Protein AF-0000000084529384 (afdb_homodimer)

Secondary structure (DSSP, 8-state):
----TT---SPPEEEEEEEEE--SEEEE-SS------TTTTSGGG-S-SEEEE-TTT--HHHHHHHHHHHHHHHH---GGG--EEEEEESS-SSSBS-SHHHHHHHHT-TT-EEEEEE-GGGHHHHHHHHHHHHHHHTS-SSEEEEEEE--GGG-TTGGGSGGGTTB--EEEEEEEEESS--EEEEEEEE-GGGTTSS-EEEPPBTTB---TTSTT---EEE---HHHHHHHHHHHHHHHHHHHHHHHHHTT--GGG-SEEEE--S-HHHHHHHHHHHT--GGGB---HHHH-B-GGGHHHHHHHHHHHTT---TTPEEEEEEEETTTTEEEEEEEE--S--/----TT---SPPEEEEEEEEE--SEEEE--S------TTTTSGGG-S-SEEEE-TTT--HHHHHHHHHHHHHHHH---GGG--EEEEEESS-SSSBS-SHHHHHHHHT-TT-EEEEEE-GGGHHHHHHHHHHHHHHHTS-SSEEEEEEE--GGG-TTGGGSGGGTTB--EEEEEEEEESS--EEEEEEEE-GGGTTSS-EEEPPBTTB---TTSTT---EEE---HHHHHHHHHHHHHHHHHHHHHHHHHTT--GGG-SEEEE--S-HHHHHHHHHHHT--GGGB---HHHH-B-GGGHHHHHHHHHHHTT---TTPEEEEEEEETTTTEEEEEEEE--S--

Solvent-accessible surface area (backbone atoms only — not comparable to full-atom values): 33123 Å² total; per-residue (Å²): 128,82,73,48,88,83,69,58,89,59,56,34,29,13,62,65,49,55,29,56,32,67,44,86,45,74,47,69,55,81,63,85,71,57,64,92,43,88,60,37,78,39,75,66,45,40,60,35,50,28,19,20,38,32,46,86,85,37,53,41,35,54,38,38,24,51,8,43,44,51,38,32,63,74,70,66,52,57,40,60,61,29,41,33,38,38,31,32,60,85,45,45,79,41,79,29,56,70,40,50,34,49,22,34,44,73,53,48,20,68,54,17,23,55,37,37,38,48,44,59,34,29,21,50,60,53,39,51,54,50,49,36,22,28,24,36,55,66,77,42,52,34,32,36,39,33,26,30,31,47,48,56,51,66,29,70,75,42,57,46,3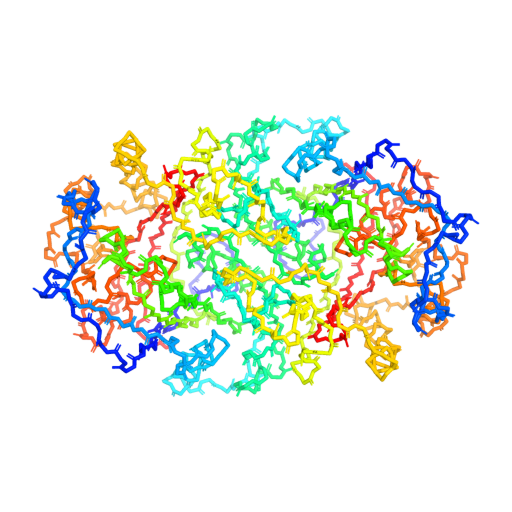2,37,79,39,58,28,49,14,21,34,13,22,19,28,39,36,27,68,50,64,69,12,73,59,26,73,32,64,41,30,33,24,88,31,52,75,52,35,34,34,39,38,34,64,46,95,86,37,80,37,55,70,62,34,64,61,12,28,41,54,40,68,65,78,42,75,70,41,51,51,50,25,50,57,39,45,69,49,48,27,34,51,29,34,52,50,9,29,50,70,52,73,46,54,54,85,60,45,53,34,40,36,44,48,44,78,26,54,65,58,50,56,50,42,33,58,70,47,62,39,58,71,91,32,42,63,79,45,33,39,60,36,19,26,28,56,35,31,30,42,50,40,33,51,18,50,33,52,77,68,65,74,63,53,67,66,34,28,35,37,30,26,25,50,16,49,44,40,18,28,35,28,12,32,24,31,36,39,50,72,69,135,130,83,74,50,87,85,69,59,89,57,57,34,29,15,63,65,50,54,30,56,33,69,44,85,45,75,47,70,55,82,63,85,72,58,76,87,46,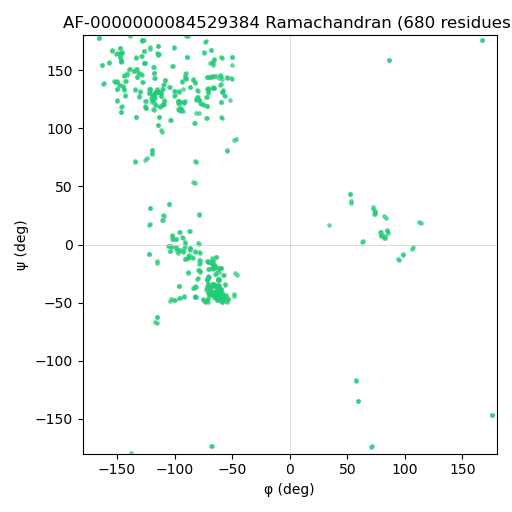92,62,38,78,40,74,66,46,39,59,34,51,27,19,21,37,33,46,87,85,37,53,40,34,54,39,37,23,51,8,44,47,53,38,30,62,74,71,65,53,57,42,60,60,30,41,33,38,38,31,32,59,83,46,44,80,43,79,29,56,72,40,50,35,50,22,34,44,72,54,48,20,68,55,17,23,54,36,37,36,48,45,59,35,28,20,52,61,53,41,50,54,51,48,35,23,28,24,37,54,65,76,41,50,33,31,37,40,33,27,31,31,47,48,55,51,66,29,70,74,42,60,46,34,36,77,40,58,30,48,14,22,34,14,22,19,27,39,37,27,68,50,64,70,12,74,60,26,74,32,66,40,31,32,26,88,32,51,74,52,34,33,34,39,40,33,65,44,95,85,36,81,38,55,68,63,35,61,61,11,27,41,55,39,68,63,80,40,75,69,42,53,52,49,26,48,58,40,45,70,48,48,27,35,50,29,33,51,51,8,27,48,70,50,73,45,53,52,86,60,46,52,33,40,35,44,50,44,77,27,52,66,58,48,57,50,44,33,59,69,46,61,40,58,71,90,32,43,61,79,47,33,38,60,36,19,28,28,58,34,31,28,41,48,40,33,50,18,50,35,53,76,68,64,74,63,54,66,67,34,28,37,38,31,27,22,50,17,50,44,38,18,28,35,30,13,33,24,30,35,40,49,71,68,134

Foldseek 3Di:
DDCPVVNDPFFFKAFADKAKDFAPDKDAPPDVPADDDPCLPPQLLDAAGMAGACPPVDAQLRQQLVQVLVVCVVQVPQLCLEAEEEEEDPDANDPDDHNFVVSSVSNVNVNYDYHYADPWLCRQVVQVVVLRVCQRVVNHFKYKYKYWFNDLNVFVVQVNGSNCNQEHTIMMIIIMGGDPHWFLFKDKDFACVCPPLKDWAFDDDPNHADGPPDPPTHTIDIPDDPVSVVLLLVQLLPQFLVQLQVQQVSSVHALVQAQEEFEFPSDDVSVVSSCVSSVHDPNRYWFCRHPHGGRINCGRSNGVNVCVVVVSDDQQHKYKYWYARRSNRMIMITITGHHHHD/DDCPVVNDPFFFKAFADKAKDFAPDKDAPPDVPAPDDPCLPPQLLDAAGIAGACPPVDAQLRQQLVQVLVVCVVQVPQLCLEAEEEEEDPDANDPDDHNFVVSSVSNVNVNYDYHYADPWLCRQVVQVVVLRVCQRVVNHFKYKYKYWFNDLNVFVVQVSGSNCNQEHTIMMIIIMGGDPHWFLFKDKDFACVCPPLKDWAFDDDPNHADGPPDPPTHTIDIPDDPVSVVLLLVQLLPQFLVQLQVQQVSSVHALVQAQEEFEFPSDDVSVVSSCVSSVHDPNRYWFCRHPHGGRINCGRSNGVNVCVVVVSDDQQHKYKYWYARRSNRMIMITITGHHHHD

Organism: Streptomyces rubellomurinus (strain ATCC 31215) (NCBI:txid359131)

Radius of gyration: 24.08 Å; Cα contacts (8 Å, |Δi|>4): 1812; chains: 2; bounding box: 69×66×51 Å

pLDDT: mean 92.68, std 11.85, range [21.92, 98.94]

InterPro domains:
  IPR013747 Beta-ketoacyl-[acyl-carrier-protein] synthase III, C-terminal [PF08541] (248-338)
  IPR013751 Beta-ketoacyl-[acyl-carrier-protein] synthase III, N-terminal [PF08545] (117-187)
  IPR016039 Thiolase-like [G3DSA:3.40.47.10] (11-341)
  IPR016039 Thiolase-like [SSF53901] (19-336)

Sequence (684 aa):
MALEPNGRTGPQAQLIDVVSFLPERVVSNAAPEGAGDELGDHAFFRGVAERRFASPDHTSAELGAAACAKLLDRTGLAADEVDLIIYNCIFNDTFWPGIGSAVQEAIGASRATIMQLDTSCCSWLSGLRTAKAFVESGIHRNIIVLTVTNFVSRLPEFQRSNRSRVLGDGATATLVAPGRPSILSAYERSHGENYGLLRFEPELVDGAFRNYWERGCGPITVNFTKERLEAIRENSMNLVPEAVAASLAEAGLTSDDVSLLITHQPNEDFLAEWRKRCGIEEARTHDTLAKYGNLFAGSIPVTVADALDHGLVRDGDVLAFGTFANGGDLVSAMTVRWHAGRMALEPNGRTGPQAQLIDVVSFLPERVVSNAAPEGAGDELGDHAFFRGVAERRFASPDHTSAELGAAACAKLLDRTGLAADEVDLIIYNCIFNDTFWPGIGSAVQEAIGASRATIMQLDTSCCSWLSGLRTAKAFVESGIHRNIIVLTVTNFVSRLPEFQRSNRSRVLGDGATATLVAPGRPSILSAYERSHGENYGLLRFEPELVDGAFRNYWERGCGPITVNFTKERLEAIRENSMNLVPEAVAASLAEAGLTSDDVSLLITHQPNEDFLAEWRKRCGIEEARTHDTLAKYGNLFAGSIPVTVADALDHGLVRDGDVLAFGTFANGGDLVSAMTVRWHAGR

Nearest PDB structures (foldseek):
  3il5-assembly2_D  TM=8.715E-01  e=3.279E-26  Enterococcus faecalis
  5bqs-assembly1_B  TM=8.557E-01  e=1.853E-26  Streptococcus pneumoniae P1031
  3il6-assembly1_A-2  TM=8.701E-01  e=9.050E-26  Enterococcus faecalis
  3il4-assembly2_C  TM=8.761E-01  e=3.430E-25  Enterococcus faecalis
  4efi-assembly1_A  TM=8.530E-01  e=5.056E-22  Paraburkholderia xenovorans LB400

Structure (mmCIF, N/CA/C/O backbone):
data_AF-0000000084529384-model_v1
#
loop_
_entity.id
_entity.type
_entity.pdbx_description
1 polymer '3-oxoacyl-ACP synthase'
#
loop_
_atom_site.group_PDB
_atom_site.id
_atom_site.type_symbol
_atom_site.label_atom_id
_atom_site.label_alt_id
_atom_site.label_comp_id
_atom_site.label_asym_id
_atom_site.label_entity_id
_atom_site.label_seq_id
_atom_site.pdbx_PDB_ins_code
_atom_site.Cartn_x
_atom_site.Cartn_y
_atom_site.Cartn_z
_atom_site.occupancy
_atom_site.B_iso_or_equiv
_atom_site.auth_seq_id
_atom_site.auth_comp_id
_atom_site.auth_asym_id
_atom_site.auth_atom_id
_atom_site.pdbx_PDB_model_num
ATOM 1 N N . MET A 1 1 ? -36.781 -9.195 -7.852 1 22.53 1 MET A N 1
ATOM 2 C CA . MET A 1 1 ? -35.375 -8.867 -7.625 1 22.53 1 MET A CA 1
ATOM 3 C C . MET A 1 1 ? -34.875 -9.5 -6.332 1 22.53 1 MET A C 1
ATOM 5 O O . MET A 1 1 ? -35.375 -9.219 -5.254 1 22.53 1 MET A O 1
ATOM 9 N N . ALA A 1 2 ? -34.125 -10.656 -6.441 1 25.84 2 ALA A N 1
ATOM 10 C CA . ALA A 1 2 ? -34 -11.547 -5.293 1 25.84 2 ALA A CA 1
ATOM 11 C C . ALA A 1 2 ? -33.375 -10.82 -4.102 1 25.84 2 ALA A C 1
ATOM 13 O O . ALA A 1 2 ? -32.344 -10.141 -4.246 1 25.84 2 ALA A O 1
ATOM 14 N N . LEU A 1 3 ? -33.938 -10.539 -3.182 1 28.03 3 LEU A N 1
ATOM 15 C CA . LEU A 1 3 ? -33.469 -9.953 -1.925 1 28.03 3 LEU A CA 1
ATOM 16 C C . LEU A 1 3 ? -32.25 -10.695 -1.394 1 28.03 3 LEU A C 1
ATOM 18 O O . LEU A 1 3 ? -32.25 -11.93 -1.319 1 28.03 3 LEU A O 1
ATOM 22 N N . GLU A 1 4 ? -31.016 -10.32 -1.736 1 36.72 4 GLU A N 1
ATOM 23 C CA . GLU A 1 4 ? -29.922 -11.164 -1.271 1 36.72 4 GLU A CA 1
ATOM 24 C C . GLU A 1 4 ? -30.031 -11.438 0.226 1 36.72 4 GLU A C 1
ATOM 26 O O . GLU A 1 4 ? -30.625 -10.648 0.964 1 36.72 4 GLU A O 1
ATOM 31 N N . PRO A 1 5 ? -29.672 -12.656 0.605 1 36.91 5 PRO A N 1
ATOM 32 C CA . PRO A 1 5 ? -29.969 -13.133 1.959 1 36.91 5 PRO A CA 1
ATOM 33 C C . PRO A 1 5 ? -29.562 -12.133 3.037 1 36.91 5 PRO A C 1
ATOM 35 O O . PRO A 1 5 ? -30.094 -12.164 4.148 1 36.91 5 PRO A O 1
ATOM 38 N N . ASN A 1 6 ? -28.297 -11.484 2.887 1 41.31 6 ASN A N 1
ATOM 39 C CA . ASN A 1 6 ? -27.984 -10.711 4.082 1 41.31 6 ASN A CA 1
ATOM 40 C C . ASN A 1 6 ? -28.734 -9.375 4.094 1 41.31 6 ASN A C 1
ATOM 42 O O . ASN A 1 6 ? -28.406 -8.492 4.891 1 41.31 6 ASN A O 1
ATOM 46 N N . GLY A 1 7 ? -29.812 -9.258 3.463 1 46.38 7 GLY A N 1
ATOM 47 C CA . GLY A 1 7 ? -30.688 -8.102 3.578 1 46.38 7 GLY A CA 1
ATOM 48 C C . GLY A 1 7 ? -30.047 -6.812 3.102 1 46.38 7 GLY A C 1
ATOM 49 O O . GLY A 1 7 ? -30.562 -5.723 3.342 1 46.38 7 GLY A O 1
ATOM 50 N N . ARG A 1 8 ? -28.797 -7 2.588 1 53.44 8 ARG A N 1
ATOM 51 C CA . ARG A 1 8 ? -28.25 -5.699 2.215 1 53.44 8 ARG A CA 1
ATOM 52 C C . ARG A 1 8 ? -28.781 -5.246 0.862 1 53.44 8 ARG A C 1
ATOM 54 O O . ARG A 1 8 ? -28.906 -6.051 -0.064 1 53.44 8 ARG A O 1
ATOM 61 N N . THR A 1 9 ? -29.328 -4.137 0.67 1 65 9 THR A N 1
ATOM 62 C CA . THR A 1 9 ? -29.922 -3.539 -0.518 1 65 9 THR A CA 1
ATOM 63 C C . THR A 1 9 ? -28.875 -2.814 -1.35 1 65 9 THR A C 1
ATOM 65 O O . THR A 1 9 ? -29.172 -2.283 -2.42 1 65 9 THR A O 1
ATOM 68 N N . GLY A 1 10 ? -27.484 -2.988 -1.082 1 76.44 10 GLY A N 1
ATOM 69 C CA . GLY A 1 10 ? -26.516 -2.227 -1.84 1 76.44 10 GLY A CA 1
ATOM 70 C C . GLY A 1 10 ? -25.875 -3.023 -2.959 1 76.44 10 GLY A C 1
ATOM 71 O O . GLY A 1 10 ? -26.188 -4.199 -3.152 1 76.44 10 GLY A O 1
ATOM 72 N N . PRO A 1 11 ? -25.109 -2.418 -3.879 1 86.56 11 PRO A N 1
ATOM 73 C CA . PRO A 1 11 ? -24.438 -3.111 -4.977 1 86.56 11 PRO A CA 1
ATOM 74 C C . PRO A 1 11 ? -23.547 -4.254 -4.496 1 86.56 11 PRO A C 1
ATOM 76 O O . PRO A 1 11 ? -23.031 -4.215 -3.369 1 86.56 11 PRO A O 1
ATOM 79 N N . GLN A 1 12 ? -23.516 -5.293 -5.254 1 94.12 12 GLN A N 1
ATOM 80 C CA . GLN A 1 12 ? -22.578 -6.395 -5.035 1 94.12 12 GLN A CA 1
ATOM 81 C C . GLN A 1 12 ? -21.406 -6.32 -6.004 1 94.12 12 GLN A C 1
ATOM 83 O O . GLN A 1 12 ? -21.5 -5.723 -7.074 1 94.12 12 GLN A O 1
ATOM 88 N N . ALA A 1 13 ? -20.266 -6.863 -5.621 1 97.06 13 ALA A N 1
ATOM 89 C CA . ALA A 1 13 ? -19.062 -6.797 -6.43 1 97.06 13 ALA A CA 1
ATOM 90 C C . ALA A 1 13 ? -18.891 -8.07 -7.258 1 97.06 13 ALA A C 1
ATOM 92 O O . ALA A 1 13 ? -19.031 -9.18 -6.738 1 97.06 13 ALA A O 1
ATOM 93 N N . GLN A 1 14 ? -18.625 -7.898 -8.523 1 98.31 14 GLN A N 1
ATOM 94 C CA . GLN A 1 14 ? -18.344 -9.008 -9.43 1 98.31 14 GLN A CA 1
ATOM 95 C C . GLN A 1 14 ? -16.922 -8.922 -9.977 1 98.31 14 GLN A C 1
ATOM 97 O O . GLN A 1 14 ? -16.453 -7.84 -10.32 1 98.31 14 GLN A O 1
ATOM 102 N N . LEU A 1 15 ? -16.188 -10.031 -9.922 1 98.44 15 LEU A N 1
ATOM 103 C CA . LEU A 1 15 ? -14.969 -10.156 -10.727 1 98.44 15 LEU A CA 1
ATOM 104 C C . LEU A 1 15 ? -15.32 -10.344 -12.203 1 98.44 15 LEU A C 1
ATOM 106 O O . LEU A 1 15 ? -15.766 -11.422 -12.609 1 98.44 15 LEU A O 1
ATOM 110 N N . ILE A 1 16 ? -15.047 -9.312 -12.969 1 98.31 16 ILE A N 1
ATOM 111 C CA . ILE A 1 16 ? -15.516 -9.297 -14.344 1 98.31 16 ILE A CA 1
ATOM 112 C C . ILE A 1 16 ? -14.555 -10.086 -15.227 1 98.31 16 ILE A C 1
ATOM 114 O O . ILE A 1 16 ? -14.984 -10.844 -16.109 1 98.31 16 ILE A O 1
ATOM 118 N N . ASP A 1 17 ? -13.289 -9.859 -15.039 1 98.5 17 ASP A N 1
ATOM 119 C CA . ASP A 1 17 ? -12.273 -10.508 -15.859 1 98.5 17 ASP A CA 1
ATOM 120 C C . ASP A 1 17 ? -10.898 -10.422 -15.211 1 98.5 17 ASP A C 1
ATOM 122 O O . ASP A 1 17 ? -10.68 -9.578 -14.336 1 98.5 17 ASP A O 1
ATOM 126 N N . VAL A 1 18 ? -10.023 -11.32 -15.508 1 98.75 18 VAL A N 1
ATOM 127 C CA . VAL A 1 18 ? -8.617 -11.352 -15.109 1 98.75 18 VAL A CA 1
ATOM 128 C C . VAL A 1 18 ? -7.738 -11.625 -16.328 1 98.75 18 VAL A C 1
ATOM 130 O O . VAL A 1 18 ? -7.949 -12.602 -17.047 1 98.75 18 VAL A O 1
ATOM 133 N N . VAL A 1 19 ? -6.746 -10.758 -16.531 1 98.81 19 VAL A N 1
ATOM 134 C CA . VAL A 1 19 ? -5.824 -10.961 -17.656 1 98.81 19 VAL A CA 1
ATOM 135 C C . VAL A 1 19 ? -4.387 -10.906 -17.141 1 98.81 19 VAL A C 1
ATOM 137 O O . VAL A 1 19 ? -4.129 -10.445 -16.031 1 98.81 19 VAL A O 1
ATOM 140 N N . SER A 1 20 ? -3.457 -11.422 -17.922 1 98.81 20 SER A N 1
ATOM 141 C CA . SER A 1 20 ? -2.029 -11.312 -17.641 1 98.81 20 SER A CA 1
ATOM 142 C C . SER A 1 20 ? -1.271 -10.773 -18.844 1 98.81 20 SER A C 1
ATOM 144 O O . SER A 1 20 ? -1.731 -10.898 -19.984 1 98.81 20 SER A O 1
ATOM 146 N N . PHE A 1 21 ? -0.269 -10.039 -18.562 1 98.75 21 PHE A N 1
ATOM 147 C CA . PHE A 1 21 ? 0.732 -9.656 -19.562 1 98.75 21 PHE A CA 1
ATOM 148 C C . PHE A 1 21 ? 2.105 -10.195 -19.172 1 98.75 21 PHE A C 1
ATOM 150 O O . PHE A 1 21 ? 2.68 -9.789 -18.156 1 98.75 21 PHE A O 1
ATOM 157 N N . LEU A 1 22 ? 2.637 -11.086 -20 1 98.44 22 LEU A N 1
ATOM 158 C CA . LEU A 1 22 ? 3.943 -11.703 -19.797 1 98.44 22 LEU A CA 1
ATOM 159 C C . LEU A 1 22 ? 4.949 -11.195 -20.828 1 98.44 22 LEU A C 1
ATOM 161 O O . LEU A 1 22 ? 4.641 -11.133 -22.031 1 98.44 22 LEU A O 1
ATOM 165 N N . PRO A 1 23 ? 6.137 -10.852 -20.297 1 98.12 23 PRO A N 1
ATOM 166 C CA . PRO A 1 23 ? 7.176 -10.391 -21.234 1 98.12 23 PRO A CA 1
ATOM 167 C C . PRO A 1 23 ? 7.52 -11.438 -22.281 1 98.12 23 PRO A C 1
ATOM 169 O O . PRO A 1 23 ? 7.336 -12.641 -22.047 1 98.12 23 PRO A O 1
ATOM 172 N N . GLU A 1 24 ? 8.133 -11 -23.359 1 97.44 24 GLU A N 1
ATOM 173 C CA . GLU A 1 24 ? 8.461 -11.875 -24.484 1 97.44 24 GLU A CA 1
ATOM 174 C C . GLU A 1 24 ? 9.727 -12.68 -24.203 1 97.44 24 GLU A C 1
ATOM 176 O O . GLU A 1 24 ? 9.859 -13.82 -24.656 1 97.44 24 GLU A O 1
ATOM 181 N N . ARG A 1 25 ? 10.625 -12.172 -23.438 1 97.25 25 ARG A N 1
ATOM 182 C CA . ARG A 1 25 ? 11.906 -12.82 -23.203 1 97.25 25 ARG A CA 1
ATOM 183 C C . ARG A 1 25 ? 11.742 -14.062 -22.328 1 97.25 25 ARG A C 1
ATOM 185 O O . ARG A 1 25 ? 11.312 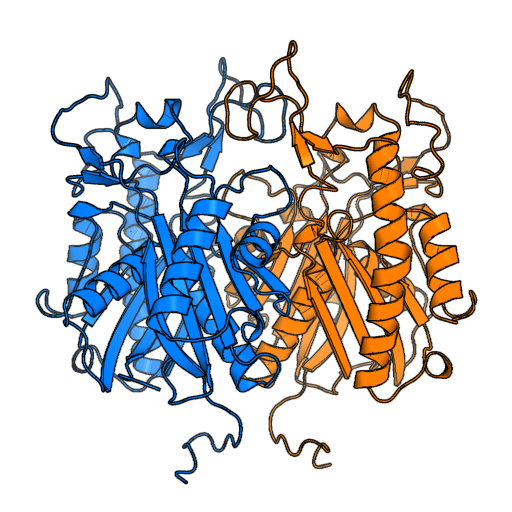-13.961 -21.172 1 97.25 25 ARG A O 1
ATOM 192 N N . VAL A 1 26 ? 12.117 -15.164 -22.875 1 96.5 26 VAL A N 1
ATOM 193 C CA . VAL A 1 26 ? 12.039 -16.438 -22.188 1 96.5 26 VAL A CA 1
ATOM 194 C C . VAL A 1 26 ? 13.414 -16.828 -21.641 1 96.5 26 VAL A C 1
ATOM 196 O O . VAL A 1 26 ? 14.414 -16.75 -22.359 1 96.5 26 VAL A O 1
ATOM 199 N N . VAL A 1 27 ? 13.477 -17.156 -20.359 1 93.81 27 VAL A N 1
ATOM 200 C CA . VAL A 1 27 ? 14.688 -17.672 -19.734 1 93.81 27 VAL A CA 1
ATOM 201 C C . VAL A 1 27 ? 14.469 -19.125 -19.328 1 93.81 27 VAL A C 1
ATOM 203 O O . VAL A 1 27 ? 13.641 -19.422 -18.453 1 93.81 27 VAL A O 1
ATOM 206 N N . SER A 1 28 ? 15.25 -20.031 -19.859 1 92.56 28 SER A N 1
ATOM 207 C CA . SER A 1 28 ? 15.125 -21.453 -19.594 1 92.56 28 SER A CA 1
ATOM 208 C C . SER A 1 28 ? 15.992 -21.875 -18.422 1 92.56 28 SER A C 1
ATOM 210 O O . SER A 1 28 ? 17.078 -21.328 -18.219 1 92.56 28 SER A O 1
ATOM 212 N N . ASN A 1 29 ? 15.516 -22.781 -17.656 1 88.75 29 ASN A N 1
ATOM 213 C CA . ASN A 1 29 ? 16.312 -23.359 -16.578 1 88.75 29 ASN A CA 1
ATOM 214 C C . ASN A 1 29 ? 16.969 -24.656 -17 1 88.75 29 ASN A C 1
ATOM 216 O O . ASN A 1 29 ? 17.469 -25.422 -16.156 1 88.75 29 ASN A O 1
ATOM 220 N N . ALA A 1 30 ? 17.016 -25.109 -18.234 1 80 30 ALA A N 1
ATOM 221 C CA . ALA A 1 30 ? 17.578 -26.375 -18.719 1 80 30 ALA A CA 1
ATOM 222 C C . ALA A 1 30 ? 19.078 -26.453 -18.438 1 80 30 ALA A C 1
ATOM 224 O O . ALA A 1 30 ? 19.594 -27.531 -18.156 1 80 30 ALA A O 1
ATOM 225 N N . ALA A 1 31 ? 19.875 -25.422 -18.625 1 65.31 31 ALA A N 1
ATOM 226 C CA . ALA A 1 31 ? 21.312 -25.5 -18.438 1 65.31 31 ALA A CA 1
ATOM 227 C C . ALA A 1 31 ? 21.703 -25.016 -17.047 1 65.31 31 ALA A C 1
ATOM 229 O O . ALA A 1 31 ? 21.25 -23.953 -16.609 1 65.31 31 ALA A O 1
ATOM 230 N N . PRO A 1 32 ? 22.297 -26.078 -16.25 1 57.28 32 PRO A N 1
ATOM 231 C CA . PRO A 1 32 ? 22.75 -25.609 -14.93 1 57.28 32 PRO A CA 1
ATOM 232 C C . PRO A 1 32 ? 23.703 -24.438 -15.008 1 57.28 32 PRO A C 1
ATOM 234 O O . PRO A 1 32 ? 24.594 -24.422 -15.859 1 57.28 32 PRO A O 1
ATOM 237 N N . GLU A 1 33 ? 23.25 -23.375 -15.164 1 56.12 33 GLU A N 1
ATOM 238 C CA . GLU A 1 33 ? 24.312 -22.406 -15.328 1 56.12 33 GLU A CA 1
ATOM 239 C C . GLU A 1 33 ? 25.062 -22.172 -14.016 1 56.12 33 GLU A C 1
ATOM 241 O O . GLU A 1 33 ? 26.188 -21.688 -14.016 1 56.12 33 GLU A O 1
ATOM 246 N N . GLY A 1 34 ? 24.406 -21.984 -12.906 1 54.19 34 GLY A N 1
ATOM 247 C CA . GLY A 1 34 ? 25.016 -21.156 -11.875 1 54.19 34 GLY A CA 1
ATOM 248 C C . GLY A 1 34 ? 25.812 -21.938 -10.867 1 54.19 34 GLY A C 1
ATOM 249 O O . GLY A 1 34 ? 25.656 -23.156 -10.742 1 54.19 34 GLY A O 1
ATOM 250 N N . ALA A 1 35 ? 26.969 -21.5 -10.562 1 54.97 35 ALA A N 1
ATOM 251 C CA . ALA A 1 35 ? 28.078 -21.812 -9.664 1 54.97 35 ALA A CA 1
ATOM 252 C C . ALA A 1 35 ? 27.578 -22 -8.234 1 54.97 35 ALA A C 1
ATOM 254 O O . ALA A 1 35 ? 26.625 -21.359 -7.812 1 54.97 35 ALA A O 1
ATOM 255 N N . GLY A 1 36 ? 28.234 -22.734 -7.383 1 58.47 36 GLY A N 1
ATOM 256 C CA . GLY A 1 36 ? 28.688 -22.984 -6.02 1 58.47 36 GLY A CA 1
ATOM 257 C C . GLY A 1 36 ? 27.672 -22.547 -4.977 1 58.47 36 GLY A C 1
ATOM 258 O O . GLY A 1 36 ? 28.062 -22.125 -3.877 1 58.47 36 GLY A O 1
ATOM 259 N N . ASP A 1 37 ? 26.391 -22.344 -5.422 1 63.31 37 ASP A N 1
ATOM 260 C CA . ASP A 1 37 ? 25.5 -21.922 -4.34 1 63.31 37 ASP A CA 1
ATOM 261 C C . ASP A 1 37 ? 25.078 -23.109 -3.479 1 63.31 37 ASP A C 1
ATOM 263 O O . ASP A 1 37 ? 24.625 -24.141 -4 1 63.31 37 ASP A O 1
ATOM 267 N N . GLU A 1 38 ? 25.516 -23.109 -2.244 1 66.81 38 GLU A N 1
ATOM 268 C CA . GLU A 1 38 ? 25.25 -24.172 -1.266 1 66.81 38 GLU A CA 1
ATOM 269 C C . GLU A 1 38 ? 23.766 -24.547 -1.257 1 66.81 38 GLU A C 1
ATOM 271 O O . GLU A 1 38 ? 23.422 -25.703 -0.991 1 66.81 38 GLU A O 1
ATOM 276 N N . LEU A 1 39 ? 22.906 -23.656 -1.664 1 69.31 39 LEU A N 1
ATOM 277 C CA . LEU A 1 39 ? 21.484 -23.953 -1.598 1 69.31 39 LEU A CA 1
ATOM 278 C C . LEU A 1 39 ? 20.922 -24.234 -2.986 1 69.31 39 LEU A C 1
ATOM 280 O O . LEU A 1 39 ? 19.734 -24.562 -3.129 1 69.31 39 LEU A O 1
ATOM 284 N N . GLY A 1 40 ? 21.672 -24.156 -3.9 1 67.81 40 GLY A N 1
ATOM 285 C CA . GLY A 1 40 ? 21.188 -24.219 -5.27 1 67.81 40 GLY A CA 1
ATOM 286 C C . GLY A 1 40 ? 20.531 -25.547 -5.602 1 67.81 40 GLY A C 1
ATOM 287 O O . GLY A 1 40 ? 19.625 -25.609 -6.438 1 67.81 40 GLY A O 1
ATOM 288 N N . ASP A 1 41 ? 20.906 -26.531 -4.812 1 74.88 41 ASP A N 1
ATOM 289 C CA . ASP A 1 41 ? 20.391 -27.875 -5.121 1 74.88 41 ASP A CA 1
ATOM 290 C C . ASP A 1 41 ? 19.25 -28.25 -4.184 1 74.88 41 ASP A C 1
ATOM 292 O O . ASP A 1 41 ? 18.766 -29.375 -4.215 1 74.88 41 ASP A O 1
ATOM 296 N N . HIS A 1 42 ? 18.953 -27.25 -3.494 1 80.94 42 HIS A N 1
ATOM 297 C CA . HIS A 1 42 ? 17.859 -27.516 -2.572 1 80.94 42 HIS A CA 1
ATOM 298 C C . HIS A 1 42 ? 16.547 -27.703 -3.322 1 80.94 42 HIS A C 1
ATOM 300 O O . HIS A 1 42 ? 16.266 -26.984 -4.285 1 80.94 42 HIS A O 1
ATOM 306 N N . ALA A 1 43 ? 15.695 -28.578 -2.875 1 80.69 43 ALA A N 1
ATOM 307 C CA . ALA A 1 43 ? 14.453 -28.969 -3.531 1 80.69 43 ALA A CA 1
ATOM 308 C C . ALA A 1 43 ? 13.508 -27.781 -3.668 1 80.69 43 ALA A C 1
ATOM 310 O O . ALA A 1 43 ? 12.656 -27.75 -4.562 1 80.69 43 ALA A O 1
ATOM 311 N N . PHE A 1 44 ? 13.75 -26.859 -2.891 1 82.12 44 PHE A N 1
ATOM 312 C CA . PHE A 1 44 ? 12.914 -25.656 -2.877 1 82.12 44 PHE A CA 1
ATOM 313 C C . PHE A 1 44 ? 12.969 -24.953 -4.223 1 82.12 44 PHE A C 1
ATOM 315 O O . PHE A 1 44 ? 11.992 -24.312 -4.629 1 82.12 44 PHE A O 1
ATOM 322 N N . PHE A 1 45 ? 14 -25.062 -4.879 1 85.25 45 PHE A N 1
ATOM 323 C CA . PHE A 1 45 ? 14.203 -24.25 -6.066 1 85.25 45 PHE A CA 1
ATOM 324 C C . PHE A 1 45 ? 14.008 -25.078 -7.332 1 85.25 45 PHE A C 1
ATOM 326 O O . PHE A 1 45 ? 14.656 -24.828 -8.352 1 85.25 45 PHE A O 1
ATOM 333 N N . ARG A 1 46 ? 13.078 -26 -7.25 1 81.81 46 ARG A N 1
ATOM 334 C CA . ARG A 1 46 ? 12.758 -26.875 -8.375 1 81.81 46 ARG A CA 1
ATOM 335 C C . ARG A 1 46 ? 11.344 -26.609 -8.891 1 81.81 46 ARG A C 1
ATOM 337 O O . ARG A 1 46 ? 10.562 -25.922 -8.234 1 81.81 46 ARG A O 1
ATOM 344 N N . GLY A 1 47 ? 11.109 -27.109 -10.133 1 87.69 47 GLY A N 1
ATOM 345 C CA . GLY A 1 47 ? 9.742 -27.141 -10.641 1 87.69 47 GLY A CA 1
ATOM 346 C C . GLY A 1 47 ? 9.492 -26.109 -11.719 1 87.69 47 GLY A C 1
ATOM 347 O O . GLY A 1 47 ? 8.383 -26 -12.25 1 87.69 47 GLY A O 1
ATOM 348 N N . VAL A 1 48 ? 10.523 -25.328 -11.992 1 93 48 VAL A N 1
ATOM 349 C CA . VAL A 1 48 ? 10.375 -24.297 -13.023 1 93 48 VAL A CA 1
ATOM 350 C C . VAL A 1 48 ? 11.195 -24.688 -14.25 1 93 48 VAL A C 1
ATOM 352 O O . VAL A 1 48 ? 12.391 -24.984 -14.141 1 93 48 VAL A O 1
ATOM 355 N N . ALA A 1 49 ? 10.523 -24.734 -15.328 1 93.81 49 ALA A N 1
ATOM 356 C CA . ALA A 1 49 ? 11.203 -25.078 -16.578 1 93.81 49 ALA A CA 1
ATOM 357 C C . ALA A 1 49 ? 11.688 -23.828 -17.297 1 93.81 49 ALA A C 1
ATOM 359 O O . ALA A 1 49 ? 12.805 -23.797 -17.828 1 93.81 49 ALA A O 1
ATOM 360 N N . GLU A 1 50 ? 10.82 -22.875 -17.344 1 94.88 50 GLU A N 1
ATOM 361 C CA . GLU A 1 50 ? 11.156 -21.578 -17.938 1 94.88 50 GLU A CA 1
ATOM 362 C C . GLU A 1 50 ? 10.422 -20.438 -17.234 1 94.88 50 GLU A C 1
ATOM 364 O O . GLU A 1 50 ? 9.508 -20.672 -16.438 1 94.88 50 GLU A O 1
ATOM 369 N N . ARG A 1 51 ? 10.891 -19.25 -17.469 1 95.06 51 ARG A N 1
ATOM 370 C CA . ARG A 1 51 ? 10.305 -18.047 -16.906 1 95.06 51 ARG A CA 1
ATOM 371 C C . ARG A 1 51 ? 10.445 -16.859 -17.859 1 95.06 51 ARG A C 1
ATOM 373 O O . ARG A 1 51 ? 11.047 -17 -18.922 1 95.06 51 ARG A O 1
ATOM 380 N N . ARG A 1 52 ? 9.766 -15.758 -17.562 1 97.88 52 ARG A N 1
ATOM 381 C CA . ARG A 1 52 ? 9.836 -14.547 -18.359 1 97.88 52 ARG A CA 1
ATOM 382 C C . ARG A 1 52 ? 10.609 -13.453 -17.641 1 97.88 52 ARG A C 1
ATOM 384 O O . ARG A 1 52 ? 10.523 -13.336 -16.406 1 97.88 52 ARG A O 1
ATOM 391 N N . PHE A 1 53 ? 11.406 -12.695 -18.391 1 97.44 53 PHE A N 1
ATOM 392 C CA . PHE A 1 53 ? 12.133 -11.547 -17.859 1 97.44 53 PHE A CA 1
ATOM 393 C C . PHE A 1 53 ? 11.633 -10.258 -18.5 1 97.44 53 PHE A C 1
ATOM 395 O O . PHE A 1 53 ? 11.5 -10.18 -19.734 1 97.44 53 PHE A O 1
ATOM 402 N N . ALA A 1 54 ? 11.375 -9.234 -17.703 1 97.75 54 ALA A N 1
ATOM 403 C CA . ALA A 1 54 ? 10.789 -7.984 -18.188 1 97.75 54 ALA A CA 1
ATOM 404 C C . ALA A 1 54 ? 11.867 -6.949 -18.484 1 97.75 54 ALA A C 1
ATOM 406 O O . ALA A 1 54 ? 11.812 -6.27 -19.516 1 97.75 54 ALA A O 1
ATOM 407 N N . SER A 1 55 ? 12.836 -6.809 -17.531 1 94.25 55 SER A N 1
ATOM 408 C CA . SER A 1 55 ? 13.867 -5.785 -17.688 1 94.25 55 SER A CA 1
ATOM 409 C C . SER A 1 55 ? 15.008 -6.281 -18.578 1 94.25 55 SER A C 1
ATOM 411 O O . SER A 1 55 ? 15.352 -7.465 -18.547 1 94.25 55 SER A O 1
ATOM 413 N N . PRO A 1 56 ? 15.523 -5.414 -19.391 1 94 56 PRO A N 1
ATOM 414 C CA . PRO A 1 56 ? 15.289 -3.969 -19.469 1 94 56 PRO A CA 1
ATOM 415 C C . PRO A 1 56 ? 14.203 -3.598 -20.469 1 94 56 PRO A C 1
ATOM 417 O O . PRO A 1 56 ? 13.914 -2.414 -20.672 1 94 56 PRO A O 1
ATOM 420 N N . ASP A 1 57 ? 13.516 -4.473 -21.047 1 96.62 57 ASP A N 1
ATOM 421 C CA . ASP A 1 57 ? 12.578 -4.223 -22.141 1 96.62 57 ASP A CA 1
ATOM 422 C C . ASP A 1 57 ? 11.344 -3.484 -21.656 1 96.62 57 ASP A C 1
ATOM 424 O O . ASP A 1 57 ? 10.695 -2.77 -22.422 1 96.62 57 ASP A O 1
ATOM 428 N N . HIS A 1 58 ? 10.977 -3.666 -20.406 1 97.62 58 HIS A N 1
ATOM 429 C CA . HIS A 1 58 ? 9.828 -3.02 -19.781 1 97.62 58 HIS A CA 1
ATOM 430 C C . HIS A 1 58 ? 10.172 -2.473 -18.406 1 97.62 58 HIS A C 1
ATOM 432 O O . HIS A 1 58 ? 10.805 -3.16 -17.609 1 97.62 58 HIS A O 1
ATOM 438 N N . THR A 1 59 ? 9.742 -1.204 -18.203 1 97.56 59 THR A N 1
ATOM 439 C CA . THR A 1 59 ? 9.664 -0.738 -16.812 1 97.56 59 THR A CA 1
ATOM 440 C C . THR A 1 59 ? 8.477 -1.36 -16.094 1 97.56 59 THR A C 1
ATOM 442 O O . THR A 1 59 ? 7.625 -1.992 -16.734 1 97.56 59 THR A O 1
ATOM 445 N N . SER A 1 60 ? 8.477 -1.256 -14.852 1 98.31 60 SER A N 1
ATOM 446 C CA . SER A 1 60 ? 7.328 -1.744 -14.094 1 98.31 60 SER A CA 1
ATOM 447 C C . SER A 1 60 ? 6.043 -1.048 -14.539 1 98.31 60 SER A C 1
ATOM 449 O O . SER A 1 60 ? 5.004 -1.691 -14.688 1 98.31 60 SER A O 1
ATOM 451 N N . ALA A 1 61 ? 6.07 0.259 -14.742 1 98.56 61 ALA A N 1
ATOM 452 C CA . ALA A 1 61 ? 4.895 1.007 -15.18 1 98.56 61 ALA A CA 1
ATOM 453 C C . ALA A 1 61 ? 4.414 0.518 -16.547 1 98.56 61 ALA A C 1
ATOM 455 O O . ALA A 1 61 ? 3.211 0.382 -16.766 1 98.56 61 ALA A O 1
ATOM 456 N N . GLU A 1 62 ? 5.348 0.242 -17.406 1 98.56 62 GLU A N 1
ATOM 457 C CA . GLU A 1 62 ? 4.996 -0.228 -18.75 1 98.56 62 GLU A CA 1
ATOM 458 C C . GLU A 1 62 ? 4.352 -1.61 -18.703 1 98.56 62 GLU A C 1
ATOM 460 O O . GLU A 1 62 ? 3.398 -1.886 -19.422 1 98.56 62 GLU A O 1
ATOM 465 N N . LEU A 1 63 ? 4.883 -2.51 -17.844 1 98.5 63 LEU A N 1
ATOM 466 C CA . LEU A 1 63 ? 4.297 -3.832 -17.641 1 98.5 63 LEU A CA 1
ATOM 467 C C . LEU A 1 63 ? 2.857 -3.723 -17.156 1 98.5 63 LEU A C 1
ATOM 469 O O . LEU A 1 63 ? 1.966 -4.398 -17.672 1 98.5 63 LEU A O 1
ATOM 473 N N . GLY A 1 64 ? 2.695 -2.869 -16.156 1 98.81 64 GLY A N 1
ATOM 474 C CA . GLY A 1 64 ? 1.366 -2.662 -15.594 1 98.81 64 GLY A CA 1
ATOM 475 C C . GLY A 1 64 ? 0.39 -2.07 -16.594 1 98.81 64 GLY A C 1
ATOM 476 O O . GLY A 1 64 ? -0.754 -2.518 -16.688 1 98.81 64 GLY A O 1
ATOM 477 N N . ALA A 1 65 ? 0.836 -1.087 -17.375 1 98.88 65 ALA A N 1
ATOM 478 C CA . ALA A 1 65 ? -0.01 -0.447 -18.375 1 98.88 65 ALA A CA 1
ATOM 479 C C . ALA A 1 65 ? -0.444 -1.447 -19.438 1 98.88 65 ALA A C 1
ATOM 481 O O . ALA A 1 65 ? -1.59 -1.419 -19.906 1 98.88 65 ALA A O 1
ATOM 482 N N . ALA A 1 66 ? 0.483 -2.299 -19.797 1 98.88 66 ALA A N 1
ATOM 483 C CA . ALA A 1 66 ? 0.17 -3.299 -20.812 1 98.88 66 ALA A CA 1
ATOM 484 C C . ALA A 1 66 ? -0.921 -4.25 -20.328 1 98.88 66 ALA A C 1
ATOM 486 O O . ALA A 1 66 ? -1.837 -4.586 -21.078 1 98.88 66 ALA A O 1
ATOM 487 N N . ALA A 1 67 ? -0.839 -4.711 -19.094 1 98.94 67 ALA A N 1
ATOM 488 C CA . ALA A 1 67 ? -1.869 -5.582 -18.531 1 98.94 67 ALA A CA 1
ATOM 489 C C . ALA A 1 67 ? -3.217 -4.871 -18.469 1 98.94 67 ALA A C 1
ATOM 491 O O . ALA A 1 67 ? -4.246 -5.449 -18.828 1 98.94 67 ALA A O 1
ATOM 492 N N . CYS A 1 68 ? -3.219 -3.602 -18.047 1 98.94 68 CYS A N 1
ATOM 493 C CA . CYS A 1 68 ? -4.449 -2.824 -17.953 1 98.94 68 CYS A CA 1
ATOM 494 C C . CYS A 1 68 ? -5.059 -2.611 -19.344 1 98.94 68 CYS A C 1
ATOM 496 O O . CYS A 1 68 ? -6.273 -2.717 -19.516 1 98.94 68 CYS A O 1
ATOM 498 N N . ALA A 1 69 ? -4.207 -2.295 -20.281 1 98.88 69 ALA A N 1
ATOM 499 C CA . ALA A 1 69 ? -4.688 -2.092 -21.641 1 98.88 69 ALA A CA 1
ATOM 500 C C . ALA A 1 69 ? -5.363 -3.352 -22.172 1 98.88 69 ALA A C 1
ATOM 502 O O . ALA A 1 69 ? -6.426 -3.279 -22.797 1 98.88 69 ALA A O 1
ATOM 503 N N . LYS A 1 70 ? -4.734 -4.48 -21.953 1 98.88 70 LYS A N 1
ATOM 504 C CA . LYS A 1 70 ? -5.316 -5.754 -22.375 1 98.88 70 LYS A CA 1
ATOM 505 C C . LYS A 1 70 ? -6.68 -5.977 -21.734 1 98.88 70 LYS A C 1
ATOM 507 O O . LYS A 1 70 ? -7.621 -6.422 -22.391 1 98.88 70 LYS A O 1
ATOM 512 N N . LEU A 1 71 ? -6.789 -5.695 -20.453 1 98.88 71 LEU A N 1
ATOM 513 C CA . LEU A 1 71 ? -8.039 -5.855 -19.719 1 98.88 71 LEU A CA 1
ATOM 514 C C . LEU A 1 71 ? -9.133 -4.969 -20.312 1 98.88 71 LEU A C 1
ATOM 516 O O . LEU A 1 71 ? -10.258 -5.418 -20.516 1 98.88 71 LEU A O 1
ATOM 520 N N . LEU A 1 72 ? -8.797 -3.686 -20.547 1 98.81 72 LEU A N 1
ATOM 521 C CA . LEU A 1 72 ? -9.758 -2.734 -21.094 1 98.81 72 LEU A CA 1
ATOM 522 C C . LEU A 1 72 ? -10.227 -3.162 -22.484 1 98.81 72 LEU A C 1
ATOM 524 O O . LEU A 1 72 ? -11.414 -3.096 -22.797 1 98.81 72 LEU A O 1
ATOM 528 N N . ASP A 1 73 ? -9.289 -3.641 -23.266 1 98.62 73 ASP A N 1
ATOM 529 C CA . ASP A 1 73 ? -9.633 -4.125 -24.594 1 98.62 73 ASP A CA 1
ATOM 530 C C . ASP A 1 73 ? -10.586 -5.316 -24.516 1 98.62 73 ASP A C 1
ATOM 532 O O . ASP A 1 73 ? -11.594 -5.352 -25.219 1 98.62 73 ASP A O 1
ATOM 536 N N . ARG A 1 74 ? -10.297 -6.234 -23.672 1 98 74 ARG A N 1
ATOM 537 C CA . ARG A 1 74 ? -11.062 -7.48 -23.609 1 98 74 ARG A CA 1
ATOM 538 C C . ARG A 1 74 ? -12.445 -7.238 -23.016 1 98 74 ARG A C 1
ATOM 540 O O . ARG A 1 74 ? -13.422 -7.875 -23.422 1 98 74 ARG A O 1
ATOM 547 N N . THR A 1 75 ? -12.594 -6.355 -22.062 1 97.75 75 THR A N 1
ATOM 548 C CA . THR A 1 75 ? -13.859 -6.121 -21.391 1 97.75 75 THR A CA 1
ATOM 549 C C . THR A 1 75 ? -14.68 -5.07 -22.141 1 97.75 75 THR A C 1
ATOM 551 O O . THR A 1 75 ? -15.883 -4.938 -21.906 1 97.75 75 THR A O 1
ATOM 554 N N . GLY A 1 76 ? -14.016 -4.195 -22.906 1 98.06 76 GLY A N 1
ATOM 555 C CA . GLY A 1 76 ? -14.695 -3.111 -23.594 1 98.06 76 GLY A CA 1
ATOM 556 C C . GLY A 1 76 ? -14.945 -1.903 -22.719 1 98.06 76 GLY A C 1
ATOM 557 O O . GLY A 1 76 ? -15.633 -0.963 -23.125 1 98.06 76 GLY A O 1
ATOM 558 N N . LEU A 1 77 ? -14.438 -1.947 -21.531 1 98.12 77 LEU A N 1
ATOM 559 C CA . LEU A 1 77 ? -14.578 -0.798 -20.641 1 98.12 77 LEU A CA 1
ATOM 560 C C . LEU A 1 77 ? -13.719 0.367 -21.109 1 98.12 77 LEU A C 1
ATOM 562 O O . LEU A 1 77 ? -12.539 0.189 -21.422 1 98.12 77 LEU A O 1
ATOM 566 N N . ALA A 1 78 ? -14.297 1.56 -21.156 1 98.56 78 ALA A N 1
ATOM 567 C CA . ALA A 1 78 ? -13.516 2.744 -21.5 1 98.56 78 ALA A CA 1
ATOM 568 C C . ALA A 1 78 ? -12.57 3.127 -20.359 1 98.56 78 ALA A C 1
ATOM 570 O O . ALA A 1 78 ? -12.914 3.021 -19.188 1 98.56 78 ALA A O 1
ATOM 571 N N . ALA A 1 79 ? -11.43 3.6 -20.719 1 98.56 79 ALA A N 1
ATOM 572 C CA . ALA A 1 79 ? -10.398 3.926 -19.734 1 98.56 79 ALA A CA 1
ATOM 573 C C . ALA A 1 79 ? -10.898 4.973 -18.75 1 98.56 79 ALA A C 1
ATOM 575 O O . ALA A 1 79 ? -10.586 4.91 -17.562 1 98.56 79 ALA A O 1
ATOM 576 N N . ASP A 1 80 ? -11.656 5.949 -19.203 1 97.62 80 ASP A N 1
ATOM 577 C CA . ASP A 1 80 ? -12.094 7.047 -18.328 1 97.62 80 ASP A CA 1
ATOM 578 C C . ASP A 1 80 ? -13.266 6.621 -17.453 1 97.62 80 ASP A C 1
ATOM 580 O O . ASP A 1 80 ? -13.773 7.414 -16.656 1 97.62 80 ASP A O 1
ATOM 584 N N . GLU A 1 81 ? -13.727 5.363 -17.562 1 98.38 81 GLU A N 1
ATOM 585 C CA . GLU A 1 81 ? -14.734 4.801 -16.672 1 98.38 81 GLU A CA 1
ATOM 586 C C . GLU A 1 81 ? -14.094 4.117 -15.469 1 98.38 81 GLU A C 1
ATOM 588 O O . GLU A 1 81 ? -14.773 3.779 -14.5 1 98.38 81 GLU A O 1
ATOM 593 N N . VAL A 1 82 ? -12.781 3.924 -15.57 1 98.62 82 VAL A N 1
ATOM 594 C CA . VAL A 1 82 ? -12.062 3.4 -14.406 1 98.62 82 VAL A CA 1
ATOM 595 C C . VAL A 1 82 ? -11.992 4.469 -13.32 1 98.62 82 VAL A C 1
ATOM 597 O O . VAL A 1 82 ? -11.586 5.602 -13.586 1 98.62 82 VAL A O 1
ATOM 600 N N . ASP A 1 83 ? -12.328 4.113 -12.133 1 97.25 83 ASP A N 1
ATOM 601 C CA . ASP A 1 83 ? -12.352 5.164 -11.125 1 97.25 83 ASP A CA 1
ATOM 602 C C . ASP A 1 83 ? -11.305 4.91 -10.047 1 97.25 83 ASP A C 1
ATOM 604 O O . ASP A 1 83 ? -10.961 5.812 -9.273 1 97.25 83 ASP A O 1
ATOM 608 N N . LEU A 1 84 ? -10.781 3.635 -10 1 98.69 84 LEU A N 1
ATOM 609 C CA . LEU A 1 84 ? -9.727 3.332 -9.039 1 98.69 84 LEU A CA 1
ATOM 610 C C . LEU A 1 84 ? -8.805 2.238 -9.578 1 98.69 84 LEU A C 1
ATOM 612 O O . LEU A 1 84 ? -9.273 1.245 -10.133 1 98.69 84 LEU A O 1
ATOM 616 N N . ILE A 1 85 ? -7.543 2.42 -9.477 1 98.94 85 ILE A N 1
ATOM 617 C CA . ILE A 1 85 ? -6.547 1.381 -9.711 1 98.94 85 ILE A CA 1
ATOM 618 C C . ILE A 1 85 ? -5.836 1.048 -8.398 1 98.94 85 ILE A C 1
ATOM 620 O O . ILE A 1 85 ? -5.129 1.889 -7.84 1 98.94 85 ILE A O 1
ATOM 624 N N . ILE A 1 86 ? -6.109 -0.14 -7.875 1 98.94 86 ILE A N 1
ATOM 625 C CA . ILE A 1 86 ? -5.355 -0.7 -6.758 1 98.94 86 ILE A CA 1
ATOM 626 C C . ILE A 1 86 ? -4.203 -1.55 -7.285 1 98.94 86 ILE A C 1
ATOM 628 O O . ILE A 1 86 ? -4.418 -2.502 -8.039 1 98.94 86 ILE A O 1
ATOM 632 N N . TYR A 1 87 ? -2.951 -1.197 -6.883 1 98.81 87 TYR A N 1
ATOM 633 C CA . TYR A 1 87 ? -1.873 -1.958 -7.5 1 98.81 87 TYR A CA 1
ATOM 634 C C . TYR A 1 87 ? -0.833 -2.375 -6.469 1 98.81 87 TYR A C 1
ATOM 636 O O . TYR A 1 87 ? -0.708 -1.743 -5.414 1 98.81 87 TYR A O 1
ATOM 644 N N . ASN A 1 88 ? -0.214 -3.496 -6.719 1 98.62 88 ASN A N 1
ATOM 645 C CA . ASN A 1 88 ? 0.979 -3.969 -6.023 1 98.62 88 ASN A CA 1
ATOM 646 C C . ASN A 1 88 ? 2.182 -4.043 -6.961 1 98.62 88 ASN A C 1
ATOM 648 O O . ASN A 1 88 ? 2.072 -4.547 -8.078 1 98.62 88 ASN A O 1
ATOM 652 N N . CYS A 1 89 ? 3.244 -3.508 -6.52 1 97.19 89 CYS A N 1
ATOM 653 C CA . CYS A 1 89 ? 4.508 -3.539 -7.25 1 97.19 89 CYS A CA 1
ATOM 654 C C . CYS A 1 89 ? 5.688 -3.637 -6.293 1 97.19 89 CYS A C 1
ATOM 656 O O . CYS A 1 89 ? 5.906 -2.74 -5.477 1 97.19 89 CYS A O 1
ATOM 658 N N . ILE A 1 90 ? 6.43 -4.656 -6.402 1 86.19 90 ILE A N 1
ATOM 659 C CA . ILE A 1 90 ? 7.527 -4.871 -5.465 1 86.19 90 ILE A CA 1
ATOM 660 C C . ILE A 1 90 ? 8.68 -3.922 -5.793 1 86.19 90 ILE A C 1
ATOM 662 O O . ILE A 1 90 ? 9.234 -3.279 -4.898 1 86.19 90 ILE A O 1
ATOM 666 N N . PHE A 1 91 ? 9.039 -3.854 -7.078 1 91.56 91 PHE A N 1
ATOM 667 C CA . PHE A 1 91 ? 10.086 -2.941 -7.523 1 91.56 91 PHE A CA 1
ATOM 668 C C . PHE A 1 91 ? 9.5 -1.83 -8.391 1 91.56 91 PHE A C 1
ATOM 670 O O . PHE A 1 91 ? 9.336 -2 -9.602 1 91.56 91 PHE A O 1
ATOM 677 N N . ASN A 1 92 ? 9.289 -0.702 -7.727 1 94.25 92 ASN A N 1
ATOM 678 C CA . ASN A 1 92 ? 8.891 0.469 -8.5 1 94.25 92 ASN A CA 1
ATOM 679 C C . ASN A 1 92 ? 10.016 0.962 -9.398 1 94.25 92 ASN A C 1
ATOM 681 O O . ASN A 1 92 ? 11.148 0.489 -9.297 1 94.25 92 ASN A O 1
ATOM 685 N N . ASP A 1 93 ? 9.711 1.824 -10.305 1 95.12 93 ASP A N 1
ATOM 686 C CA . ASP A 1 93 ? 10.703 2.297 -11.266 1 95.12 93 ASP A CA 1
ATOM 687 C C . ASP A 1 93 ? 11.633 3.326 -10.633 1 95.12 93 ASP A C 1
ATOM 689 O O . ASP A 1 93 ? 12.734 3.572 -11.141 1 95.12 93 ASP A O 1
ATOM 693 N N . THR A 1 94 ? 11.195 3.99 -9.562 1 92.06 94 THR A N 1
ATOM 694 C CA . THR A 1 94 ? 11.977 4.855 -8.688 1 92.06 94 THR A CA 1
ATOM 695 C C . THR A 1 94 ? 11.828 4.434 -7.23 1 92.06 94 THR A C 1
ATOM 697 O O . THR A 1 94 ? 10.969 3.605 -6.906 1 92.06 94 THR A O 1
ATOM 700 N N . PHE A 1 95 ? 12.719 4.992 -6.418 1 90.56 95 PHE A N 1
ATOM 701 C CA . PHE A 1 95 ? 12.586 4.684 -4.996 1 90.56 95 PHE A CA 1
ATOM 702 C C . PHE A 1 95 ? 11.219 5.113 -4.477 1 90.56 95 PHE A C 1
ATOM 704 O O . PHE A 1 95 ? 10.594 4.395 -3.701 1 90.56 95 PHE A O 1
ATOM 711 N N . TRP A 1 96 ? 10.828 6.25 -4.895 1 92 96 TRP A N 1
ATOM 712 C CA . TRP A 1 96 ? 9.523 6.852 -4.621 1 92 96 TRP A CA 1
ATOM 713 C C . TRP A 1 96 ? 9.219 7.965 -5.617 1 92 96 TRP A C 1
ATOM 715 O O . TRP A 1 96 ? 10.117 8.688 -6.051 1 92 96 TRP A O 1
ATOM 725 N N . PRO A 1 97 ? 7.898 8.039 -6.105 1 94.19 97 PRO A N 1
ATOM 726 C CA . PRO A 1 97 ? 6.664 7.332 -5.75 1 94.19 97 PRO A CA 1
ATOM 727 C C . PRO A 1 97 ? 6.48 6.035 -6.539 1 94.19 97 PRO A C 1
ATOM 729 O O . PRO A 1 97 ? 7.367 5.645 -7.301 1 94.19 97 PRO A O 1
ATOM 732 N N . GLY A 1 98 ? 5.422 5.32 -6.297 1 96.06 98 GLY A N 1
ATOM 733 C CA . GLY A 1 98 ? 5.082 4.105 -7.027 1 96.06 98 GLY A CA 1
ATOM 734 C C . GLY A 1 98 ? 4.703 4.363 -8.469 1 96.06 98 GLY A C 1
ATOM 735 O O . GLY A 1 98 ? 4.809 5.492 -8.953 1 96.06 98 GLY A O 1
ATOM 736 N N . ILE A 1 99 ? 4.258 3.396 -9.164 1 98.12 99 ILE A N 1
ATOM 737 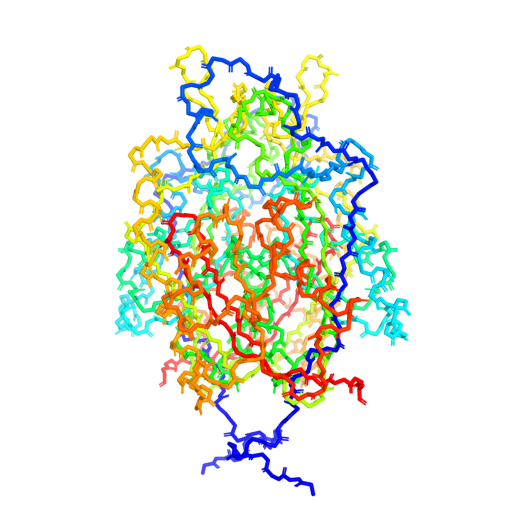C CA . ILE A 1 99 ? 4.094 3.449 -10.617 1 98.12 99 ILE A CA 1
ATOM 738 C C . ILE A 1 99 ? 2.652 3.82 -10.961 1 98.12 99 ILE A C 1
ATOM 740 O O . ILE A 1 99 ? 2.309 3.979 -12.133 1 98.12 99 ILE A O 1
ATOM 744 N N . GLY A 1 100 ? 1.78 3.936 -9.984 1 98.31 100 GLY A N 1
ATOM 745 C CA . GLY A 1 100 ? 0.346 4.035 -10.203 1 98.31 100 GLY A CA 1
ATOM 746 C C . GLY A 1 100 ? -0.036 5.164 -11.141 1 98.31 100 GLY A C 1
ATOM 747 O O . GLY A 1 100 ? -0.781 4.953 -12.102 1 98.31 100 GLY A O 1
ATOM 748 N N . SER A 1 101 ? 0.496 6.383 -10.883 1 98.06 101 SER A N 1
ATOM 749 C CA . SER A 1 101 ? 0.141 7.547 -11.688 1 98.06 101 SER A CA 1
ATOM 750 C C . SER A 1 101 ? 0.641 7.406 -13.117 1 98.06 101 SER A C 1
ATOM 752 O O . SER A 1 101 ? -0.003 7.883 -14.055 1 98.06 101 SER A O 1
ATOM 754 N N . ALA A 1 102 ? 1.783 6.762 -13.266 1 98.25 102 ALA A N 1
ATOM 755 C CA . ALA A 1 102 ? 2.305 6.504 -14.609 1 98.25 102 ALA A CA 1
ATOM 756 C C . ALA A 1 102 ? 1.39 5.559 -15.383 1 98.25 102 ALA A C 1
ATOM 758 O O . ALA A 1 102 ? 1.121 5.777 -16.562 1 98.25 102 ALA A O 1
ATOM 759 N N . VAL A 1 103 ? 0.925 4.508 -14.703 1 98.81 103 VAL A N 1
ATOM 760 C CA . VAL A 1 103 ? 0.021 3.547 -15.32 1 98.81 103 VAL A CA 1
ATOM 761 C C . VAL A 1 103 ? -1.287 4.238 -15.703 1 98.81 103 VAL A C 1
ATOM 763 O O . VAL A 1 103 ? -1.778 4.086 -16.828 1 98.81 103 VAL A O 1
ATOM 766 N N . GLN A 1 104 ? -1.834 5.016 -14.734 1 98.75 104 GLN A N 1
ATOM 767 C CA . GLN A 1 104 ? -3.076 5.75 -14.945 1 98.75 104 GLN A CA 1
ATOM 768 C C . GLN A 1 104 ? -2.99 6.625 -16.188 1 98.75 104 GLN A C 1
ATOM 770 O O . GLN A 1 104 ? -3.91 6.637 -17.016 1 98.75 104 GLN A O 1
ATOM 775 N N . GLU A 1 105 ? -1.919 7.344 -16.328 1 98.38 105 GLU A N 1
ATOM 776 C CA . GLU A 1 105 ? -1.708 8.219 -17.484 1 98.38 105 GLU A CA 1
ATOM 777 C C . GLU A 1 105 ? -1.575 7.406 -18.766 1 98.38 105 GLU A C 1
ATOM 779 O O . GLU A 1 105 ? -2.178 7.75 -19.797 1 98.38 105 GLU A O 1
ATOM 784 N N . ALA A 1 106 ? -0.82 6.367 -18.75 1 98.69 106 ALA A N 1
ATOM 785 C CA . ALA A 1 106 ? -0.496 5.566 -19.922 1 98.69 106 ALA A CA 1
ATOM 786 C C . ALA A 1 106 ? -1.754 4.957 -20.531 1 98.69 106 ALA A C 1
ATOM 788 O O . ALA A 1 106 ? -1.87 4.852 -21.766 1 98.69 106 ALA A O 1
ATOM 789 N N . ILE A 1 107 ? -2.719 4.582 -19.656 1 98.69 107 ILE A N 1
ATOM 790 C CA . ILE A 1 107 ? -3.877 3.875 -20.203 1 98.69 107 ILE A CA 1
ATOM 791 C C . ILE A 1 107 ? -5.02 4.859 -20.422 1 98.69 107 ILE A C 1
ATOM 793 O O . ILE A 1 107 ? -6.078 4.484 -20.938 1 98.69 107 ILE A O 1
ATOM 797 N N . GLY A 1 108 ? -4.848 6.129 -19.984 1 98.38 108 GLY A N 1
ATOM 798 C CA . GLY A 1 108 ? -5.852 7.156 -20.203 1 98.38 108 GLY A CA 1
ATOM 799 C C . GLY A 1 108 ? -6.98 7.125 -19.203 1 98.38 108 GLY A C 1
ATOM 800 O O . GLY A 1 108 ? -8.102 7.551 -19.5 1 98.38 108 GLY A O 1
ATOM 801 N N . ALA A 1 109 ? -6.707 6.578 -18.047 1 98.31 109 ALA A N 1
ATOM 802 C CA . ALA A 1 109 ? -7.727 6.539 -17 1 98.31 109 ALA A CA 1
ATOM 803 C C . ALA A 1 109 ? -7.777 7.855 -16.234 1 98.31 109 ALA A C 1
ATOM 805 O O . ALA A 1 109 ? -7.543 7.891 -15.031 1 98.31 109 ALA A O 1
ATOM 806 N N . SER A 1 110 ? -8.258 8.859 -16.844 1 95.69 110 SER A N 1
ATOM 807 C CA . SER A 1 110 ? -8.133 10.234 -16.375 1 95.69 110 SER A CA 1
ATOM 808 C C . SER A 1 110 ? -8.984 10.492 -15.141 1 95.69 110 SER A C 1
ATOM 810 O O . SER A 1 110 ? -8.742 11.438 -14.398 1 95.69 110 SER A O 1
ATOM 812 N N . ARG A 1 111 ? -9.891 9.633 -14.859 1 95.88 111 ARG A N 1
ATOM 813 C CA . ARG A 1 111 ? -10.781 9.852 -13.719 1 95.88 111 ARG A CA 1
ATOM 814 C C . ARG A 1 111 ? -10.383 8.969 -12.539 1 95.88 111 ARG A C 1
ATOM 816 O O . ARG A 1 111 ? -10.953 9.086 -11.453 1 95.88 111 ARG A O 1
ATOM 823 N N . ALA A 1 112 ? -9.422 8.125 -12.789 1 97.75 112 ALA A N 1
ATOM 824 C CA . ALA A 1 112 ? -9.078 7.137 -11.773 1 97.75 112 ALA A CA 1
ATOM 825 C C . ALA A 1 112 ? -8.156 7.73 -10.711 1 97.75 112 ALA A C 1
ATOM 827 O O . ALA A 1 112 ? -7.27 8.523 -11.031 1 97.75 112 ALA A O 1
ATOM 828 N N . THR A 1 113 ? -8.398 7.398 -9.484 1 97.75 113 THR A N 1
ATOM 829 C CA . THR A 1 113 ? -7.359 7.531 -8.469 1 97.75 113 THR A CA 1
ATOM 830 C C . THR A 1 113 ? -6.527 6.258 -8.383 1 97.75 113 THR A C 1
ATOM 832 O O . THR A 1 113 ? -6.887 5.23 -8.961 1 97.75 113 THR A O 1
ATOM 835 N N . ILE A 1 114 ? -5.316 6.367 -7.793 1 98.5 114 ILE A N 1
ATOM 836 C CA . ILE A 1 114 ? -4.414 5.227 -7.664 1 98.5 114 ILE A CA 1
ATOM 837 C C . ILE A 1 114 ? -4.172 4.926 -6.184 1 98.5 114 ILE A C 1
ATOM 839 O O . ILE A 1 114 ? -4.199 5.828 -5.348 1 98.5 114 ILE A O 1
ATOM 843 N N . MET A 1 115 ? -3.973 3.678 -5.871 1 98.56 115 MET A N 1
ATOM 844 C CA . MET A 1 115 ? -3.66 3.234 -4.516 1 98.56 115 MET A CA 1
ATOM 845 C C . MET A 1 115 ? -2.721 2.035 -4.539 1 98.56 115 MET A C 1
ATOM 847 O O . MET A 1 115 ? -3.076 0.972 -5.051 1 98.56 115 MET A O 1
ATOM 851 N N . GLN A 1 116 ? -1.556 2.24 -4.062 1 98.31 116 GLN A N 1
ATOM 852 C CA . GLN A 1 116 ? -0.677 1.09 -3.881 1 98.31 116 GLN A CA 1
ATOM 853 C C . GLN A 1 116 ? -1.035 0.319 -2.613 1 98.31 116 GLN A C 1
ATOM 855 O O . GLN A 1 116 ? -1.149 0.906 -1.535 1 98.31 116 GLN A O 1
ATOM 860 N N . LEU A 1 117 ? -1.295 -0.905 -2.77 1 98.5 117 LEU A N 1
ATOM 861 C CA . LEU A 1 117 ? -1.595 -1.825 -1.679 1 98.5 117 LEU A CA 1
ATOM 862 C C . LEU A 1 117 ? -0.585 -2.969 -1.64 1 98.5 117 LEU A C 1
ATOM 864 O O . LEU A 1 117 ? -0.319 -3.602 -2.664 1 98.5 117 LEU A O 1
ATOM 868 N N . ASP A 1 118 ? 0.048 -3.166 -0.407 1 97.88 118 ASP A N 1
ATOM 869 C CA . ASP A 1 118 ? 1.08 -4.195 -0.332 1 97.88 118 ASP A CA 1
ATOM 870 C C . ASP A 1 118 ? 0.887 -5.078 0.901 1 97.88 118 ASP A C 1
ATOM 872 O O . ASP A 1 118 ? 1.058 -4.617 2.031 1 97.88 118 ASP A O 1
ATOM 876 N N . THR A 1 119 ? 0.513 -6.262 0.682 1 97.94 119 THR A N 1
ATOM 877 C CA . THR A 1 119 ? 0.518 -7.355 1.646 1 97.94 119 THR A CA 1
ATOM 878 C C . THR A 1 119 ? 1.371 -8.516 1.145 1 97.94 119 THR A C 1
ATOM 880 O O . THR A 1 119 ? 1.034 -9.68 1.363 1 97.94 119 THR A O 1
ATOM 883 N N . SER A 1 120 ? 2.373 -8.141 0.397 1 96.81 120 SER A N 1
ATOM 884 C CA . SER A 1 120 ? 3.309 -9.094 -0.192 1 96.81 120 SER A CA 1
ATOM 885 C C . SER A 1 120 ? 2.586 -10.086 -1.098 1 96.81 120 SER A C 1
ATOM 887 O O . SER A 1 120 ? 1.791 -9.688 -1.951 1 96.81 120 SER A O 1
ATOM 889 N N . CYS A 1 121 ? 2.857 -11.352 -1.014 1 97.62 121 CYS A N 1
ATOM 890 C CA . CYS A 1 121 ? 2.295 -12.336 -1.928 1 97.62 121 CYS A CA 1
ATOM 891 C C . CYS A 1 121 ? 0.781 -12.422 -1.778 1 97.62 121 CYS A C 1
ATOM 893 O O . CYS A 1 121 ? 0.1 -13 -2.625 1 97.62 121 CYS A O 1
ATOM 895 N N . CYS A 1 122 ? 0.198 -11.812 -0.766 1 98.62 122 CYS A N 1
ATOM 896 C CA . CYS A 1 122 ? -1.241 -11.844 -0.531 1 98.62 122 CYS A CA 1
ATOM 897 C C . CYS A 1 122 ? -1.926 -10.664 -1.215 1 98.62 122 CYS A C 1
ATOM 899 O O . CYS A 1 122 ? -3.154 -10.562 -1.196 1 98.62 122 CYS A O 1
ATOM 901 N N . SER A 1 123 ? -1.215 -9.852 -1.904 1 98.81 123 SER A N 1
ATOM 902 C CA . SER A 1 123 ? -1.671 -8.523 -2.307 1 98.81 123 SER A CA 1
ATOM 903 C C . SER A 1 123 ? -2.816 -8.609 -3.309 1 98.81 123 SER A C 1
ATOM 905 O O . SER A 1 123 ? -3.695 -7.746 -3.336 1 98.81 123 SER A O 1
ATOM 907 N N . TRP A 1 124 ? -2.818 -9.602 -4.156 1 98.88 124 TRP A N 1
ATOM 908 C CA . TRP A 1 124 ? -3.936 -9.703 -5.09 1 98.88 124 TRP A CA 1
ATOM 909 C C . TRP A 1 124 ? -5.246 -9.938 -4.348 1 98.88 124 TRP A C 1
ATOM 911 O O . TRP A 1 124 ? -6.246 -9.273 -4.617 1 98.88 124 TRP A O 1
ATOM 921 N N . LEU A 1 125 ? -5.266 -10.852 -3.381 1 98.94 125 LEU A N 1
ATOM 922 C CA . LEU A 1 125 ? -6.469 -11.148 -2.615 1 98.94 125 LEU A CA 1
ATOM 923 C C . LEU A 1 125 ? -6.867 -9.961 -1.748 1 98.94 125 LEU A C 1
ATOM 925 O O . LEU A 1 125 ? -8.055 -9.625 -1.653 1 98.94 125 LEU A O 1
ATOM 929 N N . SER A 1 126 ? -5.879 -9.312 -1.137 1 98.69 126 SER A N 1
ATOM 930 C CA . SER A 1 126 ? -6.168 -8.109 -0.364 1 98.69 126 SER A CA 1
ATOM 931 C C . SER A 1 126 ? -6.758 -7.016 -1.246 1 98.69 126 SER A C 1
ATOM 933 O O . SER A 1 126 ? -7.645 -6.273 -0.816 1 98.69 126 SER A O 1
ATOM 935 N N . GLY A 1 127 ? -6.184 -6.906 -2.449 1 98.88 127 GLY A N 1
ATOM 936 C CA . GLY A 1 127 ? -6.715 -5.953 -3.408 1 98.88 127 GLY A CA 1
ATOM 937 C C . GLY A 1 127 ? -8.156 -6.234 -3.799 1 98.88 127 GLY A C 1
ATOM 938 O O . GLY A 1 127 ? -8.969 -5.316 -3.885 1 98.88 127 GLY A O 1
ATOM 939 N N . LEU A 1 128 ? -8.5 -7.48 -3.998 1 98.81 128 LEU A N 1
ATOM 940 C CA . LEU A 1 128 ? -9.867 -7.867 -4.336 1 98.81 128 LEU A CA 1
ATOM 941 C C . LEU A 1 128 ? -10.812 -7.57 -3.18 1 98.81 128 LEU A C 1
ATOM 943 O O . LEU A 1 128 ? -11.93 -7.082 -3.393 1 98.81 128 LEU A O 1
ATOM 947 N N . ARG A 1 129 ? -10.359 -7.895 -1.99 1 98.31 129 ARG A N 1
ATOM 948 C CA . ARG A 1 129 ? -11.164 -7.625 -0.805 1 98.31 129 ARG A CA 1
ATOM 949 C C . ARG A 1 129 ? -11.438 -6.129 -0.659 1 98.31 129 ARG A C 1
ATOM 951 O O . ARG A 1 129 ? -12.562 -5.727 -0.331 1 98.31 129 ARG A O 1
ATOM 958 N N . THR A 1 130 ? -10.438 -5.336 -0.888 1 98.62 130 THR A N 1
ATOM 959 C CA . THR A 1 130 ? -10.562 -3.887 -0.812 1 98.62 130 THR A CA 1
ATOM 960 C C . THR A 1 130 ? -11.484 -3.365 -1.91 1 98.62 130 THR A C 1
ATOM 962 O O . THR A 1 130 ? -12.352 -2.523 -1.654 1 98.62 130 THR A O 1
ATOM 965 N N . ALA A 1 131 ? -11.312 -3.898 -3.105 1 98.69 131 ALA A N 1
ATOM 966 C CA . ALA A 1 131 ? -12.188 -3.518 -4.211 1 98.69 131 ALA A CA 1
ATOM 967 C C . ALA A 1 131 ? -13.641 -3.854 -3.902 1 98.69 131 ALA A C 1
ATOM 969 O O . ALA A 1 131 ? -14.539 -3.049 -4.164 1 98.69 131 ALA A O 1
ATOM 970 N N . LYS A 1 132 ? -13.875 -5.023 -3.316 1 98.12 132 LYS A N 1
ATOM 971 C CA . LYS A 1 132 ? -15.219 -5.422 -2.912 1 98.12 132 LYS A CA 1
ATOM 972 C C . LYS A 1 132 ? -15.828 -4.418 -1.936 1 98.12 132 LYS A C 1
ATOM 974 O O . LYS A 1 132 ? -16.984 -4.008 -2.092 1 98.12 132 LYS A O 1
ATOM 979 N N . ALA A 1 133 ? -15.047 -4.027 -0.951 1 96.62 133 ALA A N 1
ATOM 980 C CA . ALA A 1 133 ? -15.523 -3.074 0.049 1 96.62 133 ALA A CA 1
ATOM 981 C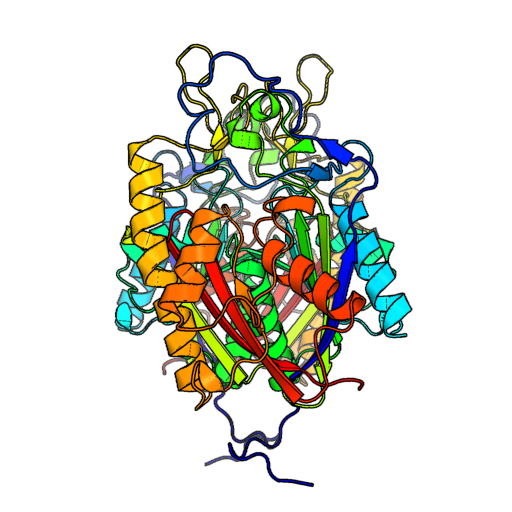 C . ALA A 1 133 ? -15.914 -1.749 -0.598 1 96.62 133 ALA A C 1
ATOM 983 O O . ALA A 1 133 ? -16.953 -1.178 -0.274 1 96.62 133 ALA A O 1
ATOM 984 N N . PHE A 1 134 ? -15.094 -1.279 -1.54 1 97.31 134 PHE A N 1
ATOM 985 C CA . PHE A 1 134 ? -15.352 -0.005 -2.199 1 97.31 134 PHE A CA 1
ATOM 986 C C . PHE A 1 134 ? -16.594 -0.091 -3.07 1 97.31 134 PHE A C 1
ATOM 988 O O . PHE A 1 134 ? -17.438 0.821 -3.066 1 97.31 134 PHE A O 1
ATOM 995 N N . VAL A 1 135 ? -16.766 -1.163 -3.783 1 96.81 135 VAL A N 1
ATOM 996 C CA . VAL A 1 135 ? -17.922 -1.334 -4.652 1 96.81 135 VAL A CA 1
ATOM 997 C C . VAL A 1 135 ? -19.188 -1.428 -3.809 1 96.81 135 VAL A C 1
ATOM 999 O O . VAL A 1 135 ? -20.188 -0.745 -4.086 1 96.81 135 VAL A O 1
ATOM 1002 N N . GLU A 1 136 ? -19.125 -2.178 -2.748 1 94.06 136 GLU A N 1
ATOM 1003 C CA . GLU A 1 136 ? -20.328 -2.477 -1.976 1 94.06 136 GLU A CA 1
ATOM 1004 C C . GLU A 1 136 ? -20.703 -1.312 -1.063 1 94.06 136 GLU A C 1
ATOM 1006 O O . GLU A 1 136 ? -21.844 -1.201 -0.626 1 94.06 136 GLU A O 1
ATOM 1011 N N . SER A 1 137 ? -19.719 -0.455 -0.756 1 90.12 137 SER A N 1
ATOM 1012 C CA . SER A 1 137 ? -20.016 0.766 -0.016 1 90.12 137 SER A CA 1
ATOM 1013 C C . SER A 1 137 ? -20.484 1.876 -0.951 1 90.12 137 SER A C 1
ATOM 1015 O O . SER A 1 137 ? -20.953 2.924 -0.495 1 90.12 137 SER A O 1
ATOM 1017 N N . GLY A 1 138 ? -20.344 1.705 -2.322 1 90.69 138 GLY A N 1
ATOM 1018 C CA . GLY A 1 138 ? -20.797 2.676 -3.311 1 90.69 138 GLY A CA 1
ATOM 1019 C C . GLY A 1 138 ? -19.781 3.777 -3.562 1 90.69 138 GLY A C 1
ATOM 1020 O O . GLY A 1 138 ? -20.078 4.754 -4.254 1 90.69 138 GLY A O 1
ATOM 1021 N N . ILE A 1 139 ? -18.547 3.604 -3.086 1 91.12 139 ILE A N 1
ATOM 1022 C CA . ILE A 1 139 ? -17.547 4.652 -3.18 1 91.12 139 ILE A CA 1
ATOM 1023 C C . ILE A 1 139 ? -16.906 4.637 -4.566 1 91.12 139 ILE A C 1
ATOM 1025 O O . ILE A 1 139 ? -16.688 5.688 -5.172 1 91.12 139 ILE A O 1
ATOM 1029 N N . HIS A 1 140 ? -16.578 3.471 -5.031 1 95.56 140 HIS A N 1
ATOM 1030 C CA . HIS A 1 140 ? -16.047 3.271 -6.375 1 95.56 140 HIS A CA 1
ATOM 1031 C C . HIS A 1 140 ? -16.844 2.225 -7.141 1 95.56 140 HIS A C 1
ATOM 1033 O O . HIS A 1 140 ? -17.516 1.384 -6.531 1 95.56 140 HIS A O 1
ATOM 1039 N N . ARG A 1 141 ? -16.797 2.279 -8.461 1 97.38 141 ARG A N 1
ATOM 1040 C CA . ARG A 1 141 ? -17.609 1.393 -9.297 1 97.38 141 ARG A CA 1
ATOM 1041 C C . ARG A 1 141 ? -16.734 0.455 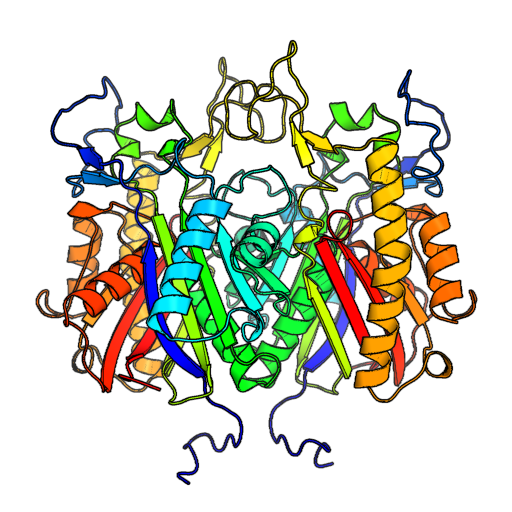-10.109 1 97.38 141 ARG A C 1
ATOM 1043 O O . ARG A 1 141 ? -16.812 -0.767 -9.977 1 97.38 141 ARG A O 1
ATOM 1050 N N . ASN A 1 142 ? -15.906 1.014 -10.984 1 98.69 142 ASN A N 1
ATOM 1051 C CA . ASN A 1 142 ? -15.016 0.231 -11.836 1 98.69 142 ASN A CA 1
ATOM 1052 C C . ASN A 1 142 ? -13.578 0.28 -11.336 1 98.69 142 ASN A C 1
ATOM 1054 O O . ASN A 1 142 ? -12.875 1.272 -11.547 1 98.69 142 ASN A O 1
ATOM 1058 N N . ILE A 1 143 ? -13.141 -0.853 -10.758 1 98.88 143 ILE A N 1
ATOM 1059 C CA . ILE A 1 143 ? -11.836 -0.886 -10.094 1 98.88 143 ILE A CA 1
ATOM 1060 C C . ILE A 1 143 ? -10.93 -1.905 -10.781 1 98.88 143 ILE A C 1
ATOM 1062 O O . ILE A 1 143 ? -11.352 -3.035 -11.055 1 98.88 143 ILE A O 1
ATOM 1066 N N . ILE A 1 144 ? -9.75 -1.502 -11.133 1 98.94 144 ILE A N 1
ATOM 1067 C CA . ILE A 1 144 ? -8.734 -2.434 -11.609 1 98.94 144 ILE A CA 1
ATOM 1068 C C . ILE A 1 144 ? -7.801 -2.814 -10.461 1 98.94 144 ILE A C 1
ATOM 1070 O O . ILE A 1 144 ? -7.262 -1.941 -9.781 1 98.94 144 ILE A O 1
ATOM 1074 N N . VAL A 1 145 ? -7.664 -4.098 -10.172 1 98.94 145 VAL A N 1
ATOM 1075 C CA . VAL A 1 145 ? -6.629 -4.617 -9.289 1 98.94 145 VAL A CA 1
ATOM 1076 C C . VAL A 1 145 ? -5.445 -5.113 -10.109 1 98.94 145 VAL A C 1
ATOM 1078 O O . VAL A 1 145 ? -5.574 -6.066 -10.883 1 98.94 145 VAL A O 1
ATOM 1081 N N . LEU A 1 146 ? -4.285 -4.461 -9.93 1 98.94 146 LEU A N 1
ATOM 1082 C CA . LEU A 1 146 ? -3.109 -4.641 -10.773 1 98.94 146 LEU A CA 1
ATOM 1083 C C . LEU A 1 146 ? -1.946 -5.211 -9.969 1 98.94 146 LEU A C 1
ATOM 1085 O O . LEU A 1 146 ? -1.645 -4.73 -8.875 1 98.94 146 LEU A O 1
ATOM 1089 N N . THR A 1 147 ? -1.34 -6.332 -10.422 1 98.88 147 THR A N 1
ATOM 1090 C CA . THR A 1 147 ? -0.086 -6.828 -9.859 1 98.88 147 THR A CA 1
ATOM 1091 C C . THR A 1 147 ? 1.038 -6.73 -10.891 1 98.88 147 THR A C 1
ATOM 1093 O O . THR A 1 147 ? 0.851 -7.078 -12.055 1 98.88 147 THR A O 1
ATOM 1096 N N . VAL A 1 148 ? 2.148 -6.172 -10.477 1 98.81 148 VAL A N 1
ATOM 1097 C CA . VAL A 1 148 ? 3.318 -6.039 -11.336 1 98.81 148 VAL A CA 1
ATOM 1098 C C . VAL A 1 148 ? 4.535 -6.664 -10.656 1 98.81 148 VAL A C 1
ATOM 1100 O O . VAL A 1 148 ? 4.926 -6.246 -9.562 1 98.81 148 VAL A O 1
ATOM 1103 N N . THR A 1 149 ? 5.074 -7.656 -11.281 1 97.75 149 THR A N 1
ATOM 1104 C CA . THR A 1 149 ? 6.316 -8.281 -10.836 1 97.75 149 THR A CA 1
ATOM 1105 C C . THR A 1 149 ? 7.43 -8.062 -11.852 1 97.75 149 THR A C 1
ATOM 1107 O O . THR A 1 149 ? 7.438 -8.68 -12.922 1 97.75 149 THR A O 1
ATOM 1110 N N . ASN A 1 150 ? 8.289 -7.184 -11.594 1 96.44 150 ASN A N 1
ATOM 1111 C CA . ASN A 1 150 ? 9.539 -6.91 -12.289 1 96.44 150 ASN A CA 1
ATOM 1112 C C . ASN A 1 150 ? 10.727 -6.961 -11.336 1 96.44 150 ASN A C 1
ATOM 1114 O O . ASN A 1 150 ? 11.25 -5.918 -10.938 1 96.44 150 ASN A O 1
ATOM 1118 N N . PHE A 1 151 ? 11.062 -8.172 -10.984 1 92.44 151 PHE A N 1
ATOM 1119 C CA . PHE A 1 151 ? 11.977 -8.359 -9.859 1 92.44 151 PHE A CA 1
ATOM 1120 C C . PHE A 1 151 ? 13.266 -9.023 -10.305 1 92.44 151 PHE A C 1
ATOM 1122 O O . PHE A 1 151 ? 14.273 -8.352 -10.539 1 92.44 151 PHE A O 1
ATOM 1129 N N . VAL A 1 152 ? 13.219 -10.281 -10.734 1 91.94 152 VAL A N 1
ATOM 1130 C CA . VAL A 1 152 ? 14.422 -11.078 -10.945 1 91.94 152 VAL A CA 1
ATOM 1131 C C . VAL A 1 152 ? 15.234 -10.5 -12.094 1 91.94 152 VAL A C 1
ATOM 1133 O O . VAL A 1 152 ? 16.469 -10.484 -12.055 1 91.94 152 VAL A O 1
ATOM 1136 N N . SER A 1 153 ? 14.586 -10 -13.086 1 94 153 SER A N 1
ATOM 1137 C CA . SER A 1 153 ? 15.289 -9.461 -14.242 1 94 153 SER A CA 1
ATOM 1138 C C . SER A 1 153 ? 16.062 -8.195 -13.883 1 94 153 SER A C 1
ATOM 1140 O O . SER A 1 153 ? 16.984 -7.805 -14.594 1 94 153 SER A O 1
ATOM 1142 N N . ARG A 1 154 ? 15.734 -7.559 -12.703 1 93.25 154 ARG A N 1
ATOM 1143 C CA . ARG A 1 154 ? 16.375 -6.316 -12.281 1 93.25 154 ARG A CA 1
ATOM 1144 C C . ARG A 1 154 ? 17.578 -6.594 -11.391 1 93.25 154 ARG A C 1
ATOM 1146 O O . ARG A 1 154 ? 18.312 -5.672 -11.031 1 93.25 154 ARG A O 1
ATOM 1153 N N . LEU A 1 155 ? 17.766 -7.855 -11.07 1 90.5 155 LEU A N 1
ATOM 1154 C CA . LEU A 1 155 ? 18.797 -8.211 -10.094 1 90.5 155 LEU A CA 1
ATOM 1155 C C . LEU A 1 155 ? 19.844 -9.133 -10.719 1 90.5 155 LEU A C 1
ATOM 1157 O O . LEU A 1 155 ? 19.906 -10.32 -10.398 1 90.5 155 LEU A O 1
ATOM 1161 N N . PRO A 1 156 ? 20.766 -8.594 -11.422 1 86.12 156 PRO A N 1
ATOM 1162 C CA . PRO A 1 156 ? 21.734 -9.422 -12.141 1 86.12 156 PRO A CA 1
ATOM 1163 C C . PRO A 1 156 ? 22.609 -10.273 -11.211 1 86.12 156 PRO A C 1
ATOM 1165 O O . PRO A 1 156 ? 22.953 -11.406 -11.547 1 86.12 156 PRO A O 1
ATOM 1168 N N . GLU A 1 157 ? 22.922 -9.75 -10.109 1 84 157 GLU A N 1
ATOM 1169 C CA . GLU A 1 157 ? 23.75 -10.508 -9.188 1 84 157 GLU A CA 1
ATOM 1170 C C . GLU A 1 157 ? 22.984 -11.688 -8.586 1 84 157 GLU A C 1
ATOM 1172 O O . GLU A 1 157 ? 23.531 -12.766 -8.391 1 84 157 GLU A O 1
ATOM 1177 N N . PHE A 1 158 ? 21.734 -11.43 -8.367 1 84.94 158 PHE A N 1
ATOM 1178 C CA . PHE A 1 158 ? 20.906 -12.484 -7.797 1 84.94 158 PHE A CA 1
ATOM 1179 C C . PHE A 1 158 ? 20.656 -13.586 -8.82 1 84.94 158 PHE A C 1
ATOM 1181 O O . PHE A 1 158 ? 20.516 -14.758 -8.453 1 84.94 158 PHE A O 1
ATOM 1188 N N . GLN A 1 159 ? 20.672 -13.242 -10.039 1 86.19 159 GLN A N 1
ATOM 1189 C CA . GLN A 1 159 ? 20.406 -14.188 -11.117 1 86.19 159 GLN A CA 1
ATOM 1190 C C . GLN A 1 159 ? 21.484 -15.266 -11.172 1 86.19 159 GLN A C 1
ATOM 1192 O O . GLN A 1 159 ? 21.281 -16.328 -11.758 1 86.19 159 GLN A O 1
ATOM 1197 N N . ARG A 1 160 ? 22.562 -14.945 -10.578 1 82.12 160 ARG A N 1
ATOM 1198 C CA . ARG A 1 160 ? 23.672 -15.883 -10.609 1 82.12 160 ARG A CA 1
ATOM 1199 C C . ARG A 1 160 ? 23.469 -17.016 -9.617 1 82.12 160 ARG A C 1
ATOM 1201 O O . ARG A 1 160 ? 24.125 -18.062 -9.703 1 82.12 160 ARG A O 1
ATOM 1208 N N . SER A 1 161 ? 22.562 -16.734 -8.766 1 80.81 161 SER A N 1
ATOM 1209 C CA . SER A 1 161 ? 22.25 -17.766 -7.77 1 80.81 161 SER A CA 1
ATOM 1210 C C . SER A 1 161 ? 21.141 -18.688 -8.258 1 80.81 161 SER A C 1
ATOM 1212 O O . SER A 1 161 ? 20.172 -18.219 -8.859 1 80.81 161 SER A O 1
ATOM 1214 N N . ASN A 1 162 ? 21.25 -19.969 -7.926 1 81.44 162 ASN A N 1
ATOM 1215 C CA . ASN A 1 162 ? 20.188 -20.922 -8.25 1 81.44 162 ASN A CA 1
ATOM 1216 C C . ASN A 1 162 ? 18.922 -20.641 -7.465 1 81.44 162 ASN A C 1
ATOM 1218 O O . ASN A 1 162 ? 17.844 -21.141 -7.801 1 81.44 162 ASN A O 1
ATOM 1222 N N . ARG A 1 163 ? 19.109 -19.797 -6.52 1 81.88 163 ARG A N 1
ATOM 1223 C CA . ARG A 1 163 ? 17.953 -19.422 -5.715 1 81.88 163 ARG A CA 1
ATOM 1224 C C . ARG A 1 163 ? 16.984 -18.547 -6.512 1 81.88 163 ARG A C 1
ATOM 1226 O O . ARG A 1 163 ? 15.836 -18.344 -6.109 1 81.88 163 ARG A O 1
ATOM 1233 N N . SER A 1 164 ? 17.5 -18.047 -7.613 1 86.19 164 SER A N 1
ATOM 1234 C CA . SER A 1 164 ? 16.672 -17.156 -8.422 1 86.19 164 SER A CA 1
ATOM 1235 C C . SER A 1 164 ? 15.891 -17.938 -9.477 1 86.19 164 SER A C 1
ATOM 1237 O O . SER A 1 164 ? 15.023 -17.375 -10.148 1 86.19 164 SER A O 1
ATOM 1239 N N . ARG A 1 165 ? 16.031 -19.234 -9.594 1 86.31 165 ARG A N 1
ATOM 1240 C CA . ARG A 1 165 ? 15.578 -20.016 -10.734 1 86.31 165 ARG A CA 1
ATOM 1241 C C . ARG A 1 165 ? 14.07 -20.266 -10.656 1 86.31 165 ARG A C 1
ATOM 1243 O O . ARG A 1 165 ? 13.461 -20.719 -11.625 1 86.31 165 ARG A O 1
ATOM 1250 N N . VAL A 1 166 ? 13.484 -19.906 -9.617 1 89.56 166 VAL A N 1
ATOM 1251 C CA . VAL A 1 166 ? 12.047 -20.156 -9.477 1 89.56 166 VAL A CA 1
ATOM 1252 C C . VAL A 1 166 ? 11.273 -18.859 -9.719 1 89.56 166 VAL A C 1
ATOM 1254 O O . VAL A 1 166 ? 10.039 -18.859 -9.711 1 89.56 166 VAL A O 1
ATOM 1257 N N . LEU A 1 167 ? 11.992 -17.766 -9.984 1 92.25 167 LEU A N 1
ATOM 1258 C CA . LEU A 1 167 ? 11.336 -16.453 -10.016 1 92.25 167 LEU A CA 1
ATOM 1259 C C . LEU A 1 167 ? 11.156 -15.977 -11.453 1 92.25 167 LEU A C 1
ATOM 1261 O O . LEU A 1 167 ? 12.07 -16.078 -12.266 1 92.25 167 LEU A O 1
ATOM 1265 N N . GLY A 1 168 ? 9.961 -15.453 -11.773 1 95.62 168 GLY A N 1
ATOM 1266 C CA . GLY A 1 168 ? 9.672 -14.859 -13.07 1 95.62 168 GLY A CA 1
ATOM 1267 C C . GLY A 1 168 ? 9.078 -13.461 -12.969 1 95.62 168 GLY A C 1
ATOM 1268 O O . GLY A 1 168 ? 8.875 -12.945 -11.867 1 95.62 168 GLY A O 1
ATOM 1269 N N . ASP A 1 169 ? 8.867 -12.812 -14.133 1 97.94 169 ASP A N 1
ATOM 1270 C CA . ASP A 1 169 ? 8.297 -11.469 -14.219 1 97.94 169 ASP A CA 1
ATOM 1271 C C . ASP A 1 169 ? 6.977 -11.484 -14.992 1 97.94 169 ASP A C 1
ATOM 1273 O O . ASP A 1 169 ? 6.754 -12.367 -15.836 1 97.94 169 ASP A O 1
ATOM 1277 N N . GLY A 1 170 ? 6.102 -10.516 -14.688 1 98.56 170 GLY A N 1
ATOM 1278 C CA . GLY A 1 170 ? 4.828 -10.352 -15.367 1 98.56 170 GLY A CA 1
ATOM 1279 C C . GLY A 1 170 ? 3.885 -9.406 -14.648 1 98.56 170 GLY A C 1
ATOM 1280 O O . GLY A 1 170 ? 4.238 -8.836 -13.617 1 98.56 170 GLY A O 1
ATOM 1281 N N . ALA A 1 171 ? 2.762 -9.172 -15.258 1 98.81 171 ALA A N 1
ATOM 1282 C CA . ALA A 1 171 ? 1.735 -8.32 -14.664 1 98.81 171 ALA A CA 1
ATOM 1283 C C . ALA A 1 171 ? 0.342 -8.898 -14.891 1 98.81 171 ALA A C 1
ATOM 1285 O O . ALA A 1 171 ? 0.126 -9.664 -15.836 1 98.81 171 ALA A O 1
ATOM 1286 N N . THR A 1 172 ? -0.567 -8.641 -14.008 1 98.94 172 THR A N 1
ATOM 1287 C CA . THR A 1 172 ? -1.962 -9.047 -14.133 1 98.94 172 THR A CA 1
ATOM 1288 C C . THR A 1 172 ? -2.896 -7.875 -13.852 1 98.94 172 THR A C 1
ATOM 1290 O O . THR A 1 172 ? -2.543 -6.961 -13.102 1 98.94 172 THR A O 1
ATOM 1293 N N . ALA A 1 173 ? -4.023 -7.809 -14.477 1 98.94 173 ALA A N 1
ATOM 1294 C CA . ALA A 1 173 ? -5.082 -6.836 -14.219 1 98.94 173 ALA A CA 1
ATOM 1295 C C . ALA A 1 173 ? -6.434 -7.523 -14.062 1 98.94 173 ALA A C 1
ATOM 1297 O O . ALA A 1 173 ? -6.781 -8.414 -14.844 1 98.94 173 ALA A O 1
ATOM 1298 N N . THR A 1 174 ? -7.164 -7.188 -13.039 1 98.94 174 THR A N 1
ATOM 1299 C CA . THR A 1 174 ? -8.492 -7.711 -12.727 1 98.94 174 THR A CA 1
ATOM 1300 C C . THR A 1 174 ? -9.508 -6.578 -12.648 1 98.94 174 THR A C 1
ATOM 1302 O O . THR A 1 174 ? -9.266 -5.559 -12 1 98.94 174 THR A O 1
ATOM 1305 N N . LEU A 1 175 ? -10.609 -6.711 -13.312 1 98.88 175 LEU A N 1
ATOM 1306 C CA . LEU A 1 175 ? -11.68 -5.734 -13.211 1 98.88 175 LEU A CA 1
ATOM 1307 C C . LEU A 1 175 ? -12.742 -6.191 -12.211 1 98.88 175 LEU A C 1
ATOM 1309 O O . LEU A 1 175 ? -13.281 -7.293 -12.336 1 98.88 175 LEU A O 1
ATOM 1313 N N . VAL A 1 176 ? -13 -5.41 -11.188 1 98.75 176 VAL A N 1
ATOM 1314 C CA . VAL A 1 176 ? -14.078 -5.598 -10.227 1 98.75 176 VAL A CA 1
ATOM 1315 C C . VAL A 1 176 ? -15.117 -4.488 -10.391 1 98.75 176 VAL A C 1
ATOM 1317 O O . VAL A 1 176 ? -14.766 -3.307 -10.422 1 98.75 176 VAL A O 1
ATOM 1320 N N . ALA A 1 177 ? -16.312 -4.797 -10.531 1 98.19 177 ALA A N 1
ATOM 1321 C CA . ALA A 1 177 ? -17.391 -3.836 -10.773 1 98.19 177 ALA A CA 1
ATOM 1322 C C . ALA A 1 177 ? -18.719 -4.344 -10.203 1 98.19 177 ALA A C 1
ATOM 1324 O O . ALA A 1 177 ? -18.828 -5.508 -9.812 1 98.19 177 ALA A O 1
ATOM 1325 N N . PRO A 1 178 ? -19.734 -3.455 -10.047 1 97.19 178 PRO A N 1
ATOM 1326 C CA . PRO A 1 178 ? -21.047 -3.926 -9.594 1 97.19 178 PRO A CA 1
ATOM 1327 C C . PRO A 1 178 ? -21.641 -4.996 -10.516 1 97.19 178 PRO A C 1
ATOM 1329 O O . PRO A 1 178 ? -21.547 -4.883 -11.734 1 97.19 178 PRO A O 1
ATOM 1332 N N . GLY A 1 179 ? -22.125 -6.043 -9.914 1 96.62 179 GLY A N 1
ATOM 1333 C CA . GLY A 1 179 ? -22.734 -7.148 -10.633 1 96.62 179 GLY A CA 1
ATOM 1334 C C . GLY A 1 179 ? -23.141 -8.305 -9.734 1 96.62 179 GLY A C 1
ATOM 1335 O O . GLY A 1 179 ? -23.594 -8.094 -8.609 1 96.62 179 GLY A O 1
ATOM 1336 N N . ARG A 1 180 ? -23.031 -9.508 -10.281 1 96.06 180 ARG A N 1
ATOM 1337 C CA . ARG A 1 180 ? -23.312 -10.703 -9.492 1 96.06 180 ARG A CA 1
ATOM 1338 C C . ARG A 1 180 ? -22.219 -10.961 -8.469 1 96.06 180 ARG A C 1
ATOM 1340 O O . ARG A 1 180 ? -21.031 -10.844 -8.781 1 96.06 180 ARG A O 1
ATOM 1347 N N . PRO A 1 181 ? -22.609 -11.242 -7.312 1 95.88 181 PRO A N 1
ATOM 1348 C CA . PRO A 1 181 ? -21.609 -11.406 -6.262 1 95.88 181 PRO A CA 1
ATOM 1349 C C . PRO A 1 181 ? -20.609 -12.523 -6.578 1 95.88 181 PRO A C 1
ATOM 1351 O O . PRO A 1 181 ? -21 -13.672 -6.766 1 95.88 181 PRO A O 1
ATOM 1354 N N . SER A 1 182 ? -19.344 -12.188 -6.613 1 97.75 182 SER A N 1
ATOM 1355 C CA . SER A 1 182 ? -18.297 -13.148 -6.941 1 97.75 182 SER A CA 1
ATOM 1356 C C . SER A 1 182 ? -17.547 -13.602 -5.691 1 97.75 182 SER A C 1
ATOM 1358 O O . SER A 1 182 ? -17.297 -14.789 -5.508 1 97.75 182 SER A O 1
ATOM 1360 N N . ILE A 1 183 ? -17.141 -12.672 -4.832 1 98.31 183 ILE A N 1
ATOM 1361 C CA . ILE A 1 183 ? -16.344 -13 -3.656 1 98.31 183 ILE A CA 1
ATOM 1362 C C . ILE A 1 183 ? -17.25 -13.453 -2.523 1 98.31 183 ILE A C 1
ATOM 1364 O O . ILE A 1 183 ? -17.875 -12.633 -1.85 1 98.31 183 ILE A O 1
ATOM 1368 N N . LEU A 1 184 ? -17.25 -14.734 -2.303 1 98.12 184 LEU A N 1
ATOM 1369 C CA . LEU A 1 184 ? -18.156 -15.328 -1.316 1 98.12 184 LEU A CA 1
ATOM 1370 C C . LEU A 1 184 ? -17.578 -15.188 0.091 1 98.12 184 LEU A C 1
ATOM 1372 O O . LEU A 1 184 ? -18.328 -15.07 1.062 1 98.12 184 LEU A O 1
ATOM 1376 N N . SER A 1 185 ? -16.281 -15.312 0.167 1 98 185 SER A N 1
ATOM 1377 C CA . SER A 1 185 ? -15.586 -15.148 1.444 1 98 185 SER A CA 1
ATOM 1378 C C . SER A 1 185 ? -14.125 -14.773 1.239 1 98 185 SER A C 1
ATOM 1380 O O . SER A 1 185 ? -13.57 -14.992 0.162 1 98 185 SER A O 1
ATOM 1382 N N . ALA A 1 186 ? -13.547 -14.156 2.234 1 97.94 186 ALA A N 1
ATOM 1383 C CA . ALA A 1 186 ? -12.133 -13.797 2.283 1 97.94 186 ALA A CA 1
ATOM 1384 C C . ALA A 1 186 ? -11.57 -13.953 3.695 1 97.94 186 ALA A C 1
ATOM 1386 O O . ALA A 1 186 ? -12.172 -13.484 4.664 1 97.94 186 ALA A O 1
ATOM 1387 N N . TYR A 1 187 ? -10.492 -14.664 3.762 1 97.12 187 TYR A N 1
ATOM 1388 C CA . TYR A 1 187 ? -9.789 -14.883 5.023 1 97.12 187 TYR A CA 1
ATOM 1389 C C . TYR A 1 187 ? -8.367 -14.328 4.957 1 97.12 187 TYR A C 1
ATOM 1391 O O . TYR A 1 187 ? -7.613 -14.648 4.035 1 97.12 187 TYR A O 1
ATOM 1399 N N . GLU A 1 188 ? -7.992 -13.484 5.867 1 97.5 188 GLU A N 1
ATOM 1400 C CA . GLU A 1 188 ? -6.641 -12.945 5.969 1 97.5 188 GLU A CA 1
ATOM 1401 C C . GLU A 1 188 ? -6.23 -12.75 7.422 1 97.5 188 GLU A C 1
ATOM 1403 O O . GLU A 1 188 ? -7 -12.227 8.227 1 97.5 188 GLU A O 1
ATOM 1408 N N . ARG A 1 189 ? -5.043 -13.18 7.723 1 96.5 189 ARG A N 1
ATOM 1409 C CA . ARG A 1 189 ? -4.535 -13.055 9.086 1 96.5 189 ARG A CA 1
ATOM 1410 C C . ARG A 1 189 ? -3.023 -12.859 9.094 1 96.5 189 ARG A C 1
ATOM 1412 O O . ARG A 1 189 ? -2.307 -13.492 8.312 1 96.5 189 ARG A O 1
ATOM 1419 N N . SER A 1 190 ? -2.627 -11.953 9.93 1 97.62 190 SER A N 1
ATOM 1420 C CA . SER A 1 190 ? -1.195 -11.742 10.125 1 97.62 190 SER A CA 1
ATOM 1421 C C . SER A 1 190 ? -0.668 -12.562 11.297 1 97.62 190 SER A C 1
ATOM 1423 O O . SER A 1 190 ? -1.362 -12.742 12.297 1 97.62 190 SER A O 1
ATOM 1425 N N . HIS A 1 191 ? 0.466 -13.078 11.109 1 97.88 191 HIS A N 1
ATOM 1426 C CA . HIS A 1 191 ? 1.211 -13.82 12.117 1 97.88 191 HIS A CA 1
ATOM 1427 C C . HIS A 1 191 ? 2.557 -13.164 12.406 1 97.88 191 HIS A C 1
ATOM 1429 O O . HIS A 1 191 ? 3.602 -13.672 11.992 1 97.88 191 HIS A O 1
ATOM 1435 N N . GLY A 1 192 ? 2.449 -12.117 13.188 1 97.44 192 GLY A N 1
ATOM 1436 C CA . GLY A 1 192 ? 3.617 -11.289 13.438 1 97.44 192 GLY A CA 1
ATOM 1437 C C . GLY A 1 192 ? 4.758 -12.047 14.086 1 97.44 192 GLY A C 1
ATOM 1438 O O . GLY A 1 192 ? 5.918 -11.633 14 1 97.44 192 GLY A O 1
ATOM 1439 N N . GLU A 1 193 ? 4.48 -13.148 14.688 1 96.75 193 GLU A N 1
ATOM 1440 C CA . GLU A 1 193 ? 5.516 -13.969 15.312 1 96.75 193 GLU A CA 1
ATOM 1441 C C . GLU A 1 193 ? 6.469 -14.547 14.273 1 96.75 193 GLU A C 1
ATOM 1443 O O . GLU A 1 193 ? 7.578 -14.977 14.602 1 96.75 193 GLU A O 1
ATOM 1448 N N . ASN A 1 194 ? 6.062 -14.578 13 1 97.19 194 ASN A N 1
ATOM 1449 C CA . ASN A 1 194 ? 6.891 -15.102 11.922 1 97.19 194 ASN A CA 1
ATOM 1450 C C . ASN A 1 194 ? 7.594 -13.977 11.164 1 97.19 194 ASN A C 1
ATOM 1452 O O . ASN A 1 194 ? 8.289 -14.234 10.172 1 97.19 194 ASN A O 1
ATOM 1456 N N . TYR A 1 195 ? 7.418 -12.719 11.656 1 96.69 195 TYR A N 1
ATOM 1457 C CA . TYR A 1 195 ? 8.047 -11.586 10.992 1 96.69 195 TYR A CA 1
ATOM 1458 C C . TYR A 1 195 ? 9.562 -11.75 10.945 1 96.69 195 TYR A C 1
ATOM 1460 O O . TYR A 1 195 ? 10.188 -12.078 11.961 1 96.69 195 TYR A O 1
ATOM 1468 N N . GLY A 1 196 ? 10.141 -11.555 9.766 1 94.38 196 GLY A N 1
ATOM 1469 C CA . GLY A 1 196 ? 11.586 -11.609 9.617 1 94.38 196 GLY A CA 1
ATOM 1470 C C . GLY A 1 196 ? 12.086 -12.945 9.094 1 94.38 196 GLY A C 1
ATOM 1471 O O . GLY A 1 196 ? 13.242 -13.062 8.68 1 94.38 196 GLY A O 1
ATOM 1472 N N . LEU A 1 197 ? 11.211 -13.938 9 1 96.06 197 LEU A N 1
ATOM 1473 C CA . LEU A 1 197 ? 11.617 -15.25 8.508 1 96.06 197 LEU A CA 1
ATOM 1474 C C . LEU A 1 197 ? 12.086 -15.164 7.062 1 96.06 197 LEU A C 1
ATOM 1476 O O . LEU A 1 197 ? 13.086 -15.789 6.691 1 96.06 197 LEU A O 1
ATOM 1480 N N . LEU A 1 198 ? 11.367 -14.445 6.238 1 94.5 198 LEU A N 1
ATOM 1481 C CA . LEU A 1 198 ? 11.773 -14.188 4.859 1 94.5 198 LEU A CA 1
ATOM 1482 C C . LEU A 1 198 ? 11.797 -12.688 4.57 1 94.5 198 LEU A C 1
ATOM 1484 O O . LEU A 1 198 ? 10.805 -11.992 4.797 1 94.5 198 LEU A O 1
ATOM 1488 N N . ARG A 1 199 ? 12.953 -12.266 4.148 1 92.94 199 ARG A N 1
ATOM 1489 C CA . ARG A 1 199 ? 13.156 -10.852 3.857 1 92.94 199 ARG A CA 1
ATOM 1490 C C . ARG A 1 199 ? 14.031 -10.664 2.617 1 92.94 199 ARG A C 1
ATOM 1492 O O . ARG A 1 199 ? 14.852 -11.523 2.299 1 92.94 199 ARG A O 1
ATOM 1499 N N . PHE A 1 200 ? 13.688 -9.594 1.923 1 90.88 200 PHE A N 1
ATOM 1500 C CA . PHE A 1 200 ? 14.633 -9.078 0.939 1 90.88 200 PHE A CA 1
ATOM 1501 C C . PHE A 1 200 ? 15.547 -8.031 1.562 1 90.88 200 PHE A C 1
ATOM 1503 O O . PHE A 1 200 ? 15.078 -7.086 2.193 1 90.88 200 PHE A O 1
ATOM 1510 N N . GLU A 1 201 ? 16.812 -8.25 1.488 1 89.06 201 GLU A N 1
ATOM 1511 C CA . GLU A 1 201 ? 17.797 -7.324 2.059 1 89.06 201 GLU A CA 1
ATOM 1512 C C . GLU A 1 201 ? 19.078 -7.316 1.245 1 89.06 201 GLU A C 1
ATOM 1514 O O . GLU A 1 201 ? 19.344 -8.25 0.487 1 89.06 201 GLU A O 1
ATOM 1519 N N . PRO A 1 202 ? 19.875 -6.227 1.451 1 89.12 202 PRO A N 1
ATOM 1520 C CA . PRO A 1 202 ? 21.172 -6.18 0.751 1 89.12 202 PRO A CA 1
ATOM 1521 C C . PRO A 1 202 ? 22.141 -7.242 1.247 1 89.12 202 PRO A C 1
ATOM 1523 O O . PRO A 1 202 ? 22.188 -7.543 2.441 1 89.12 202 PRO A O 1
ATOM 1526 N N . GLU A 1 203 ? 22.906 -7.723 0.332 1 86.19 203 GLU A N 1
ATOM 1527 C CA . GLU A 1 203 ? 24.016 -8.586 0.697 1 86.19 203 GLU A CA 1
ATOM 1528 C C . GLU A 1 203 ? 25.109 -7.797 1.428 1 86.19 203 GLU A C 1
ATOM 1530 O O . GLU A 1 203 ? 25.234 -6.586 1.242 1 86.19 203 GLU A O 1
ATOM 1535 N N . LEU A 1 204 ? 25.844 -8.562 2.172 1 86.81 204 LEU A N 1
ATOM 1536 C CA . LEU A 1 204 ? 27.016 -7.961 2.787 1 86.81 204 LEU A CA 1
ATOM 1537 C C . LEU A 1 204 ? 28.031 -7.547 1.728 1 86.81 204 LEU A C 1
ATOM 1539 O O . LEU A 1 204 ? 28.234 -8.266 0.743 1 86.81 204 LEU A O 1
ATOM 1543 N N . VAL A 1 205 ? 28.531 -6.383 1.874 1 83.31 205 VAL A N 1
ATOM 1544 C CA . VAL A 1 205 ? 29.656 -5.945 1.062 1 83.31 205 VAL A CA 1
ATOM 1545 C C . VAL A 1 205 ? 30.906 -5.832 1.935 1 83.31 205 VAL A C 1
ATOM 1547 O O . VAL A 1 205 ? 30.922 -5.066 2.902 1 83.31 205 VAL A O 1
ATOM 1550 N N . ASP A 1 206 ? 31.938 -6.582 1.592 1 86.31 206 ASP A N 1
ATOM 1551 C CA . ASP A 1 206 ? 33.188 -6.609 2.344 1 86.31 206 ASP A CA 1
ATOM 1552 C C . ASP A 1 206 ? 32.938 -6.902 3.82 1 86.31 206 ASP A C 1
ATOM 1554 O O . ASP A 1 206 ? 33.469 -6.223 4.695 1 86.31 206 ASP A O 1
ATOM 1558 N N . GLY A 1 207 ? 32 -7.707 4.074 1 87.44 207 GLY A N 1
ATOM 1559 C CA . GLY A 1 207 ? 31.719 -8.172 5.422 1 87.44 207 GLY A CA 1
ATOM 1560 C C . GLY A 1 207 ? 30.875 -7.203 6.223 1 87.44 207 GLY A C 1
ATOM 1561 O O . GLY A 1 207 ? 30.625 -7.418 7.41 1 87.44 207 GLY A O 1
ATOM 1562 N N . ALA A 1 208 ? 30.438 -6.219 5.551 1 88.62 208 ALA A N 1
ATOM 1563 C CA . ALA A 1 208 ? 29.656 -5.195 6.25 1 88.62 208 ALA A CA 1
ATOM 1564 C C . ALA A 1 208 ? 28.266 -5.051 5.648 1 88.62 208 ALA A C 1
ATOM 1566 O O . ALA A 1 208 ? 28.109 -5.059 4.426 1 88.62 208 ALA A O 1
ATOM 1567 N N . PHE A 1 209 ? 27.297 -5.031 6.566 1 88.25 209 PHE A N 1
ATOM 1568 C CA . PHE A 1 209 ? 25.922 -4.793 6.141 1 88.25 209 PHE A CA 1
ATOM 1569 C C . PHE A 1 209 ? 25.625 -3.299 6.066 1 88.25 209 PHE A C 1
ATOM 1571 O O . PHE A 1 209 ? 26.062 -2.535 6.934 1 88.25 209 PHE A O 1
ATOM 1578 N N . ARG A 1 210 ? 24.969 -2.908 4.98 1 89.38 210 ARG A N 1
ATOM 1579 C CA . ARG A 1 210 ? 24.406 -1.572 4.832 1 89.38 210 ARG A CA 1
ATOM 1580 C C . ARG A 1 210 ? 22.938 -1.643 4.441 1 89.38 210 ARG A C 1
ATOM 1582 O O . ARG A 1 210 ? 22.531 -2.492 3.639 1 89.38 210 ARG A O 1
ATOM 1589 N N . ASN A 1 211 ? 22.141 -0.747 5.035 1 89.38 211 ASN A N 1
ATOM 1590 C CA . ASN A 1 211 ? 20.734 -0.696 4.672 1 89.38 211 ASN A CA 1
ATOM 1591 C C . ASN A 1 211 ? 20.547 -0.254 3.223 1 89.38 211 ASN A C 1
ATOM 1593 O O . ASN A 1 211 ? 21.438 0.354 2.631 1 89.38 211 ASN A O 1
ATOM 1597 N N . TYR A 1 212 ? 19.344 -0.576 2.664 1 87.62 212 TYR A N 1
ATOM 1598 C CA . TYR A 1 212 ? 19.094 -0.387 1.24 1 87.62 212 TYR A CA 1
ATOM 1599 C C . TYR A 1 212 ? 19.078 1.094 0.879 1 87.62 212 TYR A C 1
ATOM 1601 O O . TYR A 1 212 ? 19.203 1.454 -0.294 1 87.62 212 TYR A O 1
ATOM 1609 N N . TRP A 1 213 ? 18.984 2.035 1.866 1 86 213 TRP A N 1
ATOM 1610 C CA . TRP A 1 213 ? 18.969 3.469 1.597 1 86 213 TRP A CA 1
ATOM 1611 C C . TRP A 1 213 ? 20.359 4.074 1.816 1 86 213 TRP A C 1
ATOM 1613 O O . TRP A 1 213 ? 20.547 5.277 1.623 1 86 213 TRP A O 1
ATOM 1623 N N . GLU A 1 214 ? 21.281 3.25 2.246 1 85.5 214 GLU A N 1
ATOM 1624 C CA . GLU A 1 214 ? 22.625 3.734 2.533 1 85.5 214 GLU A CA 1
ATOM 1625 C C . GLU A 1 214 ? 23.516 3.633 1.305 1 85.5 214 GLU A C 1
ATOM 1627 O O . GLU A 1 214 ? 23.422 2.67 0.54 1 85.5 214 GLU A O 1
ATOM 1632 N N . ARG A 1 215 ? 24.375 4.562 1.261 1 82.69 215 ARG A N 1
ATOM 1633 C CA . ARG A 1 215 ? 25.375 4.523 0.198 1 82.69 215 ARG A CA 1
ATOM 1634 C C . ARG A 1 215 ? 26.219 3.252 0.283 1 82.69 215 ARG A C 1
ATOM 1636 O O . ARG A 1 215 ? 26.641 2.848 1.37 1 82.69 215 ARG A O 1
ATOM 1643 N N . GLY A 1 216 ? 26.453 2.68 -0.892 1 80.69 216 GLY A N 1
ATOM 1644 C CA . GLY A 1 216 ? 27.328 1.522 -0.949 1 80.69 216 GLY A CA 1
ATOM 1645 C C . GLY A 1 216 ? 26.641 0.235 -0.528 1 80.69 216 GLY A C 1
ATOM 1646 O O . GLY A 1 216 ? 27.312 -0.768 -0.26 1 80.69 216 GLY A O 1
ATOM 1647 N N . CYS A 1 217 ? 25.359 0.265 -0.387 1 85.38 217 CYS A N 1
ATOM 1648 C CA . CYS A 1 217 ? 24.625 -0.955 -0.05 1 85.38 217 CYS A CA 1
ATOM 1649 C C . CYS A 1 217 ? 24.828 -2.021 -1.118 1 85.38 217 CYS A C 1
ATOM 1651 O O . CYS A 1 217 ? 25.062 -1.702 -2.287 1 85.38 217 CYS A O 1
ATOM 1653 N N . GLY A 1 218 ? 24.875 -3.332 -0.677 1 86.25 218 GLY A N 1
ATOM 1654 C CA . GLY A 1 218 ? 25.016 -4.445 -1.6 1 86.25 218 GLY A CA 1
ATOM 1655 C C . GLY A 1 218 ? 23.766 -4.719 -2.41 1 86.25 218 GLY A C 1
ATOM 1656 O O . GLY A 1 218 ? 22.75 -4.055 -2.227 1 86.25 218 GLY A O 1
ATOM 1657 N N . PRO A 1 219 ? 23.891 -5.66 -3.324 1 84 219 PRO A N 1
ATOM 1658 C CA . PRO A 1 219 ? 22.703 -6.027 -4.098 1 84 219 PRO A CA 1
ATOM 1659 C C . PRO A 1 219 ? 21.625 -6.672 -3.236 1 84 219 PRO A C 1
ATOM 1661 O O . PRO A 1 219 ? 21.922 -7.418 -2.303 1 84 219 PRO A O 1
ATOM 1664 N N . ILE A 1 220 ? 20.391 -6.348 -3.639 1 88.31 220 ILE A N 1
ATOM 1665 C CA . ILE A 1 220 ? 19.266 -6.938 -2.922 1 88.31 220 ILE A CA 1
ATOM 1666 C C . ILE A 1 220 ? 19.234 -8.445 -3.162 1 88.31 220 ILE A C 1
ATOM 1668 O O . ILE A 1 220 ? 19.438 -8.906 -4.289 1 88.31 220 ILE A O 1
ATOM 1672 N N . THR A 1 221 ? 19.047 -9.164 -2.096 1 85.25 221 THR A N 1
ATOM 1673 C CA . THR A 1 221 ? 18.906 -10.617 -2.146 1 85.25 221 THR A CA 1
ATOM 1674 C C . THR A 1 221 ? 17.781 -11.078 -1.218 1 85.25 221 THR A C 1
ATOM 1676 O O . THR A 1 221 ? 17.031 -10.258 -0.676 1 85.25 221 THR A O 1
ATOM 1679 N N . VAL A 1 222 ? 17.594 -12.414 -1.196 1 86.69 222 VAL A N 1
ATOM 1680 C CA . VAL A 1 222 ? 16.656 -13.031 -0.27 1 86.69 222 VAL A CA 1
ATOM 1681 C C . VAL A 1 222 ? 17.406 -13.828 0.792 1 86.69 222 VAL A C 1
ATOM 1683 O O . VAL A 1 222 ? 18.359 -14.547 0.477 1 86.69 222 VAL A O 1
ATOM 1686 N N . ASN A 1 223 ? 17 -13.742 2.059 1 87.31 223 ASN A N 1
ATOM 1687 C CA . ASN A 1 223 ? 17.75 -14.312 3.172 1 87.31 223 ASN A CA 1
ATOM 1688 C C . ASN A 1 223 ? 17.469 -15.805 3.338 1 87.31 223 ASN A C 1
ATOM 1690 O O . ASN A 1 223 ? 17.219 -16.266 4.449 1 87.31 223 ASN A O 1
ATOM 1694 N N . PHE A 1 224 ? 17.609 -16.531 2.33 1 86.06 224 PHE A N 1
ATOM 1695 C CA . PHE A 1 224 ? 17.406 -17.969 2.373 1 86.06 224 PHE A CA 1
ATOM 1696 C C . PHE A 1 224 ? 18.531 -18.656 3.133 1 86.06 224 PHE A C 1
ATOM 1698 O O . PHE A 1 224 ? 19.703 -18.422 2.863 1 86.06 224 PHE A O 1
ATOM 1705 N N . THR A 1 225 ? 18.156 -19.422 4.082 1 87.56 225 THR A N 1
ATOM 1706 C CA . THR A 1 225 ? 19 -20.422 4.723 1 87.56 225 THR A CA 1
ATOM 1707 C C . THR A 1 225 ? 18.266 -21.75 4.859 1 87.56 225 THR A C 1
ATOM 1709 O O . THR A 1 225 ? 17.031 -21.797 4.727 1 87.56 225 THR A O 1
ATOM 1712 N N . LYS A 1 226 ? 19.016 -22.812 5.055 1 89.5 226 LYS A N 1
ATOM 1713 C CA . LYS A 1 226 ? 18.375 -24.109 5.227 1 89.5 226 LYS A CA 1
ATOM 1714 C C . LYS A 1 226 ? 17.359 -24.078 6.359 1 89.5 226 LYS A C 1
ATOM 1716 O O . LYS A 1 226 ? 16.25 -24.594 6.215 1 89.5 226 LYS A O 1
ATOM 1721 N N . GLU A 1 227 ? 17.781 -23.453 7.438 1 92.81 227 GLU A N 1
ATOM 1722 C CA . GLU A 1 227 ? 16.906 -23.359 8.609 1 92.81 227 GLU A CA 1
ATOM 1723 C C . GLU A 1 227 ? 15.656 -22.547 8.297 1 92.81 227 GLU A C 1
ATOM 1725 O O . GLU A 1 227 ? 14.555 -22.922 8.695 1 92.81 227 GLU A O 1
ATOM 1730 N N . ARG A 1 228 ? 15.766 -21.484 7.598 1 92.94 228 ARG A N 1
ATOM 1731 C CA . ARG A 1 228 ? 14.633 -20.625 7.242 1 92.94 228 ARG A CA 1
ATOM 1732 C C . ARG A 1 228 ? 13.711 -21.328 6.258 1 92.94 228 ARG A C 1
ATOM 1734 O O . ARG A 1 228 ? 12.484 -21.219 6.363 1 92.94 228 ARG A O 1
ATOM 1741 N N . LEU A 1 229 ? 14.32 -22.031 5.34 1 92.62 229 LEU A N 1
ATOM 1742 C CA . LEU A 1 229 ? 13.516 -22.75 4.363 1 92.62 229 LEU A CA 1
ATOM 1743 C C . LEU A 1 229 ? 12.656 -23.812 5.043 1 92.62 229 LEU A C 1
ATOM 1745 O O . LEU A 1 229 ? 11.5 -24.016 4.672 1 92.62 229 LEU A O 1
ATOM 1749 N N . GLU A 1 230 ? 13.219 -24.453 6.047 1 94.25 230 GLU A N 1
ATOM 1750 C CA . GLU A 1 230 ? 12.469 -25.453 6.809 1 94.25 230 GLU A CA 1
ATOM 1751 C C . GLU A 1 230 ? 11.328 -24.812 7.586 1 94.25 230 GLU A C 1
ATOM 1753 O O . GLU A 1 230 ? 10.211 -25.328 7.598 1 94.25 230 GLU A O 1
ATOM 1758 N N . ALA A 1 231 ? 11.594 -23.703 8.203 1 96.06 231 ALA A N 1
ATOM 1759 C CA . ALA A 1 231 ? 10.57 -22.984 8.953 1 96.06 231 ALA A CA 1
ATOM 1760 C C . ALA A 1 231 ? 9.461 -22.484 8.039 1 96.06 231 ALA A C 1
ATOM 1762 O O . ALA A 1 231 ? 8.281 -22.531 8.398 1 96.06 231 ALA A O 1
ATOM 1763 N N . ILE A 1 232 ? 9.859 -22.016 6.902 1 95.38 232 ILE A N 1
ATOM 1764 C CA . ILE A 1 232 ? 8.906 -21.516 5.91 1 95.38 232 ILE A CA 1
ATOM 1765 C C . ILE A 1 232 ? 7.98 -22.656 5.48 1 95.38 232 ILE A C 1
ATOM 1767 O O . ILE A 1 232 ? 6.766 -22.484 5.402 1 95.38 232 ILE A O 1
ATOM 1771 N N . ARG A 1 233 ? 8.547 -23.781 5.234 1 94.94 233 ARG A N 1
ATOM 1772 C CA . ARG A 1 233 ? 7.75 -24.938 4.832 1 94.94 233 ARG A CA 1
ATOM 1773 C C . ARG A 1 233 ? 6.777 -25.344 5.934 1 94.94 233 ARG A C 1
ATOM 1775 O O . ARG A 1 233 ? 5.598 -25.578 5.672 1 94.94 233 ARG A O 1
ATOM 1782 N N . GLU A 1 234 ? 7.277 -25.391 7.109 1 96.12 234 GLU A N 1
ATOM 1783 C CA . GLU A 1 234 ? 6.438 -25.766 8.242 1 96.12 234 GLU A CA 1
ATOM 1784 C C . GLU A 1 234 ? 5.262 -24.812 8.398 1 96.12 234 GLU A C 1
ATOM 1786 O O . GLU A 1 234 ? 4.117 -25.25 8.555 1 96.12 234 GLU A O 1
ATOM 1791 N N . ASN A 1 235 ? 5.492 -23.562 8.375 1 96.38 235 ASN A N 1
ATOM 1792 C CA . ASN A 1 235 ? 4.441 -22.562 8.477 1 96.38 235 ASN A CA 1
ATOM 1793 C C . ASN A 1 235 ? 3.41 -22.703 7.363 1 96.38 235 ASN A C 1
ATOM 1795 O O . ASN A 1 235 ? 2.207 -22.75 7.629 1 96.38 235 ASN A O 1
ATOM 1799 N N . SER A 1 236 ? 3.928 -22.797 6.18 1 95.12 236 SER A N 1
ATOM 1800 C CA . SER A 1 236 ? 3.057 -22.766 5.012 1 95.12 236 SER A CA 1
ATOM 1801 C C . SER A 1 236 ? 2.154 -24 4.961 1 95.12 236 SER A C 1
ATOM 1803 O O . SER A 1 236 ? 1.009 -23.922 4.516 1 95.12 236 SER A O 1
ATOM 1805 N N . MET A 1 237 ? 2.664 -25.172 5.391 1 96.81 237 MET A N 1
ATOM 1806 C CA . MET A 1 237 ? 1.922 -26.422 5.316 1 96.81 237 MET A CA 1
ATOM 1807 C C . MET A 1 237 ? 0.72 -26.406 6.254 1 96.81 237 MET A C 1
ATOM 1809 O O . MET A 1 237 ? -0.262 -27.109 6.027 1 96.81 237 MET A O 1
ATOM 1813 N N . ASN A 1 238 ? 0.771 -25.578 7.18 1 96.62 238 ASN A N 1
ATOM 1814 C CA . ASN A 1 238 ? -0.35 -25.438 8.102 1 96.62 238 ASN A CA 1
ATOM 1815 C C . ASN A 1 238 ? -1.224 -24.234 7.746 1 96.62 238 ASN A C 1
ATOM 1817 O O . ASN A 1 238 ? -2.441 -24.359 7.609 1 96.62 238 ASN A O 1
ATOM 1821 N N . LEU A 1 239 ? -0.702 -23.125 7.512 1 97.81 239 LEU A N 1
ATOM 1822 C CA . LEU A 1 239 ? -1.408 -21.859 7.398 1 97.81 239 LEU A CA 1
ATOM 1823 C C . LEU A 1 239 ? -2.279 -21.828 6.145 1 97.81 239 LEU A C 1
ATOM 1825 O O . LEU A 1 239 ? -3.441 -21.422 6.203 1 97.81 239 LEU A O 1
ATOM 1829 N N . VAL A 1 240 ? -1.764 -22.312 5.012 1 98.62 240 VAL A N 1
ATOM 1830 C CA . VAL A 1 240 ? -2.457 -22.141 3.738 1 98.62 240 VAL A CA 1
ATOM 1831 C C . VAL A 1 240 ? -3.676 -23.062 3.682 1 98.62 240 VAL A C 1
ATOM 1833 O O . VAL A 1 240 ? -4.797 -22.609 3.445 1 98.62 240 VAL A O 1
ATOM 1836 N N . PRO A 1 241 ? -3.527 -24.391 4.008 1 98.69 241 PRO A N 1
ATOM 1837 C CA . PRO A 1 241 ? -4.715 -25.234 4.004 1 98.69 241 PRO A CA 1
ATOM 1838 C C . PRO A 1 241 ? -5.762 -24.812 5.027 1 98.69 241 PRO A C 1
ATOM 1840 O O . PRO A 1 241 ? -6.961 -24.859 4.75 1 98.69 241 PRO A O 1
ATOM 1843 N N . GLU A 1 242 ? -5.309 -24.344 6.164 1 98.5 242 GLU A N 1
ATOM 1844 C CA . GLU A 1 242 ? -6.23 -23.859 7.188 1 98.5 242 GLU A CA 1
ATOM 1845 C C . GLU A 1 242 ? -6.992 -22.625 6.711 1 98.5 242 GLU A C 1
ATOM 1847 O O . GLU A 1 242 ? -8.188 -22.484 6.977 1 98.5 242 GLU A O 1
ATOM 1852 N N . ALA A 1 243 ? -6.309 -21.75 6.047 1 98.56 243 ALA A N 1
ATOM 1853 C CA . ALA A 1 243 ? -6.941 -20.547 5.516 1 98.56 243 ALA A CA 1
ATOM 1854 C C . ALA A 1 243 ? -7.977 -20.891 4.449 1 98.56 243 ALA A C 1
ATOM 1856 O O . ALA A 1 243 ? -9.07 -20.328 4.422 1 98.56 243 ALA A O 1
ATOM 1857 N N . VAL A 1 244 ? -7.609 -21.828 3.57 1 98.81 244 VAL A N 1
ATOM 1858 C CA . VAL A 1 244 ? -8.531 -22.266 2.529 1 98.81 244 VAL A CA 1
ATOM 1859 C C . VAL A 1 244 ? -9.773 -22.875 3.166 1 98.81 244 VAL A C 1
ATOM 1861 O O . VAL A 1 244 ? -10.906 -22.547 2.785 1 98.81 244 VAL A O 1
ATOM 1864 N N . ALA A 1 245 ? -9.586 -23.703 4.141 1 98.75 245 ALA A N 1
ATOM 1865 C CA . ALA A 1 245 ? -10.703 -24.328 4.848 1 98.75 245 ALA A CA 1
ATOM 1866 C C . ALA A 1 245 ? -11.586 -23.281 5.508 1 98.75 245 ALA A C 1
ATOM 1868 O O . ALA A 1 245 ? -12.812 -23.375 5.453 1 98.75 245 ALA A O 1
ATOM 1869 N N . ALA A 1 246 ? -10.992 -22.312 6.137 1 98.38 246 ALA A N 1
ATOM 1870 C CA . ALA A 1 246 ? -11.734 -21.25 6.809 1 98.38 246 ALA A CA 1
ATOM 1871 C C . ALA A 1 246 ? -12.562 -20.453 5.812 1 98.38 246 ALA A C 1
ATOM 1873 O O . ALA A 1 246 ? -13.719 -20.109 6.078 1 98.38 246 ALA A O 1
ATOM 1874 N N . SER A 1 247 ? -11.961 -20.125 4.688 1 98.56 247 SER A N 1
ATOM 1875 C CA . SER A 1 247 ? -12.664 -19.375 3.654 1 98.56 247 SER A CA 1
ATOM 1876 C C . SER A 1 247 ? -13.859 -20.156 3.111 1 98.56 247 SER A C 1
ATOM 1878 O O . SER A 1 247 ? -14.938 -19.594 2.922 1 98.56 247 SER A O 1
ATOM 1880 N N . LEU A 1 248 ? -13.664 -21.438 2.855 1 98.75 248 LEU A N 1
ATOM 1881 C CA . LEU A 1 248 ? -14.758 -22.281 2.377 1 98.75 248 LEU A CA 1
ATOM 1882 C C . LEU A 1 248 ? -15.867 -22.375 3.412 1 98.75 248 LEU A C 1
ATOM 1884 O O . LEU A 1 248 ? -17.047 -22.234 3.078 1 98.75 248 LEU A O 1
ATOM 1888 N N . ALA A 1 249 ? -15.5 -22.516 4.641 1 98.69 249 ALA A N 1
ATOM 1889 C CA . ALA A 1 249 ? -16.484 -22.625 5.715 1 98.69 249 ALA A CA 1
ATOM 1890 C C . ALA A 1 249 ? -17.312 -21.344 5.824 1 98.69 249 ALA A C 1
ATOM 1892 O O . ALA A 1 249 ? -18.531 -21.406 5.988 1 98.69 249 ALA A O 1
ATOM 1893 N N . GLU A 1 250 ? -16.656 -20.234 5.719 1 97.75 250 GLU A N 1
ATOM 1894 C CA . GLU A 1 250 ? -17.344 -18.953 5.785 1 97.75 250 GLU A CA 1
ATOM 1895 C C . GLU A 1 250 ? -18.344 -18.797 4.637 1 97.75 250 GLU A C 1
ATOM 1897 O O . GLU A 1 250 ? -19.375 -18.156 4.789 1 97.75 250 GLU A O 1
ATOM 1902 N N . ALA A 1 251 ? -18.031 -19.422 3.539 1 98.12 251 ALA A N 1
ATOM 1903 C CA . ALA A 1 251 ? -18.891 -19.359 2.369 1 98.12 251 ALA A CA 1
ATOM 1904 C C . ALA A 1 251 ? -19.969 -20.453 2.432 1 98.12 251 ALA A C 1
ATOM 1906 O O . ALA A 1 251 ? -20.812 -20.547 1.529 1 98.12 251 ALA A O 1
ATOM 1907 N N . GLY A 1 252 ? -19.906 -21.312 3.488 1 98.5 252 GLY A N 1
ATOM 1908 C CA . GLY A 1 252 ? -20.844 -22.422 3.604 1 98.5 252 GLY A CA 1
ATOM 1909 C C . GLY A 1 252 ? -20.562 -23.547 2.631 1 98.5 252 GLY A C 1
ATOM 1910 O O . GLY A 1 252 ? -21.484 -24.234 2.178 1 98.5 252 GLY A O 1
ATOM 1911 N N . LEU A 1 253 ? -19.344 -23.703 2.211 1 98.75 253 LEU A N 1
ATOM 1912 C CA . LEU A 1 253 ? -18.938 -24.688 1.222 1 98.75 253 LEU A CA 1
ATOM 1913 C C . LEU A 1 253 ? -17.875 -25.625 1.798 1 98.75 253 LEU A C 1
ATOM 1915 O O . LEU A 1 253 ? -17.391 -25.406 2.908 1 98.75 253 LEU A O 1
ATOM 1919 N N . THR A 1 254 ? -17.578 -26.703 1.064 1 98.38 254 THR A N 1
ATOM 1920 C CA . THR A 1 254 ? -16.531 -27.656 1.392 1 98.38 254 THR A CA 1
ATOM 1921 C C . THR A 1 254 ? -15.602 -27.875 0.196 1 98.38 254 THR A C 1
ATOM 1923 O O . THR A 1 254 ? -15.828 -27.297 -0.876 1 98.38 254 THR A O 1
ATOM 1926 N N . SER A 1 255 ? -14.562 -28.656 0.41 1 98.38 255 SER A N 1
ATOM 1927 C CA . SER A 1 255 ? -13.617 -28.969 -0.658 1 98.38 255 SER A CA 1
ATOM 1928 C C . SER A 1 255 ? -14.32 -29.625 -1.839 1 98.38 255 SER A C 1
ATOM 1930 O O . SER A 1 255 ? -13.891 -29.484 -2.984 1 98.38 255 SER A O 1
ATOM 1932 N N . ASP A 1 256 ? -15.438 -30.281 -1.596 1 98 256 ASP A N 1
ATOM 1933 C CA . ASP A 1 256 ? -16.172 -30.984 -2.637 1 98 256 ASP A CA 1
ATOM 1934 C C . ASP A 1 256 ? -16.844 -30 -3.602 1 98 256 ASP A C 1
ATOM 1936 O O . ASP A 1 256 ? -17.156 -30.359 -4.738 1 98 256 ASP A O 1
ATOM 1940 N N . ASP A 1 257 ? -17.031 -28.812 -3.15 1 98.38 257 ASP A N 1
ATOM 1941 C CA . ASP A 1 257 ? -17.719 -27.797 -3.947 1 98.38 257 ASP A CA 1
ATOM 1942 C C . ASP A 1 257 ? -16.75 -27.047 -4.852 1 98.38 257 ASP A C 1
ATOM 1944 O O . ASP A 1 257 ? -17.172 -26.312 -5.75 1 98.38 257 ASP A O 1
ATOM 1948 N N . VAL A 1 258 ? -15.445 -27.281 -4.641 1 98.75 258 VAL A N 1
ATOM 1949 C CA . VAL A 1 258 ? -14.43 -26.5 -5.336 1 98.75 258 VAL A CA 1
ATOM 1950 C C . VAL A 1 258 ? -14.211 -27.047 -6.742 1 98.75 258 VAL A C 1
ATOM 1952 O O . VAL A 1 258 ? -13.898 -28.234 -6.902 1 98.75 258 VAL A O 1
ATOM 1955 N N . SER A 1 259 ? -14.352 -26.188 -7.738 1 98.62 259 SER A N 1
ATOM 1956 C CA . SER A 1 259 ? -14.094 -26.562 -9.125 1 98.62 259 SER A CA 1
ATOM 1957 C C . SER A 1 259 ? -12.602 -26.469 -9.453 1 98.62 259 SER A C 1
ATOM 1959 O O . SER A 1 259 ? -12.086 -27.281 -10.227 1 98.62 259 SER A O 1
ATOM 1961 N N . LEU A 1 260 ? -11.984 -25.484 -8.898 1 98.69 260 LEU A N 1
ATOM 1962 C CA . LEU A 1 260 ? -10.57 -25.266 -9.18 1 98.69 260 LEU A CA 1
ATOM 1963 C C . LEU A 1 260 ? -9.867 -24.625 -7.988 1 98.69 260 LEU A C 1
ATOM 1965 O O . LEU A 1 260 ? -10.305 -23.594 -7.48 1 98.69 260 LEU A O 1
ATOM 1969 N N . LEU A 1 261 ? -8.805 -25.266 -7.469 1 98.81 261 LEU A N 1
ATOM 1970 C CA . LEU A 1 261 ? -7.914 -24.703 -6.461 1 98.81 261 LEU A CA 1
ATOM 1971 C C . LEU A 1 261 ? -6.68 -24.078 -7.105 1 98.81 261 LEU A C 1
ATOM 1973 O O . LEU A 1 261 ? -5.992 -24.734 -7.895 1 98.81 261 LEU A O 1
ATOM 1977 N N . ILE A 1 262 ? -6.426 -22.844 -6.871 1 98.81 262 ILE A N 1
ATOM 1978 C CA . ILE A 1 262 ? -5.223 -22.141 -7.305 1 98.81 262 ILE A CA 1
ATOM 1979 C C . ILE A 1 262 ? -4.539 -21.5 -6.098 1 98.81 262 ILE A C 1
ATOM 1981 O O . ILE A 1 262 ? -5.121 -20.625 -5.438 1 98.81 262 ILE A O 1
ATOM 1985 N N . THR A 1 263 ? -3.318 -21.906 -5.793 1 98.56 263 THR A N 1
ATOM 1986 C CA . THR A 1 263 ? -2.588 -21.391 -4.645 1 98.56 263 THR A CA 1
ATOM 1987 C C . THR A 1 263 ? -1.362 -20.594 -5.098 1 98.56 263 THR A C 1
ATOM 1989 O O . THR A 1 263 ? -1.078 -20.516 -6.293 1 98.56 263 THR A O 1
ATOM 1992 N N . HIS A 1 264 ? -0.743 -19.938 -4.176 1 96.69 264 HIS A N 1
ATOM 1993 C CA . HIS A 1 264 ? 0.608 -19.438 -4.406 1 96.69 264 HIS A CA 1
ATOM 1994 C C . HIS A 1 264 ? 1.516 -20.547 -4.945 1 96.69 264 HIS A C 1
ATOM 1996 O O . HIS A 1 264 ? 1.169 -21.719 -4.883 1 96.69 264 HIS A O 1
ATOM 2002 N N . GLN A 1 265 ? 2.641 -20.156 -5.559 1 94.94 265 GLN A N 1
ATOM 2003 C CA . GLN A 1 265 ? 3.436 -21.172 -6.254 1 94.94 265 GLN A CA 1
ATOM 2004 C C . GLN A 1 265 ? 4.918 -21.016 -5.926 1 94.94 265 GLN A C 1
ATOM 2006 O O . GLN A 1 265 ? 5.715 -20.641 -6.789 1 94.94 265 GLN A O 1
ATOM 2011 N N . PRO A 1 266 ? 5.297 -21.375 -4.684 1 92.62 266 PRO A N 1
ATOM 2012 C CA . PRO A 1 266 ? 6.719 -21.312 -4.34 1 92.62 266 PRO A CA 1
ATOM 2013 C C . PRO A 1 266 ? 7.547 -22.375 -5.051 1 92.62 266 PRO A C 1
ATOM 2015 O O . PRO A 1 266 ? 8.672 -22.109 -5.473 1 92.62 266 PRO A O 1
ATOM 2018 N N . ASN A 1 267 ? 7.047 -23.594 -5.102 1 90.5 267 ASN A N 1
ATOM 2019 C CA . ASN A 1 267 ? 7.652 -24.719 -5.805 1 90.5 267 ASN A CA 1
ATOM 2020 C C . ASN A 1 267 ? 6.668 -25.875 -5.961 1 90.5 267 ASN A C 1
ATOM 2022 O O . ASN A 1 267 ? 5.535 -25.812 -5.488 1 90.5 267 ASN A O 1
ATOM 2026 N N . GLU A 1 268 ? 7.109 -26.906 -6.617 1 90.88 268 GLU A N 1
ATOM 2027 C CA . GLU A 1 268 ? 6.211 -28 -6.973 1 90.88 268 GLU A CA 1
ATOM 2028 C C . GLU A 1 268 ? 5.805 -28.797 -5.742 1 90.88 268 GLU A C 1
ATOM 2030 O O . GLU A 1 268 ? 4.684 -29.312 -5.668 1 90.88 268 GLU A O 1
ATOM 2035 N N . ASP A 1 269 ? 6.648 -28.938 -4.797 1 93 269 ASP A N 1
ATOM 2036 C CA . ASP A 1 269 ? 6.367 -29.703 -3.59 1 93 269 ASP A CA 1
ATOM 2037 C C . ASP A 1 269 ? 5.27 -29.047 -2.758 1 93 269 ASP A C 1
ATOM 2039 O O . ASP A 1 269 ? 4.398 -29.719 -2.213 1 93 269 ASP A O 1
ATOM 2043 N N . PHE A 1 270 ? 5.352 -27.766 -2.615 1 94.62 270 PHE A N 1
ATOM 2044 C CA . PHE A 1 270 ? 4.324 -27.031 -1.891 1 94.62 270 PHE A CA 1
ATOM 2045 C C . PHE A 1 270 ? 2.957 -27.234 -2.531 1 94.62 270 PHE A C 1
ATOM 2047 O O . PHE A 1 270 ? 1.975 -27.5 -1.835 1 94.62 270 PHE A O 1
ATOM 2054 N N . LEU A 1 271 ? 2.904 -27.125 -3.826 1 95.44 271 LEU A N 1
ATOM 2055 C CA . LEU A 1 271 ? 1.65 -27.266 -4.559 1 95.44 271 LEU A CA 1
ATOM 2056 C C . LEU A 1 271 ? 1.023 -28.625 -4.316 1 95.44 271 LEU A C 1
ATOM 2058 O O . LEU A 1 271 ? -0.172 -28.734 -4.035 1 95.44 271 LEU A O 1
ATOM 2062 N N . ALA A 1 272 ? 1.828 -29.672 -4.43 1 95.25 272 ALA A N 1
ATOM 2063 C CA . ALA A 1 272 ? 1.35 -31.031 -4.238 1 95.25 272 ALA A CA 1
ATOM 2064 C C . ALA A 1 272 ? 0.82 -31.25 -2.824 1 95.25 272 ALA A C 1
ATOM 2066 O O . ALA A 1 272 ? -0.247 -31.828 -2.631 1 95.25 272 ALA A O 1
ATOM 2067 N N . GLU A 1 273 ? 1.544 -30.719 -1.889 1 96.5 273 GLU A N 1
ATOM 2068 C CA . GLU A 1 273 ? 1.159 -30.906 -0.493 1 96.5 273 GLU A CA 1
ATOM 2069 C C . GLU A 1 273 ? -0.089 -30.109 -0.15 1 96.5 273 GLU A C 1
ATOM 2071 O O . GLU A 1 273 ? -0.951 -30.578 0.597 1 96.5 273 GLU A O 1
ATOM 2076 N N . TRP A 1 274 ? -0.196 -28.875 -0.621 1 97.75 274 TRP A N 1
ATOM 2077 C CA . TRP A 1 274 ? -1.35 -28.047 -0.328 1 97.75 274 TRP A CA 1
ATOM 2078 C C . TRP A 1 274 ? -2.629 -28.656 -0.887 1 97.75 274 TRP A C 1
ATOM 2080 O O . TRP A 1 274 ? -3.67 -28.641 -0.225 1 97.75 274 TRP A O 1
ATOM 2090 N N . ARG A 1 275 ? -2.588 -29.156 -2.145 1 96.81 275 ARG A N 1
ATOM 2091 C CA . ARG A 1 275 ? -3.803 -29.766 -2.68 1 96.81 275 ARG A CA 1
ATOM 2092 C C . ARG A 1 275 ? -4.223 -30.984 -1.852 1 96.81 275 ARG A C 1
ATOM 2094 O O . ARG A 1 275 ? -5.41 -31.172 -1.587 1 96.81 275 ARG A O 1
ATOM 2101 N N . LYS A 1 276 ? -3.246 -31.797 -1.425 1 97.56 276 LYS A N 1
ATOM 2102 C CA . LYS A 1 276 ? -3.533 -32.969 -0.579 1 97.56 276 LYS A CA 1
ATOM 2103 C C . LYS A 1 276 ? -4.176 -32.531 0.737 1 97.56 276 LYS A C 1
ATOM 2105 O O . LYS A 1 276 ? -5.199 -33.062 1.143 1 97.56 276 LYS A O 1
ATOM 2110 N N . ARG A 1 277 ? -3.635 -31.547 1.356 1 98.06 277 ARG A N 1
ATOM 2111 C CA . ARG A 1 277 ? -4.09 -31.094 2.67 1 98.06 277 ARG A CA 1
ATOM 2112 C C . ARG A 1 277 ? -5.441 -30.391 2.572 1 98.06 277 ARG A C 1
ATOM 2114 O O . ARG A 1 277 ? -6.23 -30.422 3.52 1 98.06 277 ARG A O 1
ATOM 2121 N N . CYS A 1 278 ? -5.699 -29.781 1.455 1 98.31 278 CYS A N 1
ATOM 2122 C CA . CYS A 1 278 ? -6.992 -29.141 1.228 1 98.31 278 CYS A CA 1
ATOM 2123 C C . CYS A 1 278 ? -8.055 -30.172 0.868 1 98.31 278 CYS A C 1
ATOM 2125 O O . CYS A 1 278 ? -9.25 -29.875 0.855 1 98.31 278 CYS A O 1
ATOM 2127 N N . GLY A 1 279 ? -7.625 -31.375 0.561 1 98 279 GLY A N 1
ATOM 2128 C CA . GLY A 1 279 ? -8.539 -32.438 0.143 1 98 279 GLY A CA 1
ATOM 2129 C C . GLY A 1 279 ? -9.086 -32.219 -1.257 1 98 279 GLY A C 1
ATOM 2130 O O . GLY A 1 279 ? -10.242 -32.531 -1.532 1 98 279 GLY A O 1
ATOM 2131 N N . ILE A 1 280 ? -8.328 -31.625 -2.107 1 97.81 280 ILE A N 1
ATOM 2132 C CA . ILE A 1 280 ? -8.766 -31.359 -3.471 1 97.81 280 ILE A CA 1
ATOM 2133 C C . ILE A 1 280 ? -7.848 -32.062 -4.461 1 97.81 280 ILE A C 1
ATOM 2135 O O . ILE A 1 280 ? -6.641 -31.828 -4.48 1 97.81 280 ILE A O 1
ATOM 2139 N N . GLU A 1 281 ? -8.398 -32.906 -5.297 1 94.69 281 GLU A N 1
ATOM 2140 C CA . GLU A 1 281 ? -7.645 -33.75 -6.223 1 94.69 281 GLU A CA 1
ATOM 2141 C C . GLU A 1 281 ? -6.945 -32.906 -7.285 1 94.69 281 GLU A C 1
ATOM 2143 O O . GLU A 1 281 ? -7.414 -31.828 -7.633 1 94.69 281 GLU A O 1
ATOM 2148 N N . GLU A 1 282 ? -5.91 -33.438 -7.832 1 94.75 282 GLU A N 1
ATOM 2149 C CA . GLU A 1 282 ? -5.055 -32.75 -8.797 1 94.75 282 GLU A CA 1
ATOM 2150 C C . GLU A 1 282 ? -5.859 -32.25 -10 1 94.75 282 GLU A C 1
ATOM 2152 O O . GLU A 1 282 ? -5.617 -31.172 -10.523 1 94.75 282 GLU A O 1
ATOM 2157 N N . ALA A 1 283 ? -6.863 -33.031 -10.383 1 95.94 283 ALA A N 1
ATOM 2158 C CA . ALA A 1 283 ? -7.648 -32.688 -11.562 1 95.94 283 ALA A CA 1
ATOM 2159 C C . ALA A 1 283 ? -8.43 -31.391 -11.344 1 95.94 283 ALA A C 1
ATOM 2161 O O . ALA A 1 283 ? -8.836 -30.734 -12.297 1 95.94 283 ALA A O 1
ATOM 2162 N N . ARG A 1 284 ? -8.586 -30.984 -10.094 1 98.06 284 ARG A N 1
ATOM 2163 C CA . ARG A 1 284 ? -9.305 -29.766 -9.742 1 98.06 284 ARG A CA 1
ATOM 2164 C C . ARG A 1 284 ? -8.352 -28.688 -9.242 1 98.06 284 ARG A C 1
ATOM 2166 O O . ARG A 1 284 ? -8.727 -27.859 -8.406 1 98.06 284 ARG A O 1
ATOM 2173 N N . THR A 1 285 ? -7.109 -28.812 -9.672 1 97.88 285 THR A N 1
ATOM 2174 C CA . THR A 1 285 ? -6.117 -27.781 -9.398 1 97.88 285 THR A CA 1
ATOM 2175 C C . THR A 1 285 ? -5.465 -27.297 -10.688 1 97.88 285 THR A C 1
ATOM 2177 O O . THR A 1 285 ? -5.551 -27.969 -11.719 1 97.88 285 THR A O 1
ATOM 2180 N N . HIS A 1 286 ? -4.941 -26.109 -10.695 1 97.9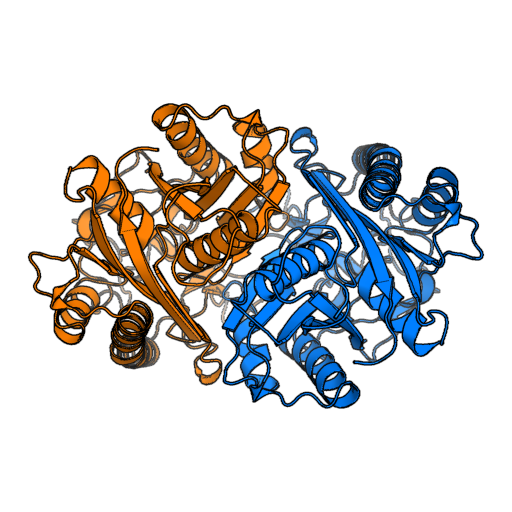4 286 HIS A N 1
ATOM 2181 C CA . HIS A 1 286 ? -4.211 -25.531 -11.82 1 97.94 286 HIS A CA 1
ATOM 2182 C C . HIS A 1 286 ? -3.037 -24.688 -11.344 1 97.94 286 HIS A C 1
ATOM 2184 O O . HIS A 1 286 ? -3.104 -24.078 -10.281 1 97.94 286 HIS A O 1
ATOM 2190 N N . ASP A 1 287 ? -1.877 -24.75 -12.031 1 97.31 287 ASP A N 1
ATOM 2191 C CA . ASP A 1 287 ? -0.725 -23.906 -11.734 1 97.31 287 ASP A CA 1
ATOM 2192 C C . ASP A 1 287 ? 0.041 -23.562 -13.008 1 97.31 287 ASP A C 1
ATOM 2194 O O . ASP A 1 287 ? -0.14 -24.203 -14.047 1 97.31 287 ASP A O 1
ATOM 2198 N N . THR A 1 288 ? 0.789 -22.516 -12.984 1 98 288 THR A N 1
ATOM 2199 C CA . THR A 1 288 ? 1.601 -22.047 -14.102 1 98 288 THR A CA 1
ATOM 2200 C C . THR A 1 288 ? 3.074 -21.984 -13.711 1 98 288 THR A C 1
ATOM 2202 O O . THR A 1 288 ? 3.873 -21.328 -14.375 1 98 288 THR A O 1
ATOM 2205 N N . LEU A 1 289 ? 3.475 -22.656 -12.625 1 97.31 289 LEU A N 1
ATOM 2206 C CA . LEU A 1 289 ? 4.805 -22.562 -12.039 1 97.31 289 LEU A CA 1
ATOM 2207 C C . LEU A 1 289 ? 5.875 -22.953 -13.039 1 97.31 289 LEU A C 1
ATOM 2209 O O . LEU A 1 289 ? 6.867 -22.25 -13.211 1 97.31 289 LEU A O 1
ATOM 2213 N N . ALA A 1 290 ? 5.648 -24.078 -13.727 1 96.38 290 ALA A N 1
ATOM 2214 C CA . ALA A 1 290 ? 6.668 -24.609 -14.633 1 96.38 290 ALA A CA 1
ATOM 2215 C C . ALA A 1 290 ? 6.957 -23.625 -15.766 1 96.38 290 ALA A C 1
ATOM 2217 O O . ALA A 1 290 ? 8.094 -23.531 -16.234 1 96.38 290 ALA A O 1
ATOM 2218 N N . LYS A 1 291 ? 5.957 -22.875 -16.125 1 96.88 291 LYS A N 1
ATOM 2219 C CA . LYS A 1 291 ? 6.066 -22.047 -17.312 1 96.88 291 LYS A CA 1
ATOM 2220 C C . LYS A 1 291 ? 6.473 -20.625 -16.953 1 96.88 291 LYS A C 1
ATOM 2222 O O . LYS A 1 291 ? 7.207 -19.969 -17.703 1 96.88 291 LYS A O 1
ATOM 2227 N N . TYR A 1 292 ? 5.992 -20.109 -15.82 1 97.44 292 TYR A N 1
ATOM 2228 C CA . TYR A 1 292 ? 6.152 -18.688 -15.578 1 97.44 292 TYR A CA 1
ATOM 2229 C C . TYR A 1 292 ? 6.91 -18.438 -14.281 1 97.44 292 TYR A C 1
ATOM 2231 O O . TYR A 1 292 ? 7.305 -17.297 -14 1 97.44 292 TYR A O 1
ATOM 2239 N N . GLY A 1 293 ? 7.168 -19.5 -13.484 1 96 293 GLY A N 1
ATOM 2240 C CA . GLY A 1 293 ? 7.828 -19.328 -12.203 1 96 293 GLY A CA 1
ATOM 2241 C C . GLY A 1 293 ? 6.949 -18.672 -11.156 1 96 293 GLY A C 1
ATOM 2242 O O . GLY A 1 293 ? 5.734 -18.547 -11.344 1 96 293 GLY A O 1
ATOM 2243 N N . ASN A 1 294 ? 7.559 -18.391 -10.047 1 94.88 294 ASN A N 1
ATOM 2244 C CA . ASN A 1 294 ? 6.906 -17.672 -8.969 1 94.88 294 ASN A CA 1
ATOM 2245 C C . ASN A 1 294 ? 6.844 -16.172 -9.258 1 94.88 294 ASN A C 1
ATOM 2247 O O . ASN A 1 294 ? 7.879 -15.523 -9.414 1 94.88 294 ASN A O 1
ATOM 2251 N N . LEU A 1 295 ? 5.645 -15.672 -9.281 1 96.44 295 LEU A N 1
ATOM 2252 C CA . LEU A 1 295 ? 5.449 -14.25 -9.57 1 96.44 295 LEU A CA 1
ATOM 2253 C C . LEU A 1 295 ? 4.961 -13.508 -8.336 1 96.44 295 LEU A C 1
ATOM 2255 O O . LEU A 1 295 ? 4.25 -12.508 -8.445 1 96.44 295 LEU A O 1
ATOM 2259 N N . PHE A 1 296 ? 5.164 -14.031 -7.168 1 95.75 296 PHE A N 1
ATOM 2260 C CA . PHE A 1 296 ? 4.785 -13.406 -5.906 1 95.75 296 PHE A CA 1
ATOM 2261 C C . PHE A 1 296 ? 3.289 -13.117 -5.875 1 95.75 296 PHE A C 1
ATOM 2263 O O . PHE A 1 296 ? 2.473 -14.023 -6.043 1 95.75 296 PHE A O 1
ATOM 2270 N N . ALA A 1 297 ? 2.902 -11.844 -5.789 1 97.44 297 ALA A N 1
ATOM 2271 C CA . ALA A 1 297 ? 1.487 -11.492 -5.719 1 97.44 297 ALA A CA 1
ATOM 2272 C C . ALA A 1 297 ? 0.774 -11.828 -7.023 1 97.44 297 ALA A C 1
ATOM 2274 O O . ALA A 1 297 ? -0.455 -11.93 -7.059 1 97.44 297 ALA A O 1
ATOM 2275 N N . GLY A 1 298 ? 1.534 -11.969 -8.062 1 98.06 298 GLY A N 1
ATOM 2276 C CA . GLY A 1 298 ? 0.958 -12.219 -9.375 1 98.06 298 GLY A CA 1
ATOM 2277 C C . GLY A 1 298 ? 0.717 -13.688 -9.656 1 98.06 298 GLY A C 1
ATOM 2278 O O . GLY A 1 298 ? 0.082 -14.039 -10.656 1 98.06 298 GLY A O 1
ATOM 2279 N N . SER A 1 299 ? 1.118 -14.602 -8.773 1 97.44 299 SER A N 1
ATOM 2280 C CA . SER A 1 299 ? 1.087 -16.031 -9.047 1 97.44 299 SER A CA 1
ATOM 2281 C C . SER A 1 299 ? -0.342 -16.531 -9.242 1 97.44 299 SER A C 1
ATOM 2283 O O . SER A 1 299 ? -0.632 -17.234 -10.211 1 97.44 299 SER A O 1
ATOM 2285 N N . ILE A 1 300 ? -1.23 -16.109 -8.344 1 98.81 300 ILE A N 1
ATOM 2286 C CA . ILE A 1 300 ? -2.6 -16.609 -8.414 1 98.81 300 ILE A CA 1
ATOM 2287 C C . ILE A 1 300 ? -3.314 -16 -9.617 1 98.81 300 ILE A C 1
ATOM 2289 O O . ILE A 1 300 ? -3.85 -16.719 -10.461 1 98.81 300 ILE A O 1
ATOM 2293 N N . PRO A 1 301 ? -3.238 -14.695 -9.812 1 98.88 301 PRO A N 1
ATOM 2294 C CA . PRO A 1 301 ? -4.02 -14.133 -10.922 1 98.88 301 PRO A CA 1
ATOM 2295 C C . PRO A 1 301 ? -3.449 -14.5 -12.289 1 98.88 301 PRO A C 1
ATOM 2297 O O . PRO A 1 301 ? -4.199 -14.609 -13.266 1 98.88 301 PRO A O 1
ATOM 2300 N N . VAL A 1 302 ? -2.117 -14.688 -12.43 1 98.81 302 VAL A N 1
ATOM 2301 C CA . VAL A 1 302 ? -1.588 -15.18 -13.695 1 98.81 302 VAL A CA 1
ATOM 2302 C C . VAL A 1 302 ? -2.18 -16.547 -14.008 1 98.81 302 VAL A C 1
ATOM 2304 O O . VAL A 1 302 ? -2.52 -16.844 -15.164 1 98.81 302 VAL A O 1
ATOM 2307 N N . THR A 1 303 ? -2.312 -17.359 -12.977 1 98.88 303 THR A N 1
ATOM 2308 C CA . THR A 1 303 ? -2.842 -18.719 -13.141 1 98.88 303 THR A CA 1
ATOM 2309 C C . THR A 1 303 ? -4.34 -18.672 -13.422 1 98.88 303 THR A C 1
ATOM 2311 O O . THR A 1 303 ? -4.852 -19.469 -14.211 1 98.88 303 THR A O 1
ATOM 2314 N N . VAL A 1 304 ? -5.086 -17.781 -12.758 1 98.81 304 VAL A N 1
ATOM 2315 C CA . VAL A 1 304 ? -6.508 -17.594 -13.047 1 98.81 304 VAL A CA 1
ATOM 2316 C C . VAL A 1 304 ? -6.684 -17.172 -14.5 1 98.81 304 VAL A C 1
ATOM 2318 O O . VAL A 1 304 ? -7.539 -17.703 -15.219 1 98.81 304 VAL A O 1
ATOM 2321 N N . ALA A 1 305 ? -5.895 -16.203 -14.961 1 98.81 305 ALA A N 1
ATOM 2322 C CA . ALA A 1 305 ? -5.953 -15.742 -16.344 1 98.81 305 ALA A CA 1
ATOM 2323 C C . ALA A 1 305 ? -5.695 -16.891 -17.312 1 98.81 305 ALA A C 1
ATOM 2325 O O . ALA A 1 305 ? -6.391 -17.031 -18.328 1 98.81 305 ALA A O 1
ATOM 2326 N N . ASP A 1 306 ? -4.668 -17.641 -16.984 1 98.69 306 ASP A N 1
ATOM 2327 C CA . ASP A 1 306 ? -4.332 -18.797 -17.812 1 98.69 306 ASP A CA 1
ATOM 2328 C C . ASP A 1 306 ? -5.5 -19.781 -17.875 1 98.69 306 ASP A C 1
ATOM 2330 O O . ASP A 1 306 ? -5.832 -20.281 -18.953 1 98.69 306 ASP A O 1
ATOM 2334 N N . ALA A 1 307 ? -6.109 -20.047 -16.734 1 98.56 307 ALA A N 1
ATOM 2335 C CA . ALA A 1 307 ? -7.258 -20.953 -16.672 1 98.56 307 ALA A CA 1
ATOM 2336 C C . ALA A 1 307 ? -8.414 -20.438 -17.5 1 98.56 307 ALA A C 1
ATOM 2338 O O . ALA A 1 307 ? -9.078 -21.203 -18.219 1 98.56 307 ALA A O 1
ATOM 2339 N N . LEU A 1 308 ? -8.68 -19.156 -17.422 1 97.94 308 LEU A N 1
ATOM 2340 C CA . LEU A 1 308 ? -9.734 -18.531 -18.219 1 97.94 308 LEU A CA 1
ATOM 2341 C C . LEU A 1 308 ? -9.43 -18.641 -19.703 1 97.94 308 LEU A C 1
ATOM 2343 O O . LEU A 1 308 ? -10.305 -19.016 -20.5 1 97.94 308 LEU A O 1
ATOM 2347 N N . ASP A 1 309 ? -8.219 -18.359 -20.078 1 97.25 309 ASP A N 1
ATOM 2348 C CA . ASP A 1 309 ? -7.816 -18.375 -21.469 1 97.25 309 ASP A CA 1
ATOM 2349 C C . ASP A 1 309 ? -7.91 -19.781 -22.062 1 97.25 309 ASP A C 1
ATOM 2351 O O . ASP A 1 309 ? -8.102 -19.938 -23.266 1 97.25 309 ASP A O 1
ATOM 2355 N N . HIS A 1 310 ? -7.805 -20.75 -21.219 1 97.31 310 HIS A N 1
ATOM 2356 C CA . HIS A 1 310 ? -7.816 -22.141 -21.688 1 97.31 310 HIS A CA 1
ATOM 2357 C C . HIS A 1 310 ? -9.18 -22.781 -21.453 1 97.31 310 HIS A C 1
ATOM 2359 O O . HIS A 1 310 ? -9.32 -24 -21.609 1 97.31 310 HIS A O 1
ATOM 2365 N N . GLY A 1 311 ? -10.18 -22.062 -20.984 1 96.56 311 GLY A N 1
ATOM 2366 C CA . GLY A 1 311 ? -11.539 -22.547 -20.844 1 96.56 311 GLY A CA 1
ATOM 2367 C C . GLY A 1 311 ? -11.719 -23.516 -19.688 1 96.56 311 GLY A C 1
ATOM 2368 O O . GLY A 1 311 ? -12.594 -24.375 -19.719 1 96.56 311 GLY A O 1
ATOM 2369 N N . LEU A 1 312 ? -10.898 -23.391 -18.641 1 97.5 312 LEU A N 1
ATOM 2370 C CA . LEU A 1 312 ? -10.945 -24.328 -17.531 1 97.5 312 LEU A CA 1
ATOM 2371 C C . LEU A 1 312 ? -11.961 -23.875 -16.484 1 97.5 312 LEU A C 1
ATOM 2373 O O . LEU A 1 312 ? -12.297 -24.625 -15.57 1 97.5 312 LEU A O 1
ATOM 2377 N N . VAL A 1 313 ? -12.445 -22.641 -16.609 1 97.75 313 VAL A N 1
ATOM 2378 C CA . VAL A 1 313 ? -13.391 -22.078 -15.656 1 97.75 313 VAL A CA 1
ATOM 2379 C C . VAL A 1 313 ? -14.719 -21.781 -16.359 1 97.75 313 VAL A C 1
ATOM 2381 O O . VAL A 1 313 ? -14.742 -21.094 -17.391 1 97.75 313 VAL A O 1
ATOM 2384 N N . ARG A 1 314 ? -15.859 -22.25 -15.766 1 96.38 314 ARG A N 1
ATOM 2385 C CA . ARG A 1 314 ? -17.203 -22.062 -16.328 1 96.38 314 ARG A CA 1
ATOM 2386 C C . ARG A 1 314 ? -18.047 -21.188 -15.406 1 96.38 314 ARG A C 1
ATOM 2388 O O . ARG A 1 314 ? -17.688 -20.953 -14.25 1 96.38 314 ARG A O 1
ATOM 2395 N N . ASP A 1 315 ? -19.141 -20.703 -15.961 1 97.19 315 ASP A N 1
ATOM 2396 C CA . ASP A 1 315 ? -20.094 -19.938 -15.172 1 97.19 315 ASP A CA 1
ATOM 2397 C C . ASP A 1 315 ? -20.578 -20.75 -13.969 1 97.19 315 ASP A C 1
ATOM 2399 O O . ASP A 1 315 ? -20.984 -21.906 -14.117 1 97.19 315 ASP A O 1
ATOM 2403 N N . GLY A 1 316 ? -20.469 -20.141 -12.812 1 97.62 316 GLY A N 1
ATOM 2404 C CA . GLY A 1 316 ? -20.969 -20.766 -11.602 1 97.62 316 GLY A CA 1
ATOM 2405 C C . GLY A 1 316 ? -19.891 -21.531 -10.852 1 97.62 316 GLY A C 1
ATOM 2406 O O . GLY A 1 316 ? -20.078 -21.906 -9.695 1 97.62 316 GLY A O 1
ATOM 2407 N N . ASP A 1 317 ? -18.766 -21.766 -11.461 1 98.44 317 ASP A N 1
ATOM 2408 C CA . ASP A 1 317 ? -17.688 -22.516 -10.82 1 98.44 317 ASP A CA 1
ATOM 2409 C C . ASP A 1 317 ? -17.234 -21.844 -9.531 1 98.44 317 ASP A C 1
ATOM 2411 O O . ASP A 1 317 ? -17.172 -20.609 -9.453 1 98.44 317 ASP A O 1
ATOM 2415 N N . VAL A 1 318 ? -16.922 -22.656 -8.539 1 98.75 318 VAL A N 1
ATOM 2416 C CA . VAL A 1 318 ? -16.328 -22.172 -7.289 1 98.75 318 VAL A CA 1
ATOM 2417 C C . VAL A 1 318 ? -14.812 -22.297 -7.352 1 98.75 318 VAL A C 1
ATOM 2419 O O . VAL A 1 318 ? -14.273 -23.391 -7.527 1 98.75 318 VAL A O 1
ATOM 2422 N N . LEU A 1 319 ? -14.148 -21.203 -7.285 1 98.88 319 LEU A N 1
ATOM 2423 C CA . LEU A 1 319 ? -12.695 -21.141 -7.215 1 98.88 319 LEU A CA 1
ATOM 2424 C C . LEU A 1 319 ? -12.227 -20.906 -5.781 1 98.88 319 LEU A C 1
ATOM 2426 O O . LEU A 1 319 ? -12.766 -20.047 -5.082 1 98.88 319 LEU A O 1
ATOM 2430 N N . ALA A 1 320 ? -11.258 -21.688 -5.332 1 98.88 320 ALA A N 1
ATOM 2431 C CA . ALA A 1 320 ? -10.617 -21.484 -4.035 1 98.88 320 ALA A CA 1
ATOM 2432 C C . ALA A 1 320 ? -9.172 -21.031 -4.203 1 98.88 320 ALA A C 1
ATOM 2434 O O . ALA A 1 320 ? -8.422 -21.609 -4.992 1 98.88 320 ALA A O 1
ATOM 2435 N N . PHE A 1 321 ? -8.852 -20 -3.506 1 98.88 321 PHE A N 1
ATOM 2436 C CA . PHE A 1 321 ? -7.496 -19.453 -3.541 1 98.88 321 PHE A CA 1
ATOM 2437 C C . PHE A 1 321 ? -6.844 -19.531 -2.166 1 98.88 321 PHE A C 1
ATOM 2439 O O . PHE A 1 321 ? -7.512 -19.359 -1.146 1 98.88 321 PHE A O 1
ATOM 2446 N N . GLY A 1 322 ? -5.562 -19.797 -2.086 1 98.75 322 GLY A N 1
ATOM 2447 C CA . GLY A 1 322 ? -4.762 -19.781 -0.872 1 98.75 322 GLY A CA 1
ATOM 2448 C C . GLY A 1 322 ? -3.342 -19.297 -1.094 1 98.75 322 GLY A C 1
ATOM 2449 O O . GLY A 1 322 ? -2.713 -19.641 -2.098 1 98.75 322 GLY A O 1
ATOM 2450 N N . THR A 1 323 ? -2.865 -18.484 -0.242 1 98.44 323 THR A N 1
ATOM 2451 C CA . THR A 1 323 ? -1.509 -17.953 -0.337 1 98.44 323 THR A CA 1
ATOM 2452 C C . THR A 1 323 ? -0.985 -17.562 1.04 1 98.44 323 THR A C 1
ATOM 2454 O O . THR A 1 323 ? -1.72 -17.609 2.027 1 98.44 323 THR A O 1
ATOM 2457 N N . PHE A 1 324 ? 0.306 -17.312 1.13 1 97.81 324 PHE A N 1
ATOM 2458 C CA . PHE A 1 324 ? 0.989 -16.781 2.307 1 97.81 324 PHE A CA 1
ATOM 2459 C C . PHE A 1 324 ? 2.148 -15.875 1.899 1 97.81 324 PHE A C 1
ATOM 2461 O O . PHE A 1 324 ? 2.549 -15.859 0.734 1 97.81 324 PHE A O 1
ATOM 2468 N N . ALA A 1 325 ? 2.607 -15.141 2.885 1 96.94 325 ALA A N 1
ATOM 2469 C CA . ALA A 1 325 ? 3.639 -14.164 2.545 1 96.94 325 ALA A CA 1
ATOM 2470 C C . ALA A 1 325 ? 4.797 -14.219 3.541 1 96.94 325 ALA A C 1
ATOM 2472 O O . ALA A 1 325 ? 4.613 -14.625 4.691 1 96.94 325 ALA A O 1
ATOM 2473 N N . ASN A 1 326 ? 5.934 -13.898 3.141 1 96.31 326 ASN A N 1
ATOM 2474 C CA . ASN A 1 326 ? 7.125 -13.586 3.922 1 96.31 326 ASN A CA 1
ATOM 2475 C C . ASN A 1 326 ? 7.438 -14.688 4.934 1 96.31 326 ASN A C 1
ATOM 2477 O O . ASN A 1 326 ? 7.699 -14.406 6.105 1 96.31 326 ASN A O 1
ATOM 2481 N N . GLY A 1 327 ? 7.328 -15.898 4.492 1 95.38 327 GLY A N 1
ATOM 2482 C CA . GLY A 1 327 ? 7.637 -17.016 5.359 1 95.38 327 GLY A CA 1
ATOM 2483 C C . GLY A 1 327 ? 6.523 -17.344 6.336 1 95.38 327 GLY A C 1
ATOM 2484 O O . GLY A 1 327 ? 6.73 -18.078 7.301 1 95.38 327 GLY A O 1
ATOM 2485 N N . GLY A 1 328 ? 5.391 -16.672 6.137 1 97.25 328 GLY A N 1
ATOM 2486 C CA . GLY A 1 328 ? 4.227 -17.016 6.934 1 97.25 328 GLY A CA 1
ATOM 2487 C C . GLY A 1 328 ? 3.818 -15.93 7.906 1 97.25 328 GLY A C 1
ATOM 2488 O O . GLY A 1 328 ? 3.098 -16.188 8.875 1 97.25 328 GLY A O 1
ATOM 2489 N N . ASP A 1 329 ? 4.258 -14.734 7.68 1 97.5 329 ASP A N 1
ATOM 2490 C CA . ASP A 1 329 ? 3.812 -13.688 8.586 1 97.5 329 ASP A CA 1
ATOM 2491 C C . ASP A 1 329 ? 2.432 -13.164 8.195 1 97.5 329 ASP A C 1
ATOM 2493 O O . ASP A 1 329 ? 1.836 -12.367 8.922 1 97.5 329 ASP A O 1
ATOM 2497 N N . LEU A 1 330 ? 1.95 -13.633 7.086 1 98 330 LEU A N 1
ATOM 2498 C CA . LEU A 1 330 ? 0.601 -13.336 6.613 1 98 330 LEU A CA 1
ATOM 2499 C C . LEU A 1 330 ? 0.047 -14.492 5.789 1 98 330 LEU A C 1
ATOM 2501 O O . LEU A 1 330 ? 0.783 -15.125 5.027 1 98 330 LEU A O 1
ATOM 2505 N N . VAL A 1 331 ? -1.195 -14.789 5.953 1 98.31 331 VAL A N 1
ATOM 2506 C CA . VAL A 1 331 ? -1.878 -15.805 5.168 1 98.31 331 VAL A CA 1
ATOM 2507 C C . VAL A 1 331 ? -3.213 -15.266 4.66 1 98.31 331 VAL A C 1
ATOM 2509 O O . VAL A 1 331 ? -3.832 -14.422 5.309 1 98.31 331 VAL A O 1
ATOM 2512 N N . SER A 1 332 ? -3.584 -15.656 3.463 1 98.62 332 SER A N 1
ATOM 2513 C CA . SER A 1 332 ? -4.832 -15.195 2.861 1 98.62 332 SER A CA 1
ATOM 2514 C C . SER A 1 332 ? -5.477 -16.297 2.027 1 98.62 332 SER A C 1
ATOM 2516 O O . SER A 1 332 ? -4.785 -17.141 1.463 1 98.62 332 SER A O 1
ATOM 2518 N N . ALA A 1 333 ? -6.742 -16.344 2.002 1 98.88 333 ALA A N 1
ATOM 2519 C CA . ALA A 1 333 ? -7.547 -17.25 1.179 1 98.88 333 ALA A CA 1
ATOM 2520 C C . ALA A 1 333 ? -8.852 -16.578 0.756 1 98.88 333 ALA A C 1
ATOM 2522 O O . ALA A 1 333 ? -9.297 -15.617 1.38 1 98.88 333 ALA A O 1
ATOM 2523 N N . MET A 1 334 ? -9.398 -17.078 -0.291 1 98.88 334 MET A N 1
ATOM 2524 C CA . MET A 1 334 ? -10.633 -16.5 -0.827 1 98.88 334 MET A CA 1
ATOM 2525 C C . MET A 1 334 ? -11.43 -17.562 -1.582 1 98.88 334 MET A C 1
ATOM 2527 O O . MET A 1 334 ? -10.859 -18.406 -2.266 1 98.88 334 MET A O 1
ATOM 2531 N N . THR A 1 335 ? -12.727 -17.531 -1.423 1 98.88 335 THR A N 1
ATOM 2532 C CA . THR A 1 335 ? -13.656 -18.359 -2.188 1 98.88 335 THR A CA 1
ATOM 2533 C C . THR A 1 335 ? -14.469 -17.5 -3.15 1 98.88 335 THR A C 1
ATOM 2535 O O . THR A 1 335 ? -15.141 -16.547 -2.73 1 98.88 335 THR A O 1
ATOM 2538 N N . VAL A 1 336 ? -14.352 -17.828 -4.426 1 98.75 336 VAL A N 1
ATOM 2539 C CA . VAL A 1 336 ? -14.945 -17 -5.473 1 98.75 336 VAL A CA 1
ATOM 2540 C C . VAL A 1 336 ? -15.922 -17.844 -6.301 1 98.75 336 VAL A C 1
ATOM 2542 O O . VAL A 1 336 ? -15.625 -18.984 -6.641 1 98.75 336 VAL A O 1
ATOM 2545 N N . ARG A 1 337 ? -17.078 -17.344 -6.559 1 98.69 337 ARG A N 1
ATOM 2546 C CA . ARG A 1 337 ? -17.953 -17.875 -7.598 1 98.69 337 ARG A CA 1
ATOM 2547 C C . ARG A 1 337 ? -17.766 -17.125 -8.914 1 98.69 337 ARG A C 1
ATOM 2549 O O . ARG A 1 337 ? -18.047 -15.922 -8.984 1 98.69 337 ARG A O 1
ATOM 2556 N N . TRP A 1 338 ? -17.328 -17.812 -9.891 1 98.25 338 TRP A N 1
ATOM 2557 C CA . TRP A 1 338 ? -17.094 -17.172 -11.172 1 98.25 338 TRP A CA 1
ATOM 2558 C C . TRP A 1 338 ? -18.391 -17 -11.953 1 98.25 338 TRP A C 1
ATOM 2560 O O . TRP A 1 338 ? -19.203 -17.938 -12.023 1 98.25 338 TRP A O 1
ATOM 2570 N N . HIS A 1 339 ? -18.578 -15.805 -12.453 1 96.56 339 HIS A N 1
ATOM 2571 C CA . HIS A 1 339 ? -19.688 -15.523 -13.344 1 96.56 339 HIS A CA 1
ATOM 2572 C C . HIS A 1 339 ? -19.203 -15.133 -14.734 1 96.56 339 HIS A C 1
ATOM 2574 O O . HIS A 1 339 ? -18.516 -14.125 -14.891 1 96.56 339 HIS A O 1
ATOM 2580 N N . ALA A 1 340 ? -19.656 -15.992 -15.703 1 87.62 340 ALA A N 1
ATOM 2581 C CA . ALA A 1 340 ? -19.312 -15.656 -17.078 1 87.62 340 ALA A CA 1
ATOM 2582 C C . ALA A 1 340 ? -20.156 -14.5 -17.594 1 87.62 340 ALA A C 1
ATOM 2584 O O . ALA A 1 340 ? -21.391 -14.539 -17.516 1 87.62 340 ALA A O 1
ATOM 2585 N N . GLY A 1 341 ? -19.531 -13.375 -18.016 1 78.75 341 GLY A N 1
ATOM 2586 C CA . GLY A 1 341 ? -20.234 -12.234 -18.578 1 78.75 341 GLY A CA 1
ATOM 2587 C C . GLY A 1 341 ? -20.734 -11.266 -17.531 1 78.75 341 GLY A C 1
ATOM 2588 O O . GLY A 1 341 ? -20.75 -11.586 -16.344 1 78.75 341 GLY A O 1
ATOM 2589 N N . ARG A 1 342 ? -20.984 -10.031 -17.984 1 72 342 ARG A N 1
ATOM 2590 C CA . ARG A 1 342 ? -21.562 -9.023 -17.109 1 72 342 ARG A CA 1
ATOM 2591 C C . ARG A 1 342 ? -23.078 -9.188 -17.016 1 72 342 ARG A C 1
ATOM 2593 O O . ARG A 1 342 ? -23.719 -9.625 -17.984 1 72 342 ARG A O 1
ATOM 2600 N N . MET B 1 1 ? -34.75 5.012 16.016 1 21.92 1 MET B N 1
ATOM 2601 C CA . MET B 1 1 ? -33.438 4.816 15.438 1 21.92 1 MET B CA 1
ATOM 2602 C C . MET B 1 1 ? -33.344 5.484 14.07 1 21.92 1 MET B C 1
ATOM 2604 O O . MET B 1 1 ? -34.062 5.129 13.141 1 21.92 1 MET B O 1
ATOM 2608 N N . ALA B 1 2 ? -32.75 6.727 14.016 1 25.41 2 ALA B N 1
ATOM 2609 C CA . ALA B 1 2 ? -33 7.625 12.891 1 25.41 2 ALA B CA 1
ATOM 2610 C C . ALA B 1 2 ? -32.562 6.984 11.578 1 25.41 2 ALA B C 1
ATOM 2612 O O . ALA B 1 2 ? -31.453 6.457 11.469 1 25.41 2 ALA B O 1
ATOM 2613 N N . LEU B 1 3 ? -33.281 6.637 10.789 1 28.16 3 LEU B N 1
ATOM 2614 C CA . LEU B 1 3 ? -33.062 6.117 9.445 1 28.16 3 LEU B CA 1
ATOM 2615 C C . LEU B 1 3 ? -32.062 7.004 8.688 1 28.16 3 LEU B C 1
ATOM 2617 O O . LEU B 1 3 ? -32.219 8.227 8.656 1 28.16 3 LEU B O 1
ATOM 2621 N N . GLU B 1 4 ? -30.734 6.762 8.711 1 36.28 4 GLU B N 1
ATOM 2622 C CA . GLU B 1 4 ? -29.859 7.727 8.055 1 36.28 4 GLU B CA 1
ATOM 2623 C C . GLU B 1 4 ? -30.328 8.016 6.633 1 36.28 4 GLU B C 1
ATOM 2625 O O . GLU B 1 4 ? -30.984 7.184 6.004 1 36.28 4 GLU B O 1
ATOM 2630 N N . PRO B 1 5 ? -30.188 9.25 6.223 1 36.84 5 PRO B N 1
ATOM 2631 C CA . PRO B 1 5 ? -30.812 9.727 4.988 1 36.84 5 PRO B CA 1
ATOM 2632 C C . PRO B 1 5 ? -30.562 8.797 3.801 1 36.84 5 PRO B C 1
ATOM 2634 O O . PRO B 1 5 ? -31.344 8.781 2.846 1 36.84 5 PRO B O 1
ATOM 2637 N N . ASN B 1 6 ? -29.234 8.297 3.639 1 41.25 6 ASN B N 1
ATOM 2638 C CA . ASN B 1 6 ? -29.125 7.574 2.377 1 41.25 6 ASN B CA 1
ATOM 2639 C C . ASN B 1 6 ? -29.703 6.168 2.479 1 41.25 6 ASN B C 1
ATOM 2641 O O . ASN B 1 6 ? -29.484 5.332 1.605 1 41.25 6 ASN B O 1
ATOM 2645 N N . GLY B 1 7 ? -30.609 5.938 3.348 1 46.25 7 GLY B N 1
ATOM 2646 C CA . GLY B 1 7 ? -31.359 4.691 3.398 1 46.25 7 GLY B CA 1
ATOM 2647 C C . GLY B 1 7 ? -30.484 3.484 3.686 1 46.25 7 GLY B C 1
ATOM 2648 O O . GLY B 1 7 ? -30.938 2.344 3.572 1 46.25 7 GLY B O 1
ATOM 2649 N N . ARG B 1 8 ? -29.188 3.799 3.895 1 53.22 8 ARG B N 1
ATOM 2650 C CA . ARG B 1 8 ? -28.422 2.568 4.109 1 53.22 8 ARG B CA 1
ATOM 2651 C C . ARG B 1 8 ? -28.594 2.068 5.543 1 53.22 8 ARG B C 1
ATOM 2653 O O . ARG B 1 8 ? -28.594 2.863 6.484 1 53.22 8 ARG B O 1
ATOM 2660 N N . THR B 1 9 ? -28.953 0.921 5.84 1 64.81 9 THR B N 1
ATOM 2661 C CA . THR B 1 9 ? -29.203 0.279 7.125 1 64.81 9 THR B CA 1
ATOM 2662 C C . THR B 1 9 ? -27.922 -0.323 7.695 1 64.81 9 THR B C 1
ATOM 2664 O O . THR B 1 9 ? -27.922 -0.852 8.805 1 64.81 9 THR B O 1
ATOM 2667 N N . GLY B 1 10 ? -26.672 -0.013 7.121 1 76.12 10 GLY B N 1
ATOM 2668 C CA . GLY B 1 10 ? -25.469 -0.661 7.637 1 76.12 10 GLY B CA 1
ATOM 2669 C C . GLY B 1 10 ? -24.672 0.216 8.586 1 76.12 10 GLY B C 1
ATOM 2670 O O . GLY B 1 10 ? -25.062 1.355 8.859 1 76.12 10 GLY B O 1
ATOM 2671 N N . PRO B 1 11 ? -23.672 -0.292 9.312 1 86.75 11 PRO B N 1
ATOM 2672 C CA . PRO B 1 11 ? -22.844 0.482 10.234 1 86.75 11 PRO B CA 1
ATOM 2673 C C . PRO B 1 11 ? -22.203 1.697 9.57 1 86.75 11 PRO B C 1
ATOM 2675 O O . PRO B 1 11 ? -21.969 1.69 8.359 1 86.75 11 PRO B O 1
ATOM 2678 N N . GLN B 1 12 ? -22.094 2.75 10.32 1 94.12 12 GLN B N 1
ATOM 2679 C CA . GLN B 1 12 ? -21.359 3.934 9.898 1 94.12 12 GLN B CA 1
ATOM 2680 C C . GLN B 1 12 ? -19.984 3.986 10.57 1 94.12 12 GLN B C 1
ATOM 2682 O O . GLN B 1 12 ? -19.781 3.393 11.633 1 94.12 12 GLN B O 1
ATOM 2687 N N . ALA B 1 13 ? -19.031 4.633 9.938 1 97.06 13 ALA B N 1
ATOM 2688 C CA . ALA B 1 13 ? -17.672 4.699 10.445 1 97.06 13 ALA B CA 1
ATOM 2689 C C . ALA B 1 13 ? -17.438 5.988 11.227 1 97.06 13 ALA B C 1
ATOM 2691 O O . ALA B 1 13 ? -17.797 7.074 10.773 1 97.06 13 ALA B O 1
ATOM 2692 N N . GLN B 1 14 ? -16.875 5.863 12.398 1 98.38 14 GLN B N 1
ATOM 2693 C CA . GLN B 1 14 ? -16.516 7.004 13.227 1 98.38 14 GLN B CA 1
ATOM 2694 C C . GLN B 1 14 ? -15 7.07 13.438 1 98.38 14 GLN B C 1
ATOM 2696 O O . GLN B 1 14 ? -14.352 6.043 13.648 1 98.38 14 GLN B O 1
ATOM 2701 N N . LEU B 1 15 ? -14.398 8.234 13.227 1 98.44 15 LEU B N 1
ATOM 2702 C CA . LEU B 1 15 ? -13.055 8.492 13.734 1 98.44 15 LEU B CA 1
ATOM 2703 C C . LEU B 1 15 ? -13.07 8.656 15.25 1 98.44 15 LEU B C 1
ATOM 2705 O O . LEU B 1 15 ? -13.523 9.688 15.758 1 98.44 15 LEU B O 1
ATOM 2709 N N . ILE B 1 16 ? -12.539 7.676 15.906 1 98.31 16 ILE B N 1
ATOM 2710 C CA . ILE B 1 16 ? -12.672 7.629 17.359 1 98.31 16 ILE B CA 1
ATOM 2711 C C . ILE B 1 16 ? -11.617 8.523 18 1 98.31 16 ILE B C 1
ATOM 2713 O O . ILE B 1 16 ? -11.906 9.242 18.969 1 98.31 16 ILE B O 1
ATOM 2717 N N . ASP B 1 17 ? -10.406 8.422 17.531 1 98.5 17 ASP B N 1
ATOM 2718 C CA . ASP B 1 17 ? -9.305 9.18 18.109 1 98.5 17 ASP B CA 1
ATOM 2719 C C . ASP B 1 17 ? -8.109 9.211 17.156 1 98.5 17 ASP B C 1
ATOM 2721 O O . ASP B 1 17 ? -8.008 8.391 16.234 1 98.5 17 ASP B O 1
ATOM 2725 N N . VAL B 1 18 ? -7.281 10.195 17.25 1 98.75 18 VAL B N 1
ATOM 2726 C CA . VAL B 1 18 ? -6.02 10.367 16.547 1 98.75 18 VAL B CA 1
ATOM 2727 C C . VAL B 1 18 ? -4.914 10.734 17.531 1 98.75 18 VAL B C 1
ATOM 2729 O O . VAL B 1 18 ? -5.051 11.703 18.281 1 98.75 18 VAL B O 1
ATOM 2732 N N . VAL B 1 19 ? -3.83 9.992 17.484 1 98.81 19 VAL B N 1
ATOM 2733 C CA . VAL B 1 19 ? -2.703 10.297 18.359 1 98.81 19 VAL B CA 1
ATOM 2734 C C . VAL B 1 19 ? -1.418 10.375 17.547 1 98.81 19 VAL B C 1
ATOM 2736 O O . VAL B 1 19 ? -1.381 9.93 16.391 1 98.81 19 VAL B O 1
ATOM 2739 N N . SER B 1 20 ? -0.39 10.977 18.094 1 98.81 20 SER B N 1
ATOM 2740 C CA . SER B 1 20 ? 0.939 11.008 17.484 1 98.81 20 SER B CA 1
ATOM 2741 C C . SER B 1 20 ? 2.008 10.57 18.484 1 98.81 20 SER B C 1
ATOM 2743 O O . SER B 1 20 ? 1.816 10.688 19.703 1 98.81 20 SER B O 1
ATOM 2745 N N . PHE B 1 21 ? 2.984 9.953 17.969 1 98.75 21 PHE B N 1
ATOM 2746 C CA . PHE B 1 21 ? 4.219 9.68 18.703 1 98.75 21 PHE B CA 1
ATOM 2747 C C . PHE B 1 21 ? 5.406 10.352 18.016 1 98.75 21 PHE B C 1
ATOM 2749 O O . PHE B 1 21 ? 5.766 9.992 16.891 1 98.75 21 PHE B O 1
ATOM 2756 N N . LEU B 1 22 ? 6.031 11.289 18.719 1 98.44 22 LEU B N 1
ATOM 2757 C CA . LEU B 1 22 ? 7.188 12.031 18.219 1 98.44 22 LEU B CA 1
ATOM 2758 C C . LEU B 1 22 ? 8.445 11.633 18.984 1 98.44 22 LEU B C 1
ATOM 2760 O O . LEU B 1 22 ? 8.43 11.555 20.219 1 98.44 22 LEU B O 1
ATOM 2764 N N . PRO B 1 23 ? 9.508 11.398 18.188 1 98.06 23 PRO B N 1
ATOM 2765 C CA . PRO B 1 23 ? 10.766 11.055 18.844 1 98.06 23 PRO B CA 1
ATOM 2766 C C . PRO B 1 23 ? 11.25 12.148 19.812 1 98.06 23 PRO B C 1
ATOM 2768 O O . PRO B 1 23 ? 10.898 13.32 19.641 1 98.06 23 PRO B O 1
ATOM 2771 N N . GLU B 1 24 ? 12.125 11.773 20.719 1 97.44 24 GLU B N 1
ATOM 2772 C CA . GLU B 1 24 ? 12.617 12.695 21.734 1 97.44 24 GLU B CA 1
ATOM 2773 C C . GLU B 1 24 ? 13.695 13.617 21.188 1 97.44 24 GLU B C 1
ATOM 2775 O O . GLU B 1 24 ? 13.828 14.766 21.609 1 97.44 24 GLU B O 1
ATOM 2780 N N . ARG B 1 25 ? 14.445 13.188 20.219 1 97.25 25 ARG B N 1
ATOM 2781 C CA . ARG B 1 25 ? 15.578 13.961 19.703 1 97.25 25 ARG B CA 1
ATOM 2782 C C . ARG B 1 25 ? 15.094 15.172 18.906 1 97.25 25 ARG B C 1
ATOM 2784 O O . ARG B 1 25 ? 14.422 15.023 17.891 1 97.25 25 ARG B O 1
ATOM 2791 N N . VAL B 1 26 ? 15.461 16.312 19.375 1 96.44 26 VAL B N 1
ATOM 2792 C CA . VAL B 1 26 ? 15.102 17.562 18.734 1 96.44 26 VAL B CA 1
ATOM 2793 C C . VAL B 1 26 ? 16.281 18.078 17.891 1 96.44 26 VAL B C 1
ATOM 2795 O O . VAL B 1 26 ? 17.422 18.109 18.359 1 96.44 26 VAL B O 1
ATOM 2798 N N . VAL B 1 27 ? 16 18.391 16.625 1 93.81 27 VAL B N 1
ATOM 2799 C CA . VAL B 1 27 ? 16.984 19.016 15.75 1 93.81 27 VAL B CA 1
ATOM 2800 C C . VAL B 1 27 ? 16.547 20.438 15.414 1 93.81 27 VAL B C 1
ATOM 2802 O O . VAL B 1 27 ? 15.516 20.641 14.766 1 93.81 27 VAL B O 1
ATOM 2805 N N . SER B 1 28 ? 17.328 21.422 15.781 1 92.38 28 SER B N 1
ATOM 2806 C CA . SER B 1 28 ? 17 22.828 15.57 1 92.38 28 SER B CA 1
ATOM 2807 C C . SER B 1 28 ? 17.531 23.328 14.234 1 92.38 28 SER B C 1
ATOM 2809 O O . SER B 1 28 ? 18.578 22.875 13.773 1 92.38 28 SER B O 1
ATOM 2811 N N . ASN B 1 29 ? 16.797 24.156 13.602 1 88.69 29 ASN B N 1
ATOM 2812 C CA . ASN B 1 29 ? 17.266 24.797 12.375 1 88.69 29 ASN B CA 1
ATOM 2813 C C . ASN B 1 29 ? 17.875 26.172 12.656 1 88.69 29 ASN B C 1
ATOM 2815 O O . ASN B 1 29 ? 18.094 26.953 11.742 1 88.69 29 ASN B O 1
ATOM 2819 N N . ALA B 1 30 ? 18.156 26.641 13.836 1 79.69 30 ALA B N 1
ATOM 2820 C CA . ALA B 1 30 ? 18.688 27.953 14.203 1 79.69 30 ALA B CA 1
ATOM 2821 C C . ALA B 1 30 ? 20.062 28.172 13.586 1 79.69 30 ALA B C 1
ATOM 2823 O O . ALA B 1 30 ? 20.406 29.297 13.211 1 79.69 30 ALA B O 1
ATOM 2824 N N . ALA B 1 31 ? 20.984 27.234 13.602 1 65.25 31 ALA B N 1
ATOM 2825 C CA . ALA B 1 31 ? 22.328 27.453 13.078 1 65.25 31 ALA B CA 1
ATOM 2826 C C . ALA B 1 31 ? 22.453 27 11.633 1 65.25 31 ALA B C 1
ATOM 2828 O O . ALA B 1 31 ? 22 25.891 11.289 1 65.25 31 ALA B O 1
ATOM 2829 N N . PRO B 1 32 ? 22.719 28.094 10.727 1 57.31 32 PRO B N 1
ATOM 2830 C CA . PRO B 1 32 ? 22.891 27.672 9.336 1 57.31 32 PRO B CA 1
ATOM 2831 C C . PRO B 1 32 ? 23.953 26.594 9.172 1 57.31 32 PRO B C 1
ATOM 2833 O O . PRO B 1 32 ? 25.016 26.688 9.789 1 57.31 32 PRO B O 1
ATOM 2836 N N . GLU B 1 33 ? 23.656 25.484 9.398 1 56.03 33 GLU B N 1
ATOM 2837 C CA . GLU B 1 33 ? 24.828 24.625 9.281 1 56.03 33 GLU B CA 1
ATOM 2838 C C . GLU B 1 33 ? 25.266 24.484 7.82 1 56.03 33 GLU B C 1
ATOM 2840 O O . GLU B 1 33 ? 26.406 24.125 7.543 1 56.03 33 GLU B O 1
ATOM 2845 N N . GLY B 1 34 ? 24.484 24.188 6.859 1 53.78 34 GLY B N 1
ATOM 2846 C CA . GLY B 1 34 ? 24.938 23.453 5.688 1 53.78 34 GLY B CA 1
ATOM 2847 C C . GLY B 1 34 ? 25.375 24.359 4.551 1 53.78 34 GLY B C 1
ATOM 2848 O O . GLY B 1 34 ? 24.891 25.484 4.426 1 53.78 34 GLY B O 1
ATOM 2849 N N . ALA B 1 35 ? 26.578 24.391 4.168 1 51.22 35 ALA B N 1
ATOM 2850 C CA . ALA B 1 35 ? 27.438 24.891 3.088 1 51.22 35 ALA B CA 1
ATOM 2851 C C . ALA B 1 35 ? 26.891 24.469 1.725 1 51.22 35 ALA B C 1
ATOM 2853 O O . ALA B 1 35 ? 26.516 23.297 1.53 1 51.22 35 ALA B O 1
ATOM 2854 N N . GLY B 1 36 ? 26.656 25.5 0.81 1 58.06 36 GLY B N 1
ATOM 2855 C CA . GLY B 1 36 ? 26.875 25.531 -0.629 1 58.06 36 GLY B CA 1
ATOM 2856 C C . GLY B 1 36 ? 25.703 24.953 -1.414 1 58.06 36 GLY B C 1
ATOM 2857 O O . GLY B 1 36 ? 25.891 24.453 -2.527 1 58.06 36 GLY B O 1
ATOM 2858 N N . ASP B 1 37 ? 24.562 24.688 -0.72 1 62.97 37 ASP B N 1
ATOM 2859 C CA . ASP B 1 37 ? 23.5 24.156 -1.574 1 62.97 37 ASP B CA 1
ATOM 2860 C C . ASP B 1 37 ? 22.781 25.281 -2.314 1 62.97 37 ASP B C 1
ATOM 2862 O O . ASP B 1 37 ? 22.375 26.281 -1.702 1 62.97 37 ASP B O 1
ATOM 2866 N N . GLU B 1 38 ? 22.922 25.328 -3.635 1 66.06 38 GLU B N 1
ATOM 2867 C CA . GLU B 1 38 ? 22.344 26.328 -4.52 1 66.06 38 GLU B CA 1
ATOM 2868 C C . GLU B 1 38 ? 20.875 26.562 -4.18 1 66.06 38 GLU B C 1
ATOM 2870 O O . GLU B 1 38 ? 20.375 27.688 -4.348 1 66.06 38 GLU B O 1
ATOM 2875 N N . LEU B 1 39 ? 20.219 25.594 -3.609 1 67.5 39 LEU B N 1
ATOM 2876 C CA . LEU B 1 39 ? 18.781 25.75 -3.336 1 67.5 39 LEU B CA 1
ATOM 2877 C C . LEU B 1 39 ? 18.547 26 -1.852 1 67.5 39 LEU B C 1
ATOM 2879 O O . LEU B 1 39 ? 17.406 26.188 -1.43 1 67.5 39 LEU B O 1
ATOM 2883 N N . GLY B 1 40 ? 19.484 26.016 -1.134 1 66.81 40 GLY B N 1
ATOM 2884 C CA . GLY B 1 40 ? 19.344 26.062 0.313 1 66.81 40 GLY B CA 1
ATOM 2885 C C . GLY B 1 40 ? 18.641 27.312 0.803 1 66.81 40 GLY B C 1
ATOM 2886 O O . GLY B 1 40 ? 17.953 27.281 1.828 1 66.81 40 GLY B O 1
ATOM 2887 N N . ASP B 1 41 ? 18.719 28.328 -0.046 1 74.06 41 ASP B N 1
ATOM 2888 C CA . ASP B 1 41 ? 18.141 29.609 0.391 1 74.06 41 ASP B CA 1
ATOM 2889 C C . ASP B 1 41 ? 16.781 29.844 -0.259 1 74.06 41 ASP B C 1
ATOM 2891 O O . ASP B 1 41 ? 16.203 30.922 -0.117 1 74.06 41 ASP B O 1
ATOM 2895 N N . HIS B 1 42 ? 16.438 28.812 -0.865 1 79.94 42 HIS B N 1
ATOM 2896 C CA . HIS B 1 42 ? 15.141 28.969 -1.512 1 79.94 42 HIS B CA 1
ATOM 2897 C C . HIS B 1 42 ? 14.016 29.031 -0.483 1 79.94 42 HIS B C 1
ATOM 2899 O O . HIS B 1 42 ? 14.031 28.297 0.509 1 79.94 42 HIS B O 1
ATOM 2905 N N . ALA B 1 43 ? 13 29.812 -0.715 1 79.62 43 ALA B N 1
ATOM 2906 C CA . ALA B 1 43 ? 11.906 30.094 0.211 1 79.62 43 ALA B CA 1
ATOM 2907 C C . ALA B 1 43 ? 11.141 28.812 0.544 1 79.62 43 ALA B C 1
ATOM 2909 O O . ALA B 1 43 ? 10.531 28.703 1.61 1 79.62 43 ALA B O 1
ATOM 2910 N N . PHE B 1 44 ? 11.297 27.906 -0.288 1 80.38 44 PHE B N 1
ATOM 2911 C CA . PHE B 1 44 ? 10.594 26.625 -0.125 1 80.38 44 PHE B CA 1
ATOM 2912 C C . PHE B 1 44 ? 11.023 25.938 1.164 1 80.38 44 PHE B C 1
ATOM 2914 O O . PHE B 1 44 ? 10.25 25.203 1.768 1 80.38 44 PHE B O 1
ATOM 2921 N N . PHE B 1 45 ? 12.164 26.156 1.563 1 83.75 45 PHE B N 1
ATOM 2922 C CA . PHE B 1 45 ? 12.711 25.375 2.668 1 83.75 45 PHE B CA 1
ATOM 2923 C C . PHE B 1 45 ? 12.727 26.203 3.951 1 83.75 45 PHE B C 1
ATOM 2925 O O . PHE B 1 45 ? 13.609 26.031 4.797 1 83.75 45 PHE B O 1
ATOM 2932 N N . ARG B 1 46 ? 11.727 27.031 4.102 1 80.75 46 ARG B N 1
ATOM 2933 C CA . ARG B 1 46 ? 11.586 27.891 5.277 1 80.75 46 ARG B CA 1
ATOM 2934 C C . ARG B 1 46 ? 10.367 27.484 6.102 1 80.75 46 ARG B C 1
ATOM 2936 O O . ARG B 1 46 ? 9.539 26.688 5.648 1 80.75 46 ARG B O 1
ATOM 2943 N N . GLY B 1 47 ? 10.359 27.984 7.371 1 86.81 47 GLY B N 1
ATOM 2944 C CA . GLY B 1 47 ? 9.156 27.859 8.18 1 86.81 47 GLY B CA 1
ATOM 2945 C C . GLY B 1 47 ? 9.266 26.828 9.273 1 86.81 47 GLY B C 1
ATOM 2946 O O . GLY B 1 47 ? 8.32 26.609 10.031 1 86.81 47 GLY B O 1
ATOM 2947 N N . VAL B 1 48 ? 10.406 26.156 9.273 1 92.5 48 VAL B N 1
ATOM 2948 C CA . VAL B 1 48 ? 10.609 25.125 10.289 1 92.5 48 VAL B CA 1
ATOM 2949 C C . VAL B 1 48 ? 11.648 25.594 11.305 1 92.5 48 VAL B C 1
ATOM 2951 O O . VAL B 1 48 ? 12.75 26 10.922 1 92.5 48 VAL B O 1
ATOM 2954 N N . ALA B 1 49 ? 11.242 25.594 12.516 1 93.38 49 ALA B N 1
ATOM 2955 C CA . ALA B 1 49 ? 12.156 26.016 13.578 1 93.38 49 ALA B CA 1
ATOM 2956 C C . ALA B 1 49 ? 12.914 24.828 14.148 1 93.38 49 ALA B C 1
ATOM 2958 O O . ALA B 1 49 ? 14.117 24.906 14.406 1 93.38 49 ALA B O 1
ATOM 2959 N N . GLU B 1 50 ? 12.18 23.781 14.375 1 94.62 50 GLU B N 1
ATOM 2960 C CA . GLU B 1 50 ? 12.773 22.547 14.859 1 94.62 50 GLU B CA 1
ATOM 2961 C C . GLU B 1 50 ? 12.016 21.328 14.32 1 94.62 50 GLU B C 1
ATOM 2963 O O . GLU B 1 50 ? 10.93 21.469 13.758 1 94.62 50 GLU B O 1
ATOM 2968 N N . ARG B 1 51 ? 12.633 20.188 14.43 1 95 51 ARG B N 1
ATOM 2969 C CA . ARG B 1 51 ? 12.055 18.922 14 1 95 51 ARG B CA 1
ATOM 2970 C C . ARG B 1 51 ? 12.531 17.781 14.883 1 95 51 ARG B C 1
ATOM 2972 O O . ARG B 1 51 ? 13.344 17.984 15.789 1 95 51 ARG B O 1
ATOM 2979 N N . ARG B 1 52 ? 11.906 16.609 14.734 1 97.81 52 ARG B N 1
ATOM 2980 C CA . ARG B 1 52 ? 12.273 15.43 15.484 1 97.81 52 ARG B CA 1
ATOM 2981 C C . ARG B 1 52 ? 12.961 14.398 14.594 1 97.81 52 ARG B C 1
ATOM 2983 O O . ARG B 1 52 ? 12.609 14.258 13.414 1 97.81 52 ARG B O 1
ATOM 2990 N N . PHE B 1 53 ? 13.977 13.734 15.141 1 97.44 53 PHE B N 1
ATOM 2991 C CA . PHE B 1 53 ? 14.672 12.656 14.445 1 97.44 53 PHE B CA 1
ATOM 2992 C C . PHE B 1 53 ? 14.461 11.328 15.172 1 97.44 53 PHE B C 1
ATOM 2994 O O . PHE B 1 53 ? 14.617 11.25 16.391 1 97.44 53 PHE B O 1
ATOM 3001 N N . ALA B 1 54 ? 14.141 10.273 14.43 1 97.75 54 ALA B N 1
ATOM 3002 C CA . ALA B 1 54 ? 13.805 8.984 15.016 1 97.75 54 ALA B CA 1
ATOM 3003 C C . ALA B 1 54 ? 15.023 8.062 15.055 1 97.75 54 ALA B C 1
ATOM 3005 O O . ALA B 1 54 ? 15.266 7.391 16.062 1 97.75 54 ALA B O 1
ATOM 3006 N N . SER B 1 55 ? 15.75 8.016 13.906 1 94.12 55 SER B N 1
ATOM 3007 C CA . SER B 1 55 ? 16.875 7.102 13.812 1 94.12 55 SER B CA 1
ATOM 3008 C C . SER B 1 55 ? 18.141 7.719 14.414 1 94.12 55 SER B C 1
ATOM 3010 O O . SER B 1 55 ? 18.344 8.93 14.32 1 94.12 55 SER B O 1
ATOM 3012 N N . PRO B 1 56 ? 18.922 6.914 15.078 1 93.94 56 PRO B N 1
ATOM 3013 C CA . PRO B 1 56 ? 18.859 5.457 15.195 1 93.94 56 PRO B CA 1
ATOM 3014 C C . PRO B 1 56 ? 18.062 4.992 16.422 1 93.94 56 PRO B C 1
ATOM 3016 O O . PRO B 1 56 ? 17.953 3.789 16.672 1 93.94 56 PRO B O 1
ATOM 3019 N N . ASP B 1 57 ? 17.453 5.801 17.156 1 96.5 57 ASP B N 1
ATOM 3020 C CA . ASP B 1 57 ? 16.828 5.473 18.422 1 96.5 57 ASP B CA 1
ATOM 3021 C C . ASP B 1 57 ? 15.578 4.605 18.219 1 96.5 57 ASP B C 1
ATOM 3023 O O . ASP B 1 57 ? 15.195 3.846 19.109 1 96.5 57 ASP B O 1
ATOM 3027 N N . HIS B 1 58 ? 14.922 4.734 17.094 1 97.56 58 HIS B N 1
ATOM 3028 C CA . HIS B 1 58 ? 13.734 3.965 16.75 1 97.56 58 HIS B CA 1
ATOM 3029 C C . HIS B 1 58 ? 13.812 3.438 15.32 1 97.56 58 HIS B C 1
ATOM 3031 O O . HIS B 1 58 ? 14.164 4.176 14.406 1 97.56 58 HIS B O 1
ATOM 3037 N N . THR B 1 59 ? 13.469 2.125 15.203 1 97.56 59 THR B N 1
ATOM 3038 C CA . THR B 1 59 ? 13.125 1.639 13.875 1 97.56 59 THR B CA 1
ATOM 3039 C C . THR B 1 59 ? 11.742 2.131 13.453 1 97.56 59 THR B C 1
ATOM 3041 O O . THR B 1 59 ? 11 2.682 14.273 1 97.56 59 THR B O 1
ATOM 3044 N N . SER B 1 60 ? 11.477 2.02 12.234 1 98.31 60 SER B N 1
ATOM 3045 C CA . SER B 1 60 ? 10.141 2.381 11.773 1 98.31 60 SER B CA 1
ATOM 3046 C C . SER B 1 60 ? 9.062 1.567 12.492 1 98.31 60 SER B C 1
ATOM 3048 O O . SER B 1 60 ? 8.031 2.107 12.883 1 98.31 60 SER B O 1
ATOM 3050 N N . ALA B 1 61 ? 9.273 0.273 12.664 1 98.56 61 ALA B N 1
ATOM 3051 C CA . ALA B 1 61 ? 8.312 -0.584 13.359 1 98.56 61 ALA B CA 1
ATOM 3052 C C . ALA B 1 61 ? 8.109 -0.13 14.805 1 98.56 61 ALA B C 1
ATOM 3054 O O . ALA B 1 61 ? 6.984 -0.117 15.305 1 98.56 61 ALA B O 1
ATOM 3055 N N . GLU B 1 62 ? 9.188 0.251 15.438 1 98.56 62 GLU B N 1
ATOM 3056 C CA . GLU B 1 62 ? 9.102 0.699 16.828 1 98.56 62 GLU B CA 1
ATOM 3057 C C . GLU B 1 62 ? 8.336 2.012 16.938 1 98.56 62 GLU B C 1
ATOM 3059 O O . GLU B 1 62 ? 7.551 2.199 17.875 1 98.56 62 GLU B O 1
ATOM 3064 N N . LEU B 1 63 ? 8.562 2.941 15.992 1 98.5 63 LEU B N 1
ATOM 3065 C CA . LEU B 1 63 ? 7.82 4.199 15.953 1 98.5 63 LEU B CA 1
ATOM 3066 C C . LEU B 1 63 ? 6.328 3.945 15.797 1 98.5 63 LEU B C 1
ATOM 3068 O O . LEU B 1 63 ? 5.516 4.539 16.516 1 98.5 63 LEU B O 1
ATOM 3072 N N . GLY B 1 64 ? 6.02 3.068 14.852 1 98.81 64 GLY B N 1
ATOM 3073 C CA . GLY B 1 64 ? 4.629 2.727 14.617 1 98.81 64 GLY B CA 1
ATOM 3074 C C . GLY B 1 64 ? 3.969 2.051 15.805 1 98.81 64 GLY B C 1
ATOM 3075 O O . GLY B 1 64 ? 2.842 2.389 16.172 1 98.81 64 GLY B O 1
ATOM 3076 N N . ALA B 1 65 ? 4.672 1.127 16.453 1 98.88 65 ALA B N 1
ATOM 3077 C CA . ALA B 1 65 ? 4.148 0.419 17.609 1 98.88 65 ALA B CA 1
ATOM 3078 C C . ALA B 1 65 ? 3.873 1.384 18.766 1 98.88 65 ALA B C 1
ATOM 3080 O O . ALA B 1 65 ? 2.873 1.247 19.469 1 98.88 65 ALA B O 1
ATOM 3081 N N . ALA B 1 66 ? 4.77 2.324 18.906 1 98.88 66 ALA B N 1
ATOM 3082 C CA . ALA B 1 66 ? 4.602 3.299 19.969 1 98.88 66 ALA B CA 1
ATOM 3083 C C . ALA B 1 66 ? 3.34 4.133 19.766 1 98.88 66 ALA B C 1
ATOM 3085 O O . ALA B 1 66 ? 2.594 4.387 20.719 1 98.88 66 ALA B O 1
ATOM 3086 N N . ALA B 1 67 ? 3.086 4.59 18.547 1 98.94 67 ALA B N 1
ATOM 3087 C CA . ALA B 1 67 ? 1.875 5.352 18.25 1 98.94 67 ALA B CA 1
ATOM 3088 C C . ALA B 1 67 ? 0.626 4.508 18.5 1 98.94 67 ALA B C 1
ATOM 3090 O O . ALA B 1 67 ? -0.346 4.984 19.094 1 98.94 67 ALA B O 1
ATOM 3091 N N . CYS B 1 68 ? 0.65 3.238 18.062 1 98.94 68 CYS B N 1
ATOM 3092 C CA . CYS B 1 68 ? -0.485 2.342 18.25 1 98.94 68 CYS B CA 1
ATOM 3093 C C . CYS B 1 68 ? -0.735 2.088 19.734 1 98.94 68 CYS B C 1
ATOM 3095 O O . CYS B 1 68 ? -1.884 2.074 20.188 1 98.94 68 CYS B O 1
ATOM 3097 N N . ALA B 1 69 ? 0.343 1.87 20.453 1 98.88 69 ALA B N 1
ATOM 3098 C CA . ALA B 1 69 ? 0.21 1.637 21.875 1 98.88 69 ALA B CA 1
ATOM 3099 C C . ALA B 1 69 ? -0.446 2.83 22.578 1 98.88 69 ALA B C 1
ATOM 3101 O O . ALA B 1 69 ? -1.324 2.658 23.422 1 98.88 69 ALA B O 1
ATOM 3102 N N . LYS B 1 70 ? -0.007 4.008 22.234 1 98.88 70 LYS B N 1
ATOM 3103 C CA . LYS B 1 70 ? -0.601 5.219 22.797 1 98.88 70 LYS B CA 1
ATOM 3104 C C . LYS B 1 70 ? -2.092 5.297 22.484 1 98.88 70 LYS B C 1
ATOM 3106 O O . LYS B 1 70 ? -2.896 5.656 23.344 1 98.88 70 LYS B O 1
ATOM 3111 N N . LEU B 1 71 ? -2.461 4.992 21.25 1 98.88 71 LEU B N 1
ATOM 3112 C CA . LEU B 1 71 ? -3.857 5.016 20.828 1 98.88 71 LEU B CA 1
ATOM 3113 C C . LEU B 1 71 ? -4.688 4.031 21.641 1 98.88 71 LEU B C 1
ATOM 3115 O O . LEU B 1 71 ? -5.781 4.371 22.109 1 98.88 71 LEU B O 1
ATOM 3119 N N . LEU B 1 72 ? -4.176 2.797 21.797 1 98.81 72 LEU B N 1
ATOM 3120 C CA . LEU B 1 72 ? -4.891 1.76 22.531 1 98.81 72 LEU B CA 1
ATOM 3121 C C . LEU B 1 72 ? -5.062 2.154 24 1 98.81 72 LEU B C 1
ATOM 3123 O O . LEU B 1 72 ? -6.137 1.971 24.578 1 98.81 72 LEU B O 1
ATOM 3127 N N . ASP B 1 73 ? -4.031 2.727 24.531 1 98.62 73 ASP B N 1
ATOM 3128 C CA . ASP B 1 73 ? -4.098 3.189 25.922 1 98.62 73 ASP B CA 1
ATOM 3129 C C . ASP B 1 73 ? -5.156 4.281 26.078 1 98.62 73 ASP B C 1
ATOM 3131 O O . ASP B 1 73 ? -5.98 4.223 27 1 98.62 73 ASP B O 1
ATOM 3135 N N . ARG B 1 74 ? -5.16 5.223 25.203 1 98 74 ARG B N 1
ATOM 3136 C CA . ARG B 1 74 ? -6.035 6.383 25.328 1 98 74 ARG B CA 1
ATOM 3137 C C . ARG B 1 74 ? -7.492 6 25.078 1 98 74 ARG B C 1
ATOM 3139 O O . ARG B 1 74 ? -8.398 6.539 25.703 1 98 74 ARG B O 1
ATOM 3146 N N . THR B 1 75 ? -7.766 5.09 24.172 1 97.75 75 THR B N 1
ATOM 3147 C CA . THR B 1 75 ? -9.133 4.723 23.812 1 97.75 75 THR B CA 1
ATOM 3148 C C . THR B 1 75 ? -9.648 3.604 24.703 1 97.75 75 THR B C 1
ATOM 3150 O O . THR B 1 75 ? -10.852 3.346 24.766 1 97.75 75 THR B O 1
ATOM 3153 N N . GLY B 1 76 ? -8.734 2.807 25.297 1 98.06 76 GLY B N 1
ATOM 3154 C CA . GLY B 1 76 ? -9.117 1.67 26.109 1 98.06 76 GLY B CA 1
ATOM 3155 C C . GLY B 1 76 ? -9.445 0.431 25.297 1 98.06 76 GLY B C 1
ATOM 3156 O O . GLY B 1 76 ? -9.922 -0.568 25.844 1 98.06 76 GLY B O 1
ATOM 3157 N N . LEU B 1 77 ? -9.242 0.503 24.016 1 98.12 77 LEU B N 1
ATOM 3158 C CA . LEU B 1 77 ? -9.477 -0.664 23.172 1 98.12 77 LEU B CA 1
ATOM 3159 C C . LEU B 1 77 ? -8.414 -1.734 23.438 1 98.12 77 LEU B C 1
ATOM 3161 O O . LEU B 1 77 ? -7.219 -1.438 23.453 1 98.12 77 LEU B O 1
ATOM 3165 N N . ALA B 1 78 ? -8.852 -2.971 23.594 1 98.56 78 ALA B N 1
ATOM 3166 C CA . ALA B 1 78 ? -7.902 -4.07 23.734 1 98.56 78 ALA B CA 1
ATOM 3167 C C . ALA B 1 78 ? -7.203 -4.367 22.406 1 98.56 78 ALA B C 1
ATOM 3169 O O . ALA B 1 78 ? -7.824 -4.305 21.344 1 98.56 78 ALA B O 1
ATOM 3170 N N . ALA B 1 79 ? -5.965 -4.73 22.484 1 98.56 79 ALA B N 1
ATOM 3171 C CA . ALA B 1 79 ? -5.164 -4.961 21.297 1 98.56 79 ALA B CA 1
ATOM 3172 C C . ALA B 1 79 ? -5.773 -6.062 20.422 1 98.56 79 ALA B C 1
ATOM 3174 O O . ALA B 1 79 ? -5.75 -5.98 19.203 1 98.56 79 ALA B O 1
ATOM 3175 N N . ASP B 1 80 ? -6.309 -7.102 21.031 1 97.62 80 ASP B N 1
ATOM 3176 C CA . ASP B 1 80 ? -6.82 -8.242 20.281 1 97.62 80 ASP B CA 1
ATOM 3177 C C . ASP B 1 80 ? -8.203 -7.945 19.703 1 97.62 80 ASP B C 1
ATOM 3179 O O . ASP B 1 80 ? -8.797 -8.797 19.031 1 97.62 80 ASP B O 1
ATOM 3183 N N . GLU B 1 81 ? -8.742 -6.738 19.922 1 98.38 81 GLU B N 1
ATOM 3184 C CA . GLU B 1 81 ? -9.977 -6.289 19.281 1 98.38 81 GLU B CA 1
ATOM 3185 C C . GLU B 1 81 ? -9.695 -5.559 17.969 1 98.38 81 GLU B C 1
ATOM 3187 O O . GLU B 1 81 ? -10.617 -5.301 17.188 1 98.38 81 GLU B O 1
ATOM 3192 N N . VAL B 1 82 ? -8.422 -5.234 17.781 1 98.69 82 VAL B N 1
ATOM 3193 C CA . VAL B 1 82 ? -8.047 -4.66 16.484 1 98.69 82 VAL B CA 1
ATOM 3194 C C . VAL B 1 82 ? -8.117 -5.73 15.406 1 98.69 82 VAL B C 1
ATOM 3196 O O . VAL B 1 82 ? -7.543 -6.812 15.555 1 98.69 82 VAL B O 1
ATOM 3199 N N . ASP B 1 83 ? -8.766 -5.422 14.328 1 97.25 83 ASP B N 1
ATOM 3200 C CA . ASP B 1 83 ? -8.906 -6.484 13.344 1 97.25 83 ASP B CA 1
ATOM 3201 C C . ASP B 1 83 ? -8.172 -6.137 12.047 1 97.25 83 ASP B C 1
ATOM 3203 O O . ASP B 1 83 ? -7.938 -7.008 11.211 1 97.25 83 ASP B O 1
ATOM 3207 N N . LEU B 1 84 ? -7.793 -4.824 11.898 1 98.69 84 LEU B N 1
ATOM 3208 C CA . LEU B 1 84 ? -7.02 -4.426 10.727 1 98.69 84 LEU B CA 1
ATOM 3209 C C . LEU B 1 84 ? -6.117 -3.242 11.047 1 98.69 84 LEU B C 1
ATOM 3211 O O . LEU B 1 84 ? -6.543 -2.295 11.711 1 98.69 84 LEU B O 1
ATOM 3215 N N . ILE B 1 85 ? -4.902 -3.293 10.656 1 98.94 85 ILE B N 1
ATOM 3216 C CA . ILE B 1 85 ? -3.986 -2.156 10.664 1 98.94 85 ILE B CA 1
ATOM 3217 C C . ILE B 1 85 ? -3.631 -1.77 9.234 1 98.94 85 ILE B C 1
ATOM 3219 O O . ILE B 1 85 ? -2.994 -2.543 8.516 1 98.94 85 ILE B O 1
ATOM 3223 N N . ILE B 1 86 ? -4.129 -0.621 8.789 1 98.94 86 ILE B N 1
ATOM 3224 C CA . ILE B 1 86 ? -3.713 -0.003 7.535 1 98.94 86 ILE B CA 1
ATOM 3225 C C . ILE B 1 86 ? -2.561 0.965 7.793 1 98.94 86 ILE B C 1
ATOM 3227 O O . ILE B 1 86 ? -2.695 1.906 8.578 1 98.94 86 ILE B O 1
ATOM 3231 N N . TYR B 1 87 ? -1.402 0.739 7.121 1 98.81 87 TYR B N 1
ATOM 3232 C CA . TYR B 1 87 ? -0.29 1.609 7.484 1 98.81 87 TYR B CA 1
ATOM 3233 C C . TYR B 1 87 ? 0.434 2.117 6.242 1 98.81 87 TYR B C 1
ATOM 3235 O O . TYR B 1 87 ? 0.377 1.488 5.184 1 98.81 87 TYR B O 1
ATOM 3243 N N . ASN B 1 88 ? 0.966 3.291 6.355 1 98.62 88 ASN B N 1
ATOM 3244 C CA . ASN B 1 88 ? 1.911 3.873 5.406 1 98.62 88 ASN B CA 1
ATOM 3245 C C . ASN B 1 88 ? 3.285 4.074 6.035 1 98.62 88 ASN B C 1
ATOM 3247 O O . ASN B 1 88 ? 3.393 4.578 7.152 1 98.62 88 ASN B O 1
ATOM 3251 N N . CYS B 1 89 ? 4.266 3.639 5.355 1 97.12 89 CYS B N 1
ATOM 3252 C CA . CYS B 1 89 ? 5.656 3.801 5.766 1 97.12 89 CYS B CA 1
ATOM 3253 C C . CYS B 1 89 ? 6.562 3.971 4.555 1 97.12 89 CYS B C 1
ATOM 3255 O O . CYS B 1 89 ? 6.676 3.068 3.725 1 97.12 89 CYS B O 1
ATOM 3257 N N . ILE B 1 90 ? 7.188 5.062 4.477 1 86.38 90 ILE B N 1
ATOM 3258 C CA . ILE B 1 90 ? 8.008 5.34 3.303 1 86.38 90 ILE B CA 1
ATOM 3259 C C . ILE B 1 90 ? 9.305 4.531 3.377 1 86.38 90 ILE B C 1
ATOM 3261 O O . ILE B 1 90 ? 9.711 3.916 2.391 1 86.38 90 ILE B O 1
ATOM 3265 N N . PHE B 1 91 ? 9.938 4.555 4.543 1 91.44 91 PHE B N 1
ATOM 3266 C CA . PHE B 1 91 ? 11.164 3.785 4.746 1 91.44 91 PHE B CA 1
ATOM 3267 C C . PHE B 1 91 ? 10.914 2.631 5.711 1 91.44 91 PHE B C 1
ATOM 3269 O O . PHE B 1 91 ? 11.023 2.801 6.926 1 91.44 91 PHE B O 1
ATOM 3276 N N . ASN B 1 92 ? 10.672 1.479 5.109 1 94.19 92 ASN B N 1
ATOM 3277 C CA . ASN B 1 92 ? 10.578 0.284 5.941 1 94.19 92 ASN B CA 1
ATOM 3278 C C . ASN B 1 92 ? 11.93 -0.079 6.555 1 94.19 92 ASN B C 1
ATOM 3280 O O . ASN B 1 92 ? 12.953 0.504 6.199 1 94.19 92 ASN B O 1
ATOM 3284 N N . ASP B 1 93 ? 11.938 -0.957 7.496 1 95.06 93 ASP B N 1
ATOM 3285 C CA . ASP B 1 93 ? 13.164 -1.315 8.195 1 95.06 93 ASP B CA 1
ATOM 3286 C C . ASP B 1 93 ? 14.023 -2.254 7.355 1 95.06 93 ASP B C 1
ATOM 3288 O O . ASP B 1 93 ? 15.227 -2.379 7.59 1 95.06 93 ASP B O 1
ATOM 3292 N N . THR B 1 94 ? 13.414 -2.977 6.414 1 92 94 THR B N 1
ATOM 3293 C CA . THR B 1 94 ? 14.062 -3.771 5.375 1 92 94 THR B CA 1
ATOM 3294 C C . THR B 1 94 ? 13.539 -3.387 3.996 1 92 94 THR B C 1
ATOM 3296 O O . THR B 1 94 ? 12.555 -2.65 3.881 1 92 94 THR B O 1
ATOM 3299 N N . PHE B 1 95 ? 14.266 -3.857 2.967 1 90.5 95 PHE B N 1
ATOM 3300 C CA . PHE B 1 95 ? 13.781 -3.58 1.62 1 90.5 95 PHE B CA 1
ATOM 3301 C C . PHE B 1 95 ? 12.383 -4.152 1.421 1 90.5 95 PHE B C 1
ATOM 3303 O O . PHE B 1 95 ? 11.523 -3.506 0.818 1 90.5 95 PHE B O 1
ATOM 3310 N N . TRP B 1 96 ? 12.203 -5.336 1.939 1 91.94 96 TRP B N 1
ATOM 3311 C CA . TRP B 1 96 ? 10.938 -6.066 1.959 1 91.94 96 TRP B CA 1
ATOM 3312 C C . TRP B 1 96 ? 10.977 -7.191 2.992 1 91.94 96 TRP B C 1
ATOM 3314 O O . TRP B 1 96 ? 12.016 -7.82 3.191 1 91.94 96 TRP B O 1
ATOM 3324 N N . PRO B 1 97 ? 9.805 -7.363 3.783 1 94.25 97 PRO B N 1
ATOM 3325 C CA . PRO B 1 97 ? 8.461 -6.781 3.725 1 94.25 97 PRO B CA 1
ATOM 3326 C C . PRO B 1 97 ? 8.336 -5.5 4.539 1 94.25 97 PRO B C 1
ATOM 3328 O O . PRO B 1 97 ? 9.328 -5.008 5.082 1 94.25 97 PRO B O 1
ATOM 3331 N N . GLY B 1 98 ? 7.176 -4.902 4.535 1 96.12 98 GLY B N 1
ATOM 3332 C CA . GLY B 1 98 ? 6.891 -3.721 5.336 1 96.12 98 GLY B CA 1
ATOM 3333 C C . GLY B 1 98 ? 6.883 -4.004 6.828 1 96.12 98 GLY B C 1
ATOM 3334 O O . GLY B 1 98 ? 7.203 -5.113 7.258 1 96.12 98 GLY B O 1
ATOM 3335 N N . ILE B 1 99 ? 6.527 -3.078 7.613 1 98.12 99 ILE B N 1
ATOM 3336 C CA . ILE B 1 99 ? 6.715 -3.131 9.062 1 98.12 99 ILE B CA 1
ATOM 3337 C C . ILE B 1 99 ? 5.438 -3.635 9.727 1 98.12 99 ILE B C 1
ATOM 3339 O O . ILE B 1 99 ? 5.391 -3.809 10.945 1 98.12 99 ILE B O 1
ATOM 3343 N N . GLY B 1 100 ? 4.375 -3.852 8.984 1 98.38 100 GLY B N 1
ATOM 3344 C CA . GLY B 1 100 ? 3.049 -4.09 9.531 1 98.38 100 GLY B CA 1
ATOM 3345 C C . GLY B 1 100 ? 3.01 -5.242 10.516 1 98.38 100 GLY B C 1
ATOM 3346 O O . GLY B 1 100 ? 2.486 -5.098 11.625 1 98.38 100 GLY B O 1
ATOM 3347 N N . SER B 1 101 ? 3.59 -6.395 10.141 1 98.06 101 SER B N 1
ATOM 3348 C CA . SER B 1 101 ? 3.547 -7.582 10.984 1 98.06 101 SER B CA 1
ATOM 3349 C C . SER B 1 101 ? 4.348 -7.375 12.266 1 98.06 101 SER B C 1
ATOM 3351 O O . SER B 1 101 ? 3.986 -7.906 13.32 1 98.06 101 SER B O 1
ATOM 3353 N N . ALA B 1 102 ? 5.422 -6.629 12.148 1 98.25 102 ALA B N 1
ATOM 3354 C CA . ALA B 1 102 ? 6.211 -6.305 13.336 1 98.25 102 ALA B CA 1
ATOM 3355 C C . ALA B 1 102 ? 5.406 -5.449 14.312 1 98.25 102 ALA B C 1
ATOM 3357 O O . ALA B 1 102 ? 5.441 -5.676 15.523 1 98.25 102 ALA B O 1
ATOM 3358 N N . VAL B 1 103 ? 4.699 -4.453 13.773 1 98.81 103 VAL B N 1
ATOM 3359 C CA . VAL B 1 103 ? 3.871 -3.582 14.602 1 98.81 103 VAL B CA 1
ATOM 3360 C C . VAL B 1 103 ? 2.76 -4.395 15.258 1 98.81 103 VAL B C 1
ATOM 3362 O O . VAL B 1 103 ? 2.525 -4.277 16.469 1 98.81 103 VAL B O 1
ATOM 3365 N N . GLN B 1 104 ? 2.078 -5.23 14.438 1 98.75 104 GLN B N 1
ATOM 3366 C CA . GLN B 1 104 ? 0.998 -6.082 14.922 1 98.75 104 GLN B CA 1
ATOM 3367 C C . GLN B 1 104 ? 1.453 -6.93 16.109 1 98.75 104 GLN B C 1
ATOM 3369 O O . GLN B 1 104 ? 0.752 -7.023 17.109 1 98.75 104 GLN B O 1
ATOM 3374 N N . GLU B 1 105 ? 2.6 -7.539 15.977 1 98.38 105 GLU B N 1
ATOM 3375 C CA . GLU B 1 105 ? 3.154 -8.375 17.047 1 98.38 105 GLU B CA 1
ATOM 3376 C C . GLU B 1 105 ? 3.496 -7.543 18.281 1 98.38 105 GLU B C 1
ATOM 3378 O O . GLU B 1 105 ? 3.178 -7.934 19.406 1 98.38 105 GLU B O 1
ATOM 3383 N N . ALA B 1 106 ? 4.121 -6.438 18.094 1 98.69 106 ALA B N 1
ATOM 3384 C CA . ALA B 1 106 ? 4.621 -5.598 19.172 1 98.69 106 ALA B CA 1
ATOM 3385 C C . ALA B 1 106 ? 3.482 -5.105 20.062 1 98.69 106 ALA B C 1
ATOM 3387 O O . ALA B 1 106 ? 3.639 -5 21.281 1 98.69 106 ALA B O 1
ATOM 3388 N N . ILE B 1 107 ? 2.309 -4.84 19.438 1 98.69 107 ILE B N 1
ATOM 3389 C CA . ILE B 1 107 ? 1.24 -4.246 20.234 1 98.69 107 ILE B CA 1
ATOM 3390 C C . ILE B 1 107 ? 0.284 -5.34 20.703 1 98.69 107 ILE B C 1
ATOM 3392 O O . ILE B 1 107 ? -0.661 -5.062 21.453 1 98.69 107 ILE B O 1
ATOM 3396 N N . GLY B 1 108 ? 0.473 -6.59 20.203 1 98.38 108 GLY B N 1
ATOM 3397 C CA . GLY B 1 108 ? -0.341 -7.711 20.656 1 98.38 108 GLY B CA 1
ATOM 3398 C C . GLY B 1 108 ? -1.669 -7.805 19.922 1 98.38 108 GLY B C 1
ATOM 3399 O O . GLY B 1 108 ? -2.641 -8.344 20.469 1 98.38 108 GLY B O 1
ATOM 3400 N N . ALA B 1 109 ? -1.718 -7.242 18.766 1 98.31 109 ALA B N 1
ATOM 3401 C CA . ALA B 1 109 ? -2.947 -7.316 17.969 1 98.31 109 ALA B CA 1
ATOM 3402 C C . ALA B 1 109 ? -3.041 -8.641 17.219 1 98.31 109 ALA B C 1
ATOM 3404 O O . ALA B 1 109 ? -3.088 -8.664 15.992 1 98.31 109 ALA B O 1
ATOM 3405 N N . SER B 1 110 ? -3.271 -9.68 17.906 1 95.75 110 SER B N 1
ATOM 3406 C CA . SER B 1 110 ? -3.117 -11.039 17.406 1 95.75 110 SER B CA 1
ATOM 3407 C C . SER B 1 110 ? -4.203 -11.391 16.406 1 95.75 110 SER B C 1
ATOM 3409 O O . SER B 1 110 ? -4.047 -12.32 15.609 1 95.75 110 SER B O 1
ATOM 3411 N N . ARG B 1 111 ? -5.234 -10.641 16.328 1 95.88 111 ARG B N 1
ATOM 3412 C CA . ARG B 1 111 ? -6.336 -10.953 15.43 1 95.88 111 ARG B CA 1
ATOM 3413 C C . ARG B 1 111 ? -6.309 -10.055 14.203 1 95.88 111 ARG B C 1
ATOM 3415 O O . ARG B 1 111 ? -7.105 -10.234 13.273 1 95.88 111 ARG B O 1
ATOM 3422 N N . ALA B 1 112 ? -5.402 -9.117 14.234 1 97.75 112 ALA B N 1
ATOM 3423 C CA . ALA B 1 112 ? -5.406 -8.109 13.172 1 97.75 112 ALA B CA 1
ATOM 3424 C C . ALA B 1 112 ? -4.691 -8.625 11.93 1 97.75 112 ALA B C 1
ATOM 3426 O O . ALA B 1 112 ? -3.68 -9.32 12.023 1 97.75 112 ALA B O 1
ATOM 3427 N N . THR B 1 113 ? -5.238 -8.328 10.789 1 97.75 113 THR B N 1
ATOM 3428 C CA . THR B 1 113 ? -4.453 -8.367 9.562 1 97.75 113 THR B CA 1
ATOM 3429 C C . THR B 1 113 ? -3.789 -7.02 9.305 1 97.75 113 THR B C 1
ATOM 3431 O O . THR B 1 113 ? -4.109 -6.027 9.961 1 97.75 113 THR B O 1
ATOM 3434 N N . ILE B 1 114 ? -2.742 -7.016 8.453 1 98.5 114 ILE B N 1
ATOM 3435 C CA . ILE B 1 114 ? -2.008 -5.797 8.141 1 98.5 114 ILE B CA 1
ATOM 3436 C C . ILE B 1 114 ? -2.139 -5.484 6.648 1 98.5 114 ILE B C 1
ATOM 3438 O O . ILE B 1 114 ? -2.254 -6.398 5.828 1 98.5 114 ILE B O 1
ATOM 3442 N N . MET B 1 115 ? -2.141 -4.234 6.316 1 98.5 115 MET B N 1
ATOM 3443 C CA . MET B 1 115 ? -2.197 -3.777 4.93 1 98.5 115 MET B CA 1
ATOM 3444 C C . MET B 1 115 ? -1.398 -2.49 4.746 1 98.5 115 MET B C 1
ATOM 3446 O O . MET B 1 115 ? -1.725 -1.463 5.344 1 98.5 115 MET B O 1
ATOM 3450 N N . GLN B 1 116 ? -0.363 -2.584 4.012 1 98.31 116 GLN B N 1
ATOM 3451 C CA . GLN B 1 116 ? 0.332 -1.353 3.648 1 98.31 116 GLN B CA 1
ATOM 3452 C C . GLN B 1 116 ? -0.383 -0.634 2.508 1 98.31 116 GLN B C 1
ATOM 3454 O O . GLN B 1 116 ? -0.689 -1.241 1.479 1 98.31 116 GLN B O 1
ATOM 3459 N N . LEU B 1 117 ? -0.716 0.558 2.732 1 98.56 117 LEU B N 1
ATOM 3460 C CA . LEU B 1 117 ? -1.348 1.433 1.751 1 98.56 117 LEU B CA 1
ATOM 3461 C C . LEU B 1 117 ? -0.49 2.666 1.491 1 98.56 117 LEU B C 1
ATOM 3463 O O . LEU B 1 117 ? -0.059 3.338 2.432 1 98.56 117 LEU B O 1
ATOM 3467 N N . ASP B 1 118 ? -0.181 2.914 0.152 1 97.88 118 ASP B N 1
ATOM 3468 C CA . ASP B 1 118 ? 0.699 4.039 -0.15 1 97.88 118 ASP B CA 1
ATOM 3469 C C . ASP B 1 118 ? 0.139 4.883 -1.293 1 97.88 118 ASP B C 1
ATOM 3471 O O . ASP B 1 118 ? 0.084 4.426 -2.438 1 97.88 118 ASP B O 1
ATOM 3475 N N . THR B 1 119 ? -0.295 6.02 -0.986 1 97.94 119 THR B N 1
ATOM 3476 C CA . THR B 1 119 ? -0.628 7.098 -1.91 1 97.94 119 THR B CA 1
ATOM 3477 C C . THR B 1 119 ? 0.196 8.344 -1.605 1 97.94 119 THR B C 1
ATOM 3479 O O . THR B 1 119 ? -0.3 9.469 -1.729 1 97.94 119 THR B O 1
ATOM 3482 N N . SER B 1 120 ? 1.379 8.086 -1.119 1 96.81 120 SER B N 1
ATOM 3483 C CA . SER B 1 120 ? 2.324 9.133 -0.752 1 96.81 120 SER B CA 1
ATOM 3484 C C . SER B 1 120 ? 1.737 10.055 0.309 1 96.81 120 SER B C 1
ATOM 3486 O O . SER B 1 120 ? 1.213 9.594 1.323 1 96.81 120 SER B O 1
ATOM 3488 N N . CYS B 1 121 ? 1.857 11.352 0.184 1 97.69 121 CYS B N 1
ATOM 3489 C CA . CYS B 1 121 ? 1.426 12.289 1.215 1 97.69 121 CYS B CA 1
ATOM 3490 C C . CYS B 1 121 ? -0.083 12.211 1.42 1 97.69 121 CYS B C 1
ATOM 3492 O O . CYS B 1 121 ? -0.604 12.734 2.406 1 97.69 121 CYS B O 1
ATOM 3494 N N . CYS B 1 122 ? -0.822 11.539 0.562 1 98.62 122 CYS B N 1
ATOM 3495 C CA . CYS B 1 122 ? -2.271 11.422 0.666 1 98.62 122 CYS B CA 1
ATOM 3496 C C . CYS B 1 122 ? -2.66 10.188 1.478 1 98.62 122 CYS B C 1
ATOM 3498 O O . CYS B 1 122 ? -3.842 9.961 1.744 1 98.62 122 CYS B O 1
ATOM 3500 N N . SER B 1 123 ? -1.731 9.453 1.976 1 98.81 123 SER B N 1
ATOM 3501 C CA . SER B 1 123 ? -1.946 8.094 2.457 1 98.81 123 SER B CA 1
ATOM 3502 C C . SER B 1 123 ? -2.836 8.078 3.695 1 98.81 123 SER B C 1
ATOM 3504 O O . SER B 1 123 ? -3.592 7.129 3.912 1 98.81 123 SER B O 1
ATOM 3506 N N . TRP B 1 124 ? -2.736 9.078 4.539 1 98.94 124 TRP B N 1
ATOM 3507 C CA . TRP B 1 124 ? -3.617 9.078 5.703 1 98.94 124 TRP B CA 1
ATOM 3508 C C . TRP B 1 124 ? -5.078 9.172 5.281 1 98.94 124 TRP B C 1
ATOM 3510 O O . TRP B 1 124 ? -5.922 8.406 5.762 1 98.94 124 TRP B O 1
ATOM 3520 N N . LEU B 1 125 ? -5.41 10.07 4.355 1 98.94 125 LEU B N 1
ATOM 3521 C CA . LEU B 1 125 ? -6.785 10.234 3.891 1 98.94 125 LEU B CA 1
ATOM 3522 C C . LEU B 1 125 ? -7.25 9 3.123 1 98.94 125 LEU B C 1
ATOM 3524 O O . LEU B 1 125 ? -8.383 8.555 3.297 1 98.94 125 LEU B O 1
ATOM 3528 N N . SER B 1 126 ? -6.367 8.453 2.283 1 98.75 126 SER B N 1
ATOM 3529 C CA . SER B 1 126 ? -6.707 7.223 1.584 1 98.75 126 SER B CA 1
ATOM 3530 C C . SER B 1 126 ? -6.969 6.082 2.566 1 98.75 126 SER B C 1
ATOM 3532 O O . SER B 1 126 ? -7.852 5.254 2.342 1 98.75 126 SER B O 1
ATOM 3534 N N . GLY B 1 127 ? -6.125 6.043 3.607 1 98.88 127 GLY B N 1
ATOM 3535 C CA . GLY B 1 127 ? -6.324 5.051 4.652 1 98.88 127 GLY B CA 1
ATOM 3536 C C . GLY B 1 127 ? -7.656 5.195 5.363 1 98.88 127 GLY B C 1
ATOM 3537 O O . GLY B 1 127 ? -8.336 4.203 5.621 1 98.88 127 GLY B O 1
ATOM 3538 N N . LEU B 1 128 ? -8.07 6.402 5.656 1 98.88 128 LEU B N 1
ATOM 3539 C CA . LEU B 1 128 ? -9.352 6.656 6.305 1 98.88 128 LEU B CA 1
ATOM 3540 C C . LEU B 1 128 ? -10.508 6.254 5.395 1 98.88 128 LEU B C 1
ATOM 3542 O O . LEU B 1 128 ? -11.484 5.66 5.855 1 98.88 128 LEU B O 1
ATOM 3546 N N . ARG B 1 129 ? -10.375 6.609 4.137 1 98.31 129 ARG B N 1
ATOM 3547 C CA . ARG B 1 129 ? -11.406 6.246 3.166 1 98.31 129 ARG B CA 1
ATOM 3548 C C . ARG B 1 129 ? -11.555 4.73 3.068 1 98.31 129 ARG B C 1
ATOM 3550 O O . ARG B 1 129 ? -12.672 4.215 3.002 1 98.31 129 ARG B O 1
ATOM 3557 N N . THR B 1 130 ? -10.453 4.039 3.051 1 98.62 130 THR B N 1
ATOM 3558 C CA . THR B 1 130 ? -10.445 2.58 2.988 1 98.62 130 THR B CA 1
ATOM 3559 C C . THR B 1 130 ? -11.039 1.983 4.262 1 98.62 130 THR B C 1
ATOM 3561 O O . THR B 1 130 ? -11.852 1.056 4.199 1 98.62 130 THR B O 1
ATOM 3564 N N . ALA B 1 131 ? -10.648 2.553 5.395 1 98.69 131 ALA B N 1
ATOM 3565 C CA . ALA B 1 131 ? -11.195 2.1 6.668 1 98.69 131 ALA B CA 1
ATOM 3566 C C . ALA B 1 131 ? -12.711 2.285 6.703 1 98.69 131 ALA B C 1
ATOM 3568 O O . ALA B 1 131 ? -13.445 1.397 7.152 1 98.69 131 ALA B O 1
ATOM 3569 N N . LYS B 1 132 ? -13.188 3.414 6.207 1 98.19 132 LYS B N 1
ATOM 3570 C CA . LYS B 1 132 ? -14.617 3.674 6.129 1 98.19 132 LYS B CA 1
ATOM 3571 C C . LYS B 1 132 ? -15.328 2.604 5.305 1 98.19 132 LYS B C 1
ATOM 3573 O O . LYS B 1 132 ? -16.375 2.082 5.719 1 98.19 132 LYS B O 1
ATOM 3578 N N . ALA B 1 133 ? -14.766 2.271 4.156 1 96.69 133 ALA B N 1
ATOM 3579 C CA . ALA B 1 133 ? -15.367 1.267 3.281 1 96.69 133 ALA B CA 1
ATOM 3580 C C . ALA B 1 133 ? -15.469 -0.083 3.986 1 96.69 133 ALA B C 1
ATOM 3582 O O . ALA B 1 133 ? -16.5 -0.759 3.904 1 96.69 133 ALA B O 1
ATOM 3583 N N . PHE B 1 134 ? -14.406 -0.456 4.703 1 97.31 134 PHE B N 1
ATOM 3584 C CA . PHE B 1 134 ? -14.383 -1.742 5.391 1 97.31 134 PHE B CA 1
ATOM 3585 C C . PHE B 1 134 ? -15.398 -1.771 6.523 1 97.31 134 PHE B C 1
ATOM 3587 O O . PHE B 1 134 ? -16.109 -2.762 6.699 1 97.31 134 PHE B O 1
ATOM 3594 N N . VAL B 1 135 ? -15.5 -0.708 7.273 1 96.81 135 VAL B N 1
ATOM 3595 C CA . VAL B 1 135 ? -16.438 -0.644 8.391 1 96.81 135 VAL B CA 1
ATOM 3596 C C . VAL B 1 135 ? -17.875 -0.687 7.859 1 96.81 135 VAL B C 1
ATOM 3598 O O . VAL B 1 135 ? -18.688 -1.463 8.344 1 96.81 135 VAL B O 1
ATOM 3601 N N . GLU B 1 136 ? -18.109 0.058 6.824 1 94.06 136 GLU B N 1
ATOM 3602 C CA . GLU B 1 136 ? -19.484 0.227 6.352 1 94.06 136 GLU B CA 1
ATOM 3603 C C . GLU B 1 136 ? -19.938 -0.979 5.535 1 94.06 136 GLU B C 1
ATOM 3605 O O . GLU B 1 136 ? -21.141 -1.208 5.371 1 94.06 136 GLU B O 1
ATOM 3610 N N . SER B 1 137 ? -18.969 -1.739 4.996 1 90.31 137 SER B N 1
ATOM 3611 C CA . SER B 1 137 ? -19.328 -2.992 4.332 1 90.31 137 SER B CA 1
ATOM 3612 C C . SER B 1 137 ? -19.453 -4.133 5.336 1 90.31 137 SER B C 1
ATOM 3614 O O . SER B 1 137 ? -19.891 -5.227 4.988 1 90.31 137 SER B O 1
ATOM 3616 N N . GLY B 1 138 ? -19.016 -3.938 6.641 1 90.81 138 GLY B N 1
ATOM 3617 C CA . GLY B 1 138 ? -19.125 -4.934 7.691 1 90.81 138 GLY B CA 1
ATOM 3618 C C . GLY B 1 138 ? -17.969 -5.926 7.695 1 90.81 138 GLY B C 1
ATOM 3619 O O . GLY B 1 138 ? -18.016 -6.922 8.422 1 90.81 138 GLY B O 1
ATOM 3620 N N . ILE B 1 139 ? -16.922 -5.637 6.949 1 91.19 139 ILE B N 1
ATOM 3621 C CA . ILE B 1 139 ? -15.812 -6.582 6.797 1 91.19 139 ILE B CA 1
ATOM 3622 C C . ILE B 1 139 ? -14.883 -6.484 8 1 91.19 139 ILE B C 1
ATOM 3624 O O . ILE B 1 139 ? -14.422 -7.504 8.523 1 91.19 139 ILE B O 1
ATOM 3628 N N . HIS B 1 140 ? -14.57 -5.289 8.398 1 95.62 140 HIS B N 1
ATOM 3629 C CA . HIS B 1 140 ? -13.766 -5.023 9.578 1 95.62 140 HIS B CA 1
ATOM 3630 C C . HIS B 1 140 ? -14.469 -4.051 10.523 1 95.62 140 HIS B C 1
ATOM 3632 O O . HIS B 1 140 ? -15.328 -3.277 10.094 1 95.62 140 HIS B O 1
ATOM 3638 N N . ARG B 1 141 ? -14.109 -4.086 11.805 1 97.38 141 ARG B N 1
ATOM 3639 C CA . ARG B 1 141 ? -14.789 -3.271 12.805 1 97.38 141 ARG B CA 1
ATOM 3640 C C . ARG B 1 141 ? -13.844 -2.242 13.406 1 97.38 141 ARG B C 1
ATOM 3642 O O . ARG B 1 141 ? -14.078 -1.036 13.305 1 97.38 141 ARG B O 1
ATOM 3649 N N . ASN B 1 142 ? -12.797 -2.709 14.07 1 98.69 142 ASN B N 1
ATOM 3650 C CA . ASN B 1 142 ? -11.812 -1.83 14.703 1 98.69 142 ASN B CA 1
ATOM 3651 C C . ASN B 1 142 ? -10.531 -1.742 13.883 1 98.69 142 ASN B C 1
ATOM 3653 O O . ASN B 1 142 ? -9.703 -2.658 13.914 1 98.69 142 ASN B O 1
ATOM 3657 N N . ILE B 1 143 ? -10.344 -0.575 13.234 1 98.88 143 ILE B N 1
ATOM 3658 C CA . ILE B 1 143 ? -9.242 -0.421 12.289 1 98.88 143 ILE B CA 1
ATOM 3659 C C . ILE B 1 143 ? -8.312 0.69 12.758 1 98.88 143 ILE B C 1
ATOM 3661 O O . ILE B 1 143 ? -8.766 1.775 13.133 1 98.88 143 ILE B O 1
ATOM 3665 N N . ILE B 1 144 ? -7.055 0.414 12.82 1 98.94 144 ILE B N 1
ATOM 3666 C CA . ILE B 1 144 ? -6.055 1.446 13.062 1 98.94 144 ILE B CA 1
ATOM 3667 C C . ILE B 1 144 ? -5.449 1.904 11.742 1 98.94 144 ILE B C 1
ATOM 3669 O O . ILE B 1 144 ? -4.996 1.082 10.938 1 98.94 144 ILE B O 1
ATOM 3673 N N . VAL B 1 145 ? -5.5 3.182 11.438 1 98.94 145 VAL B N 1
ATOM 3674 C CA . VAL B 1 145 ? -4.758 3.791 10.344 1 98.94 145 VAL B CA 1
ATOM 3675 C C . VAL B 1 145 ? -3.469 4.414 10.875 1 98.94 145 VAL B C 1
ATOM 3677 O O . VAL B 1 145 ? -3.51 5.355 11.672 1 98.94 145 VAL B O 1
ATOM 3680 N N . LEU B 1 146 ? -2.334 3.893 10.422 1 98.94 146 LEU B N 1
ATOM 3681 C CA . LEU B 1 146 ? -1.02 4.199 10.977 1 98.94 146 LEU B CA 1
ATOM 3682 C C . LEU B 1 146 ? -0.135 4.871 9.93 1 98.94 146 LEU B C 1
ATOM 3684 O O . LEU B 1 146 ? -0.047 4.406 8.789 1 98.94 146 LEU B O 1
ATOM 3688 N N . THR B 1 147 ? 0.445 6.047 10.242 1 98.88 147 THR B N 1
ATOM 3689 C CA . THR B 1 147 ? 1.481 6.66 9.414 1 98.88 147 THR B CA 1
ATOM 3690 C C . THR B 1 147 ? 2.816 6.684 10.156 1 98.88 147 THR B C 1
ATOM 3692 O O . THR B 1 147 ? 2.871 7.031 11.336 1 98.88 147 THR B O 1
ATOM 3695 N N . VAL B 1 148 ? 3.85 6.242 9.492 1 98.81 148 VAL B N 1
ATOM 3696 C CA . VAL B 1 148 ? 5.195 6.234 10.062 1 98.81 148 VAL B CA 1
ATOM 3697 C C . VAL B 1 148 ? 6.156 6.969 9.125 1 98.81 148 VAL B C 1
ATOM 3699 O O . VAL B 1 148 ? 6.324 6.578 7.969 1 98.81 148 VAL B O 1
ATOM 3702 N N . THR B 1 149 ? 6.727 8.008 9.617 1 97.75 149 THR B N 1
ATOM 3703 C CA . THR B 1 149 ? 7.762 8.75 8.914 1 97.75 149 THR B CA 1
ATOM 3704 C C . THR B 1 149 ? 9.094 8.648 9.641 1 97.75 149 THR B C 1
ATOM 3706 O O . THR B 1 149 ? 9.289 9.266 10.688 1 97.75 149 THR B O 1
ATOM 3709 N N . ASN B 1 150 ? 9.953 7.867 9.172 1 96.38 150 ASN B N 1
ATOM 3710 C CA . ASN B 1 150 ? 11.352 7.723 9.562 1 96.38 150 ASN B CA 1
ATOM 3711 C C . ASN B 1 150 ? 12.289 7.871 8.367 1 96.38 150 ASN B C 1
ATOM 3713 O O . ASN B 1 150 ? 12.82 6.883 7.863 1 96.38 150 ASN B O 1
ATOM 3717 N N . PHE B 1 151 ? 12.391 9.102 7.938 1 92.5 151 PHE B N 1
ATOM 3718 C CA . PHE B 1 151 ? 13 9.359 6.637 1 92.5 151 PHE B CA 1
ATOM 3719 C C . PHE B 1 151 ? 14.297 10.148 6.785 1 92.5 151 PHE B C 1
ATOM 3721 O O . PHE B 1 151 ? 15.383 9.57 6.777 1 92.5 151 PHE B O 1
ATOM 3728 N N . VAL B 1 152 ? 14.211 11.414 7.219 1 92.06 152 VAL B N 1
ATOM 3729 C CA . VAL B 1 152 ? 15.344 12.328 7.16 1 92.06 152 VAL B CA 1
ATOM 3730 C C . VAL B 1 152 ? 16.453 11.844 8.094 1 92.06 152 VAL B C 1
ATOM 3732 O O . VAL B 1 152 ? 17.641 11.945 7.762 1 92.06 152 VAL B O 1
ATOM 3735 N N . SER B 1 153 ? 16.109 11.297 9.195 1 94 153 SER B N 1
ATOM 3736 C CA . SER B 1 153 ? 17.109 10.852 10.164 1 94 153 SER B CA 1
ATOM 3737 C C . SER B 1 153 ? 17.891 9.656 9.625 1 94 153 SER B C 1
ATOM 3739 O O . SER B 1 153 ? 19 9.375 10.102 1 94 153 SER B O 1
ATOM 3741 N N . ARG B 1 154 ? 17.375 8.984 8.555 1 93.25 154 ARG B N 1
ATOM 3742 C CA . ARG B 1 154 ? 18.016 7.801 7.988 1 93.25 154 ARG B CA 1
ATOM 3743 C C . ARG B 1 154 ? 18.969 8.188 6.848 1 93.25 154 ARG B C 1
ATOM 3745 O O . ARG B 1 154 ? 19.688 7.336 6.324 1 93.25 154 ARG B O 1
ATOM 3752 N N . LEU B 1 155 ? 18.953 9.453 6.5 1 90.56 155 LEU B N 1
ATOM 3753 C CA . LEU B 1 155 ? 19.688 9.891 5.324 1 90.56 155 LEU B CA 1
ATOM 3754 C C . LEU B 1 155 ? 20.75 10.914 5.707 1 90.56 155 LEU B C 1
ATOM 3756 O O . LEU B 1 155 ? 20.625 12.102 5.391 1 90.56 155 LEU B O 1
ATOM 3760 N N . PRO B 1 156 ? 21.859 10.484 6.184 1 86.31 156 PRO B N 1
ATOM 3761 C CA . PRO B 1 156 ? 22.875 11.414 6.676 1 86.31 156 PRO B CA 1
ATOM 3762 C C . PRO B 1 156 ? 23.422 12.328 5.578 1 86.31 156 PRO B C 1
ATOM 3764 O O . PRO B 1 156 ? 23.734 13.492 5.84 1 86.31 156 PRO B O 1
ATOM 3767 N N . GLU B 1 157 ? 23.531 11.828 4.43 1 84 157 GLU B N 1
ATOM 3768 C CA . GLU B 1 157 ? 24.062 12.656 3.348 1 84 157 GLU B CA 1
ATOM 3769 C C . GLU B 1 157 ? 23.062 13.75 2.955 1 84 157 GLU B C 1
ATOM 3771 O O . GLU B 1 157 ? 23.453 14.875 2.654 1 84 157 GLU B O 1
ATOM 3776 N N . PHE B 1 158 ? 21.828 13.367 3.014 1 85 158 PHE B N 1
ATOM 3777 C CA . PHE B 1 158 ? 20.797 14.328 2.652 1 85 158 PHE B CA 1
ATOM 3778 C C . PHE B 1 158 ? 20.672 15.414 3.717 1 85 158 PHE B C 1
ATOM 3780 O O . PHE B 1 158 ? 20.328 16.562 3.408 1 85 158 PHE B O 1
ATOM 3787 N N . GLN B 1 159 ? 21 15.086 4.895 1 86.31 159 GLN B N 1
ATOM 3788 C CA . GLN B 1 159 ? 20.891 16.016 6.02 1 86.31 159 GLN B CA 1
ATOM 3789 C C . GLN B 1 159 ? 21.844 17.188 5.844 1 86.31 159 GLN B C 1
ATOM 3791 O O . GLN B 1 159 ? 21.656 18.234 6.473 1 86.31 159 GLN B O 1
ATOM 3796 N N . ARG B 1 160 ? 22.766 16.984 5.02 1 82 160 ARG B N 1
ATOM 3797 C CA . ARG B 1 160 ? 23.766 18.031 4.812 1 82 160 ARG B CA 1
ATOM 3798 C C . ARG B 1 160 ? 23.219 19.125 3.908 1 82 160 ARG B C 1
ATOM 3800 O O . ARG B 1 160 ? 23.781 20.234 3.857 1 82 160 ARG B O 1
ATOM 3807 N N . SER B 1 161 ? 22.188 18.75 3.264 1 80.88 161 SER B N 1
ATOM 3808 C CA . SER B 1 161 ? 21.562 19.719 2.379 1 80.88 161 SER B CA 1
ATOM 3809 C C . SER B 1 161 ? 20.5 20.531 3.117 1 80.88 161 SER B C 1
ATOM 3811 O O . SER B 1 161 ? 19.75 20 3.924 1 80.88 161 SER B O 1
ATOM 3813 N N . ASN B 1 162 ? 20.406 21.812 2.789 1 81.31 162 ASN B N 1
ATOM 3814 C CA . ASN B 1 162 ? 19.359 22.672 3.357 1 81.31 162 ASN B CA 1
ATOM 3815 C C . ASN B 1 162 ? 17.969 22.25 2.879 1 81.31 162 ASN B C 1
ATOM 3817 O O . ASN B 1 162 ? 16.969 22.656 3.459 1 81.31 162 ASN B O 1
ATOM 3821 N N . ARG B 1 163 ? 18.031 21.438 1.901 1 81.69 163 ARG B N 1
ATOM 3822 C CA . ARG B 1 163 ? 16.766 20.938 1.375 1 81.69 163 ARG B CA 1
ATOM 3823 C C . ARG B 1 163 ? 16.094 19.969 2.355 1 81.69 163 ARG B C 1
ATOM 3825 O O . ARG B 1 163 ? 14.914 19.672 2.225 1 81.69 163 ARG B O 1
ATOM 3832 N N . SER B 1 164 ? 16.891 19.562 3.305 1 86.12 164 SER B N 1
ATOM 3833 C CA . SER B 1 164 ? 16.375 18.594 4.266 1 86.12 164 SER B CA 1
ATOM 3834 C C . SER B 1 164 ? 15.766 19.297 5.48 1 86.12 164 SER B C 1
ATOM 3836 O O . SER B 1 164 ? 15.141 18.641 6.328 1 86.12 164 SER B O 1
ATOM 3838 N N . ARG B 1 165 ? 15.812 20.594 5.582 1 86.25 165 ARG B N 1
ATOM 3839 C CA . ARG B 1 165 ? 15.547 21.344 6.809 1 86.25 165 ARG B CA 1
ATOM 3840 C C . ARG B 1 165 ? 14.047 21.438 7.082 1 86.25 165 ARG B C 1
ATOM 3842 O O . ARG B 1 165 ? 13.633 21.828 8.172 1 86.25 165 ARG B O 1
ATOM 3849 N N . VAL B 1 166 ? 13.266 21.016 6.203 1 89.44 166 VAL B N 1
ATOM 3850 C CA . VAL B 1 166 ? 11.828 21.109 6.398 1 89.44 166 VAL B CA 1
ATOM 3851 C C . VAL B 1 166 ? 11.258 19.75 6.801 1 89.44 166 VAL B C 1
ATOM 3853 O O . VAL B 1 166 ? 10.062 19.625 7.074 1 89.44 166 VAL B O 1
ATOM 3856 N N . LEU B 1 167 ? 12.133 18.734 6.867 1 92.25 167 LEU B N 1
ATOM 3857 C CA . LEU B 1 167 ? 11.633 17.375 7.039 1 92.25 167 LEU B CA 1
ATOM 3858 C C . LEU B 1 167 ? 11.836 16.891 8.469 1 92.25 167 LEU B C 1
ATOM 3860 O O . LEU B 1 167 ? 12.898 17.094 9.055 1 92.25 167 LEU B O 1
ATOM 3864 N N . GLY B 1 168 ? 10.812 16.25 9.055 1 95.56 168 GLY B N 1
ATOM 3865 C CA . GLY B 1 168 ? 10.883 15.648 10.375 1 95.56 168 GLY B CA 1
ATOM 3866 C C . GLY B 1 168 ? 10.422 14.203 10.398 1 95.56 168 GLY B C 1
ATOM 3867 O O . GLY B 1 168 ? 10.023 13.664 9.367 1 95.56 168 GLY B O 1
ATOM 3868 N N . ASP B 1 169 ? 10.547 13.539 11.578 1 97.94 169 ASP B N 1
ATOM 3869 C CA . ASP B 1 169 ? 10.141 12.156 11.773 1 97.94 169 ASP B CA 1
ATOM 3870 C C . ASP B 1 169 ? 9.047 12.047 12.836 1 97.94 169 ASP B C 1
ATOM 3872 O O . ASP B 1 169 ? 8.938 12.906 13.711 1 97.94 169 ASP B O 1
ATOM 3876 N N . GLY B 1 170 ? 8.227 11.008 12.719 1 98.56 170 GLY B N 1
ATOM 3877 C CA . GLY B 1 170 ? 7.164 10.727 13.672 1 98.56 170 GLY B CA 1
ATOM 3878 C C . GLY B 1 170 ? 6.176 9.688 13.18 1 98.56 170 GLY B C 1
ATOM 3879 O O . GLY B 1 170 ? 6.332 9.148 12.086 1 98.56 170 GLY B O 1
ATOM 3880 N N . ALA B 1 171 ? 5.25 9.344 14.031 1 98.88 171 ALA B N 1
ATOM 3881 C CA . ALA B 1 171 ? 4.203 8.383 13.68 1 98.88 171 ALA B CA 1
ATOM 3882 C C . ALA B 1 171 ? 2.848 8.828 14.227 1 98.88 171 ALA B C 1
ATOM 3884 O O . ALA B 1 171 ? 2.781 9.578 15.203 1 98.88 171 ALA B O 1
ATOM 3885 N N . THR B 1 172 ? 1.791 8.469 13.578 1 98.94 172 THR B N 1
ATOM 3886 C CA . THR B 1 172 ? 0.431 8.742 14.031 1 98.94 172 THR B CA 1
ATOM 3887 C C . THR B 1 172 ? -0.422 7.477 13.953 1 98.94 172 THR B C 1
ATOM 3889 O O . THR B 1 172 ? -0.159 6.594 13.141 1 98.94 172 THR B O 1
ATOM 3892 N N . ALA B 1 173 ? -1.366 7.297 14.82 1 98.94 173 ALA B N 1
ATOM 3893 C CA . ALA B 1 173 ? -2.352 6.219 14.805 1 98.94 173 ALA B CA 1
ATOM 3894 C C . ALA B 1 173 ? -3.766 6.77 14.969 1 98.94 173 ALA B C 1
ATOM 3896 O O . ALA B 1 173 ? -4.012 7.625 15.82 1 98.94 173 ALA B O 1
ATOM 3897 N N . THR B 1 174 ? -4.668 6.359 14.148 1 98.94 174 THR B N 1
ATOM 3898 C CA . THR B 1 174 ? -6.074 6.742 14.156 1 98.94 174 THR B CA 1
ATOM 3899 C C . THR B 1 174 ? -6.969 5.516 14.297 1 98.94 174 THR B C 1
ATOM 3901 O O . THR B 1 174 ? -6.777 4.516 13.602 1 98.94 174 THR B O 1
ATOM 3904 N N . LEU B 1 175 ? -7.895 5.531 15.195 1 98.88 175 LEU B N 1
ATOM 3905 C CA . LEU B 1 175 ? -8.867 4.449 15.336 1 98.88 175 LEU B CA 1
ATOM 3906 C C . LEU B 1 175 ? -10.164 4.789 14.609 1 98.88 175 LEU B C 1
ATOM 3908 O O . LEU B 1 175 ? -10.766 5.836 14.859 1 98.88 175 LEU B O 1
ATOM 3912 N N . VAL B 1 176 ? -10.57 3.982 13.664 1 98.75 176 VAL B N 1
ATOM 3913 C CA . VAL B 1 176 ? -11.852 4.051 12.977 1 98.75 176 VAL B CA 1
ATOM 3914 C C . VAL B 1 176 ? -12.711 2.844 13.359 1 98.75 176 VAL B C 1
ATOM 3916 O O . VAL B 1 176 ? -12.25 1.702 13.297 1 98.75 176 VAL B O 1
ATOM 3919 N N . ALA B 1 177 ? -13.875 3.029 13.781 1 98.19 177 ALA B N 1
ATOM 3920 C CA . ALA B 1 177 ? -14.766 1.97 14.25 1 98.19 177 ALA B CA 1
ATOM 3921 C C . ALA B 1 177 ? -16.219 2.336 14 1 98.19 177 ALA B C 1
ATOM 3923 O O . ALA B 1 177 ? -16.531 3.479 13.656 1 98.19 177 ALA B O 1
ATOM 3924 N N . PRO B 1 178 ? -17.156 1.343 14.078 1 97.19 178 PRO B N 1
ATOM 3925 C CA . PRO B 1 178 ? -18.578 1.674 13.945 1 97.19 178 PRO B CA 1
ATOM 3926 C C . PRO B 1 178 ? -19.047 2.691 14.984 1 97.19 178 PRO B C 1
ATOM 3928 O O . PRO B 1 178 ? -18.656 2.605 16.156 1 97.19 178 PRO B O 1
ATOM 3931 N N . GLY B 1 179 ? -19.75 3.682 14.523 1 96.62 179 GLY B N 1
ATOM 3932 C CA . GLY B 1 179 ? -20.297 4.727 15.383 1 96.62 179 GLY B CA 1
ATOM 3933 C C . GLY B 1 179 ? -21 5.828 14.609 1 96.62 179 GLY B C 1
ATOM 3934 O O . GLY B 1 179 ? -21.688 5.559 13.617 1 96.62 179 GLY B O 1
ATOM 3935 N N . ARG B 1 180 ? -20.906 7.047 15.141 1 96.06 180 ARG B N 1
ATOM 3936 C CA . ARG B 1 180 ? -21.469 8.195 14.453 1 96.06 180 ARG B CA 1
ATOM 3937 C C . ARG B 1 180 ? -20.672 8.547 13.211 1 96.06 180 ARG B C 1
ATOM 3939 O O . ARG B 1 180 ? -19.438 8.539 13.234 1 96.06 180 ARG B O 1
ATOM 3946 N N . PRO B 1 181 ? -21.344 8.781 12.172 1 95.94 181 PRO B N 1
ATOM 3947 C CA . PRO B 1 181 ? -20.625 9.039 10.922 1 95.94 181 PRO B CA 1
ATOM 3948 C C . PRO B 1 181 ? -19.703 10.25 11.016 1 95.94 181 PRO B C 1
ATOM 3950 O O . PRO B 1 181 ? -20.141 11.359 11.305 1 95.94 181 PRO B O 1
ATOM 3953 N N . SER B 1 182 ? -18.453 10.047 10.75 1 97.75 182 SER B N 1
ATOM 3954 C CA . SER B 1 182 ? -17.453 11.109 10.836 1 97.75 182 SER B CA 1
ATOM 3955 C C . SER B 1 182 ? -17.062 11.609 9.453 1 97.75 182 SER B C 1
ATOM 3957 O O . SER B 1 182 ? -16.984 12.82 9.227 1 97.75 182 SER B O 1
ATOM 3959 N N . ILE B 1 183 ? -16.75 10.719 8.516 1 98.31 183 ILE B N 1
ATOM 3960 C CA . ILE B 1 183 ? -16.281 11.102 7.188 1 98.31 183 ILE B CA 1
ATOM 3961 C C . ILE B 1 183 ? -17.484 11.453 6.301 1 98.31 183 ILE B C 1
ATOM 3963 O O . ILE B 1 183 ? -18.156 10.57 5.781 1 98.31 183 ILE B O 1
ATOM 3967 N N . LEU B 1 184 ? -17.656 12.734 6.109 1 98.12 184 LEU B N 1
ATOM 3968 C CA . LEU B 1 184 ? -18.812 13.219 5.363 1 98.12 184 LEU B CA 1
ATOM 3969 C C . LEU B 1 184 ? -18.562 13.133 3.859 1 98.12 184 LEU B C 1
ATOM 3971 O O . LEU B 1 184 ? -19.5 12.93 3.086 1 98.12 184 LEU B O 1
ATOM 3975 N N . SER B 1 185 ? -17.328 13.375 3.482 1 98 185 SER B N 1
ATOM 3976 C CA . SER B 1 185 ? -16.938 13.266 2.08 1 98 185 SER B CA 1
ATOM 3977 C C . SER B 1 185 ? -15.445 13.039 1.938 1 98 185 SER B C 1
ATOM 3979 O O . SER B 1 185 ? -14.68 13.328 2.861 1 98 185 SER B O 1
ATOM 3981 N N . ALA B 1 186 ? -15.055 12.469 0.829 1 97.94 186 ALA B N 1
ATOM 3982 C CA . ALA B 1 186 ? -13.656 12.25 0.449 1 97.94 186 ALA B CA 1
ATOM 3983 C C . ALA B 1 186 ? -13.461 12.453 -1.05 1 97.94 186 ALA B C 1
ATOM 3985 O O . ALA B 1 186 ? -14.227 11.93 -1.861 1 97.94 186 ALA B O 1
ATOM 3986 N N . TYR B 1 187 ? -12.484 13.266 -1.356 1 97.19 187 TYR B N 1
ATOM 3987 C CA . TYR B 1 187 ? -12.117 13.547 -2.74 1 97.19 187 TYR B CA 1
ATOM 3988 C C . TYR B 1 187 ? -10.672 13.141 -3.012 1 97.19 187 TYR B C 1
ATOM 3990 O O . TYR B 1 187 ? -9.758 13.547 -2.287 1 97.19 187 TYR B O 1
ATOM 3998 N N . GLU B 1 188 ? -10.43 12.312 -3.992 1 97.56 188 GLU B N 1
ATOM 3999 C CA . GLU B 1 188 ? -9.094 11.906 -4.406 1 97.56 188 GLU B CA 1
ATOM 4000 C C . GLU B 1 188 ? -9.008 11.734 -5.922 1 97.56 188 GLU B C 1
ATOM 4002 O O . GLU B 1 188 ? -9.891 11.133 -6.531 1 97.56 188 GLU B O 1
ATOM 4007 N N . ARG B 1 189 ? -7.977 12.289 -6.477 1 96.56 189 ARG B N 1
ATOM 4008 C CA . ARG B 1 189 ? -7.789 12.203 -7.918 1 96.56 189 ARG B CA 1
ATOM 4009 C C . ARG B 1 189 ? -6.305 12.148 -8.273 1 96.56 189 ARG B C 1
ATOM 4011 O O . ARG B 1 189 ? -5.492 12.859 -7.68 1 96.56 189 ARG B O 1
ATOM 4018 N N . SER B 1 190 ? -6.027 11.273 -9.203 1 97.69 190 SER B N 1
ATOM 4019 C CA . SER B 1 190 ? -4.668 11.203 -9.719 1 97.69 190 SER B CA 1
ATOM 4020 C C . SER B 1 190 ? -4.508 12.062 -10.969 1 97.69 190 SER B C 1
ATOM 4022 O O . SER B 1 190 ? -5.426 12.156 -11.789 1 97.69 190 SER B O 1
ATOM 4024 N N . HIS B 1 191 ? -3.418 12.703 -11.031 1 97.94 191 HIS B N 1
ATOM 4025 C CA . HIS B 1 191 ? -3.004 13.508 -12.18 1 97.94 191 HIS B CA 1
ATOM 4026 C C . HIS B 1 191 ? -1.702 12.984 -12.773 1 97.94 191 HIS B C 1
ATOM 4028 O O . HIS B 1 191 ? -0.646 13.602 -12.602 1 97.94 191 HIS B O 1
ATOM 4034 N N . GLY B 1 192 ? -1.88 11.914 -13.531 1 97.44 192 GLY B N 1
ATOM 4035 C CA . GLY B 1 192 ? -0.726 11.203 -14.062 1 97.44 192 GLY B CA 1
ATOM 4036 C C . GLY B 1 192 ? 0.157 12.07 -14.938 1 97.44 192 GLY B C 1
ATOM 4037 O O . GLY B 1 192 ? 1.338 11.766 -15.125 1 97.44 192 GLY B O 1
ATOM 4038 N N . GLU B 1 193 ? -0.359 13.141 -15.445 1 96.75 193 GLU B N 1
ATOM 4039 C CA . GLU B 1 193 ? 0.418 14.055 -16.281 1 96.75 193 GLU B CA 1
ATOM 4040 C C . GLU B 1 193 ? 1.526 14.727 -15.469 1 96.75 193 GLU B C 1
ATOM 4042 O O . GLU B 1 193 ? 2.48 15.258 -16.047 1 96.75 193 GLU B O 1
ATOM 4047 N N . ASN B 1 194 ? 1.42 14.727 -14.141 1 97.25 194 ASN B N 1
ATOM 4048 C CA . ASN B 1 194 ? 2.42 15.336 -13.273 1 97.25 194 ASN B CA 1
ATOM 4049 C C . ASN B 1 194 ? 3.383 14.297 -12.711 1 97.25 194 ASN B C 1
ATOM 4051 O O . ASN B 1 194 ? 4.25 14.625 -11.898 1 97.25 194 ASN B O 1
ATOM 4055 N N . TYR B 1 195 ? 3.234 13.016 -13.172 1 96.75 195 TYR B N 1
ATOM 4056 C CA . TYR B 1 195 ? 4.105 11.953 -12.68 1 96.75 195 TYR B CA 1
ATOM 4057 C C . TYR B 1 195 ? 5.57 12.273 -12.969 1 96.75 195 TYR B C 1
ATOM 4059 O O . TYR B 1 195 ? 5.914 12.656 -14.094 1 96.75 195 TYR B O 1
ATOM 4067 N N . GLY B 1 196 ? 6.41 12.141 -11.961 1 94.44 196 GLY B N 1
ATOM 4068 C CA . GLY B 1 196 ? 7.84 12.336 -12.141 1 94.44 196 GLY B CA 1
ATOM 4069 C C . GLY B 1 196 ? 8.312 13.719 -11.727 1 94.44 196 GLY B C 1
ATOM 4070 O O . GLY B 1 196 ? 9.516 13.953 -11.578 1 94.44 196 GLY B O 1
ATOM 4071 N N . LEU B 1 197 ? 7.387 14.625 -11.43 1 96.25 197 LEU B N 1
ATOM 4072 C CA . LEU B 1 197 ? 7.766 15.977 -11.031 1 96.25 197 LEU B CA 1
ATOM 4073 C C . LEU B 1 197 ? 8.555 15.961 -9.727 1 96.25 197 LEU B C 1
ATOM 4075 O O . LEU B 1 197 ? 9.555 16.672 -9.594 1 96.25 197 LEU B O 1
ATOM 4079 N N . LEU B 1 198 ? 8.117 15.195 -8.758 1 94.69 198 LEU B N 1
ATOM 4080 C CA . LEU B 1 198 ? 8.852 14.992 -7.516 1 94.69 198 LEU B CA 1
ATOM 4081 C C . LEU B 1 198 ? 9.086 13.508 -7.262 1 94.69 198 LEU B C 1
ATOM 4083 O O . LEU B 1 198 ? 8.141 12.711 -7.27 1 94.69 198 LEU B O 1
ATOM 4087 N N . ARG B 1 199 ? 10.352 13.203 -7.117 1 93.06 199 ARG B N 1
ATOM 4088 C CA . ARG B 1 199 ? 10.758 11.82 -6.902 1 93.06 199 ARG B CA 1
ATOM 4089 C C . ARG B 1 199 ? 11.898 11.734 -5.895 1 93.06 199 ARG B C 1
ATOM 4091 O O . ARG B 1 199 ? 12.68 12.672 -5.754 1 93.06 199 ARG B O 1
ATOM 4098 N N . PHE B 1 200 ? 11.836 10.625 -5.172 1 91.12 200 PHE B N 1
ATOM 4099 C CA . PHE B 1 200 ? 13.023 10.219 -4.43 1 91.12 200 PHE B CA 1
ATOM 4100 C C . PHE B 1 200 ? 13.875 9.258 -5.254 1 91.12 200 PHE B C 1
ATOM 4102 O O . PHE B 1 200 ? 13.359 8.258 -5.777 1 91.12 200 PHE B O 1
ATOM 4109 N N . GLU B 1 201 ? 15.094 9.602 -5.469 1 89.19 201 GLU B N 1
ATOM 4110 C CA . GLU B 1 201 ? 16 8.773 -6.262 1 89.19 201 GLU B CA 1
ATOM 4111 C C . GLU B 1 201 ? 17.438 8.883 -5.754 1 89.19 201 GLU B C 1
ATOM 4113 O O . GLU B 1 201 ? 17.781 9.836 -5.055 1 89.19 201 GLU B O 1
ATOM 4118 N N . PRO B 1 202 ? 18.266 7.875 -6.152 1 89.31 202 PRO B N 1
ATOM 4119 C CA . PRO B 1 202 ? 19.672 7.945 -5.754 1 89.31 202 PRO B CA 1
ATOM 4120 C C . PRO B 1 202 ? 20.422 9.094 -6.434 1 89.31 202 PRO B C 1
ATOM 4122 O O . PRO B 1 202 ? 20.156 9.398 -7.602 1 89.31 202 PRO B O 1
ATOM 4125 N N . GLU B 1 203 ? 21.297 9.641 -5.695 1 86.38 203 GLU B N 1
ATOM 4126 C CA . GLU B 1 203 ? 22.234 10.594 -6.285 1 86.38 203 GLU B CA 1
ATOM 4127 C C . GLU B 1 203 ? 23.188 9.906 -7.246 1 86.38 203 GLU B C 1
ATOM 4129 O O . GLU B 1 203 ? 23.469 8.711 -7.113 1 86.38 203 GLU B O 1
ATOM 4134 N N . LEU B 1 204 ? 23.688 10.742 -8.109 1 86.94 204 LEU B N 1
ATOM 4135 C CA . LEU B 1 204 ? 24.75 10.25 -8.984 1 86.94 204 LEU B CA 1
ATOM 4136 C C . LEU B 1 204 ? 26 9.922 -8.188 1 86.94 204 LEU B C 1
ATOM 4138 O O . LEU B 1 204 ? 26.359 10.648 -7.254 1 86.94 204 LEU B O 1
ATOM 4142 N N . VAL B 1 205 ? 26.562 8.812 -8.469 1 83.5 205 VAL B N 1
ATOM 4143 C CA . VAL B 1 205 ? 27.875 8.477 -7.938 1 83.5 205 VAL B CA 1
ATOM 4144 C C . VAL B 1 205 ? 28.906 8.492 -9.062 1 83.5 205 VAL B C 1
ATOM 4146 O O . VAL B 1 205 ? 28.781 7.738 -10.031 1 83.5 205 VAL B O 1
ATOM 4149 N N . ASP B 1 206 ? 29.906 9.328 -8.938 1 86.19 206 ASP B N 1
ATOM 4150 C CA . ASP B 1 206 ? 30.953 9.484 -9.945 1 86.19 206 ASP B CA 1
ATOM 4151 C C . ASP B 1 206 ? 30.344 9.758 -11.32 1 86.19 206 ASP B C 1
ATOM 4153 O O . ASP B 1 206 ? 30.75 9.133 -12.312 1 86.19 206 ASP B O 1
ATOM 4157 N N . GLY B 1 207 ? 29.328 10.477 -11.344 1 87.56 207 GLY B N 1
ATOM 4158 C CA . GLY B 1 207 ? 28.703 10.914 -12.586 1 87.56 207 GLY B CA 1
ATOM 4159 C C . GLY B 1 207 ? 27.797 9.875 -13.203 1 87.56 207 GLY B C 1
ATOM 4160 O O . GLY B 1 207 ? 27.266 10.07 -14.297 1 87.56 207 GLY B O 1
ATOM 4161 N N . ALA B 1 208 ? 27.609 8.852 -12.484 1 88.81 208 ALA B N 1
ATOM 4162 C CA . ALA B 1 208 ? 26.797 7.766 -13.016 1 88.81 208 ALA B CA 1
ATOM 4163 C C . ALA B 1 208 ? 25.594 7.488 -12.125 1 88.81 208 ALA B C 1
ATOM 4165 O O . ALA B 1 208 ? 25.719 7.48 -10.898 1 88.81 208 ALA B O 1
ATOM 4166 N N . PHE B 1 209 ? 24.438 7.359 -12.797 1 88.38 209 PHE B N 1
ATOM 4167 C CA . PHE B 1 209 ? 23.219 6.988 -12.078 1 88.38 209 PHE B CA 1
ATOM 4168 C C . PHE B 1 209 ? 23.094 5.473 -11.961 1 88.38 209 PHE B C 1
ATOM 4170 O O . PHE B 1 209 ? 23.391 4.75 -12.914 1 88.38 209 PHE B O 1
ATOM 4177 N N . ARG B 1 210 ? 22.734 5.039 -10.766 1 89.38 210 ARG B N 1
ATOM 4178 C CA . ARG B 1 210 ? 22.344 3.654 -10.516 1 89.38 210 ARG B CA 1
ATOM 4179 C C . ARG B 1 210 ? 21 3.586 -9.805 1 89.38 210 ARG B C 1
ATOM 4181 O O . ARG B 1 210 ? 20.703 4.398 -8.922 1 89.38 210 ARG B O 1
ATOM 4188 N N . ASN B 1 211 ? 20.172 2.605 -10.219 1 89.44 211 ASN B N 1
ATOM 4189 C CA . ASN B 1 211 ? 18.891 2.422 -9.555 1 89.44 211 ASN B CA 1
ATOM 4190 C C . ASN B 1 211 ? 19.078 1.976 -8.102 1 89.44 211 ASN B C 1
ATOM 4192 O O . ASN B 1 211 ? 20.125 1.454 -7.738 1 89.44 211 ASN B O 1
ATOM 4196 N N . TYR B 1 212 ? 18.016 2.201 -7.285 1 87.69 212 TYR B N 1
ATOM 4197 C CA . TYR B 1 212 ? 18.109 2.002 -5.844 1 87.69 212 TYR B CA 1
ATOM 4198 C C . TYR B 1 212 ? 18.312 0.53 -5.508 1 87.69 212 TYR B C 1
ATOM 4200 O O . TYR B 1 212 ? 18.734 0.192 -4.398 1 87.69 212 TYR B O 1
ATOM 4208 N N . TRP B 1 213 ? 18.078 -0.429 -6.453 1 86.06 213 TRP B N 1
ATOM 4209 C CA . TRP B 1 213 ? 18.266 -1.854 -6.207 1 86.06 213 TRP B CA 1
ATOM 4210 C C . TRP B 1 213 ? 19.609 -2.328 -6.742 1 86.06 213 TRP B C 1
ATOM 4212 O O . TRP B 1 213 ? 19.953 -3.508 -6.617 1 86.06 213 TRP B O 1
ATOM 4222 N N . GLU B 1 214 ? 20.328 -1.421 -7.352 1 85.06 214 GLU B N 1
ATOM 4223 C CA . GLU B 1 214 ? 21.625 -1.779 -7.941 1 85.06 214 GLU B CA 1
ATOM 4224 C C . GLU B 1 214 ? 22.766 -1.58 -6.945 1 85.06 214 GLU B C 1
ATOM 4226 O O . GLU B 1 214 ? 22.75 -0.624 -6.168 1 85.06 214 GLU B O 1
ATOM 4231 N N . ARG B 1 215 ? 23.688 -2.418 -7.102 1 82.38 215 ARG B N 1
ATOM 4232 C CA . ARG B 1 215 ? 24.891 -2.271 -6.293 1 82.38 215 ARG B CA 1
ATOM 4233 C C . ARG B 1 215 ? 25.562 -0.927 -6.547 1 82.38 215 ARG B C 1
ATOM 4235 O O . ARG B 1 215 ? 25.688 -0.496 -7.695 1 82.38 215 ARG B O 1
ATOM 4242 N N . GLY B 1 216 ? 26 -0.334 -5.449 1 80.44 216 GLY B N 1
ATOM 4243 C CA . GLY B 1 216 ? 26.75 0.903 -5.574 1 80.44 216 GLY B CA 1
ATOM 4244 C C . GLY B 1 216 ? 25.875 2.115 -5.816 1 80.44 216 GLY B C 1
ATOM 4245 O O . GLY B 1 216 ? 26.359 3.174 -6.219 1 80.44 216 GLY B O 1
ATOM 4246 N N . CYS B 1 217 ? 24.594 1.959 -5.664 1 85.44 217 CYS B N 1
ATOM 4247 C CA . CYS B 1 217 ? 23.703 3.104 -5.812 1 85.44 217 CYS B CA 1
ATOM 4248 C C . CYS B 1 217 ? 24.031 4.191 -4.801 1 85.44 217 CYS B C 1
ATOM 4250 O O . CYS B 1 217 ? 24.547 3.9 -3.717 1 85.44 217 CYS B O 1
ATOM 4252 N N . GLY B 1 218 ? 23.844 5.5 -5.207 1 86.56 218 GLY B N 1
ATOM 4253 C CA . GLY B 1 218 ? 24.094 6.629 -4.324 1 86.56 218 GLY B CA 1
ATOM 4254 C C . GLY B 1 218 ? 23.031 6.789 -3.252 1 86.56 218 GLY B C 1
ATOM 4255 O O . GLY B 1 218 ? 22.062 6.031 -3.217 1 86.56 218 GLY B O 1
ATOM 4256 N N . PRO B 1 219 ? 23.281 7.727 -2.363 1 84.5 219 PRO B N 1
ATOM 4257 C CA . PRO B 1 219 ? 22.266 7.988 -1.346 1 84.5 219 PRO B CA 1
ATOM 4258 C C . PRO B 1 219 ? 20.953 8.523 -1.94 1 84.5 219 PRO B C 1
ATOM 4260 O O . PRO B 1 219 ? 20.984 9.281 -2.914 1 84.5 219 PRO B O 1
ATOM 4263 N N . ILE B 1 220 ? 19.891 8.102 -1.298 1 88.56 220 ILE B N 1
ATOM 4264 C CA . ILE B 1 220 ? 18.578 8.578 -1.742 1 88.56 220 ILE B CA 1
ATOM 4265 C C . ILE B 1 220 ? 18.469 10.078 -1.483 1 88.56 220 ILE B C 1
ATOM 4267 O O . ILE B 1 220 ? 18.859 10.562 -0.42 1 88.56 220 ILE B O 1
ATOM 4271 N N . THR B 1 221 ? 17.969 10.758 -2.467 1 85.81 221 THR B N 1
ATOM 4272 C CA . THR B 1 221 ? 17.719 12.195 -2.367 1 85.81 221 THR B CA 1
ATOM 4273 C C . THR B 1 221 ? 16.375 12.539 -3.012 1 85.81 221 THR B C 1
ATOM 4275 O O . THR B 1 221 ? 15.617 11.656 -3.398 1 85.81 221 THR B O 1
ATOM 4278 N N . VAL B 1 222 ? 16.047 13.844 -2.967 1 87.12 222 VAL B N 1
ATOM 4279 C CA . VAL B 1 222 ? 14.867 14.359 -3.643 1 87.12 222 VAL B CA 1
ATOM 4280 C C . VAL B 1 222 ? 15.281 15.203 -4.844 1 87.12 222 VAL B C 1
ATOM 4282 O O . VAL B 1 222 ? 16.203 16.016 -4.754 1 87.12 222 VAL B O 1
ATOM 4285 N N . ASN B 1 223 ? 14.594 15.078 -5.98 1 87.81 223 ASN B N 1
ATOM 4286 C CA . ASN B 1 223 ? 15.016 15.703 -7.23 1 87.81 223 ASN B CA 1
ATOM 4287 C C . ASN B 1 223 ? 14.547 17.156 -7.309 1 87.81 223 ASN B C 1
ATOM 4289 O O . ASN B 1 223 ? 14 17.578 -8.328 1 87.81 223 ASN B O 1
ATOM 4293 N N . PHE B 1 224 ? 14.844 17.906 -6.359 1 86.38 224 PHE B N 1
ATOM 4294 C CA . PHE B 1 224 ? 14.492 19.328 -6.336 1 86.38 224 PHE B CA 1
ATOM 4295 C C . PHE B 1 224 ? 15.352 20.109 -7.32 1 86.38 224 PHE B C 1
ATOM 4297 O O . PHE B 1 224 ? 16.578 19.984 -7.328 1 86.38 224 PHE B O 1
ATOM 4304 N N . THR B 1 225 ? 14.703 20.828 -8.156 1 87.75 225 THR B N 1
ATOM 4305 C CA . THR B 1 225 ? 15.281 21.891 -8.961 1 87.75 225 THR B CA 1
ATOM 4306 C C . THR B 1 225 ? 14.398 23.141 -8.914 1 87.75 225 THR B C 1
ATOM 4308 O O . THR B 1 225 ? 13.242 23.078 -8.508 1 87.75 225 THR B O 1
ATOM 4311 N N . LYS B 1 226 ? 15 24.266 -9.266 1 89.75 226 LYS B N 1
ATOM 4312 C CA . LYS B 1 226 ? 14.219 25.5 -9.273 1 89.75 226 LYS B CA 1
ATOM 4313 C C . LYS B 1 226 ? 12.969 25.359 -10.148 1 89.75 226 LYS B C 1
ATOM 4315 O O . LYS B 1 226 ? 11.875 25.766 -9.75 1 89.75 226 LYS B O 1
ATOM 4320 N N . GLU B 1 227 ? 13.188 24.766 -11.305 1 92.94 227 GLU B N 1
ATOM 4321 C CA . GLU B 1 227 ? 12.086 24.578 -12.242 1 92.94 227 GLU B CA 1
ATOM 4322 C C . GLU B 1 227 ? 11.023 23.656 -11.664 1 92.94 227 GLU B C 1
ATOM 4324 O O . GLU B 1 227 ? 9.82 23.922 -11.797 1 92.94 227 GLU B O 1
ATOM 4329 N N . ARG B 1 228 ? 11.398 22.609 -11.023 1 93.06 228 ARG B N 1
ATOM 4330 C CA . ARG B 1 228 ? 10.461 21.656 -10.438 1 93.06 228 ARG B CA 1
ATOM 4331 C C . ARG B 1 228 ? 9.719 22.266 -9.258 1 93.06 228 ARG B C 1
ATOM 4333 O O . ARG B 1 228 ? 8.523 22.047 -9.086 1 93.06 228 ARG B O 1
ATOM 4340 N N . LEU B 1 229 ? 10.453 23.031 -8.484 1 92.62 229 LEU B N 1
ATOM 4341 C CA . LEU B 1 229 ? 9.828 23.672 -7.34 1 92.62 229 LEU B CA 1
ATOM 4342 C C . LEU B 1 229 ? 8.734 24.641 -7.793 1 92.62 229 LEU B C 1
ATOM 4344 O O . LEU B 1 229 ? 7.68 24.734 -7.164 1 92.62 229 LEU B O 1
ATOM 4348 N N . GLU B 1 230 ? 8.992 25.328 -8.898 1 94.31 230 GLU B N 1
ATOM 4349 C CA . GLU B 1 230 ? 7.992 26.25 -9.453 1 94.31 230 GLU B CA 1
ATOM 4350 C C . GLU B 1 230 ? 6.773 25.484 -9.953 1 94.31 230 GLU B C 1
ATOM 4352 O O . GLU B 1 230 ? 5.633 25.891 -9.711 1 94.31 230 GLU B O 1
ATOM 4357 N N . ALA B 1 231 ? 6.996 24.406 -10.625 1 96.06 231 ALA B N 1
ATOM 4358 C CA . ALA B 1 231 ? 5.902 23.578 -11.141 1 96.06 231 ALA B CA 1
ATOM 4359 C C . ALA B 1 231 ? 5.086 22.984 -10 1 96.06 231 ALA B C 1
ATOM 4361 O O . ALA B 1 231 ? 3.855 22.906 -10.078 1 96.06 231 ALA B O 1
ATOM 4362 N N . ILE B 1 232 ? 5.773 22.562 -8.992 1 95.44 232 ILE B N 1
ATOM 4363 C CA . ILE B 1 232 ? 5.125 21.984 -7.82 1 95.44 232 ILE B CA 1
ATOM 4364 C C . ILE B 1 232 ? 4.215 23.031 -7.176 1 95.44 232 ILE B C 1
ATOM 4366 O O . ILE B 1 232 ? 3.07 22.734 -6.828 1 95.44 232 ILE B O 1
ATOM 4370 N N . ARG B 1 233 ? 4.715 24.219 -7.043 1 94.94 233 ARG B N 1
ATOM 4371 C CA . ARG B 1 233 ? 3.918 25.281 -6.457 1 94.94 233 ARG B CA 1
ATOM 4372 C C . ARG B 1 233 ? 2.688 25.578 -7.305 1 94.94 233 ARG B C 1
ATOM 4374 O O . ARG B 1 233 ? 1.58 25.719 -6.777 1 94.94 233 ARG B O 1
ATOM 4381 N N . GLU B 1 234 ? 2.904 25.672 -8.562 1 96.19 234 GLU B N 1
ATOM 4382 C CA . GLU B 1 234 ? 1.796 25.953 -9.469 1 96.19 234 GLU B CA 1
ATOM 4383 C C . GLU B 1 234 ? 0.712 24.891 -9.375 1 96.19 234 GLU B C 1
ATOM 4385 O O . GLU B 1 234 ? -0.473 25.203 -9.258 1 96.19 234 GLU B O 1
ATOM 4390 N N . ASN B 1 235 ? 1.058 23.656 -9.414 1 96.5 235 ASN B N 1
ATOM 4391 C CA . ASN B 1 235 ? 0.112 22.547 -9.297 1 96.5 235 ASN B CA 1
ATOM 4392 C C . ASN B 1 235 ? -0.653 22.609 -7.977 1 96.5 235 ASN B C 1
ATOM 4394 O O . ASN B 1 235 ? -1.883 22.531 -7.961 1 96.5 235 ASN B O 1
ATOM 4398 N N . SER B 1 236 ? 0.106 22.766 -6.93 1 95.19 236 SER B N 1
ATOM 4399 C CA . SER B 1 236 ? -0.471 22.656 -5.594 1 95.19 236 SER B CA 1
ATOM 4400 C C . SER B 1 236 ? -1.452 23.797 -5.32 1 95.19 236 SER B C 1
ATOM 4402 O O . SER B 1 236 ? -2.445 23.609 -4.617 1 95.19 236 SER B O 1
ATOM 4404 N N . MET B 1 237 ? -1.166 25.016 -5.84 1 96.75 237 MET B N 1
ATOM 4405 C CA . MET B 1 237 ? -1.991 26.188 -5.578 1 96.75 237 MET B CA 1
ATOM 4406 C C . MET B 1 237 ? -3.371 26.031 -6.211 1 96.75 237 MET B C 1
ATOM 4408 O O . MET B 1 237 ? -4.34 26.641 -5.75 1 96.75 237 MET B O 1
ATOM 4412 N N . ASN B 1 238 ? -3.455 25.203 -7.137 1 96.56 238 ASN B N 1
ATOM 4413 C CA . ASN B 1 238 ? -4.742 24.938 -7.773 1 96.56 238 ASN B CA 1
ATOM 4414 C C . ASN B 1 238 ? -5.383 23.656 -7.238 1 96.56 238 ASN B C 1
ATOM 4416 O O . ASN B 1 238 ? -6.543 23.672 -6.82 1 96.56 238 ASN B O 1
ATOM 4420 N N . LEU B 1 239 ? -4.719 22.609 -7.152 1 97.81 239 LEU B N 1
ATOM 4421 C CA . LEU B 1 239 ? -5.246 21.281 -6.891 1 97.81 239 LEU B CA 1
ATOM 4422 C C . LEU B 1 239 ? -5.801 21.188 -5.477 1 97.81 239 LEU B C 1
ATOM 4424 O O . LEU B 1 239 ? -6.898 20.656 -5.27 1 97.81 239 LEU B O 1
ATOM 4428 N N . VAL B 1 240 ? -5.09 21.734 -4.48 1 98.62 240 VAL B N 1
ATOM 4429 C CA . VAL B 1 240 ? -5.449 21.5 -3.088 1 98.62 240 VAL B CA 1
ATOM 4430 C C . VAL B 1 240 ? -6.707 22.297 -2.74 1 98.62 240 VAL B C 1
ATOM 4432 O O . VAL B 1 240 ? -7.695 21.734 -2.26 1 98.62 240 VAL B O 1
ATOM 4435 N N . PRO B 1 241 ? -6.777 23.625 -3.074 1 98.69 241 PRO B N 1
ATOM 4436 C CA . PRO B 1 241 ? -8.008 24.359 -2.785 1 98.69 241 PRO B CA 1
ATOM 4437 C C . PRO B 1 241 ? -9.211 23.812 -3.549 1 98.69 241 PRO B C 1
ATOM 4439 O O . PRO B 1 241 ? -10.32 23.75 -3.004 1 98.69 241 PRO B O 1
ATOM 4442 N N . GLU B 1 242 ? -8.992 23.391 -4.766 1 98.5 242 GLU B N 1
ATOM 4443 C CA . GLU B 1 242 ? -10.07 22.812 -5.555 1 98.5 242 GLU B CA 1
ATOM 4444 C C . GLU B 1 242 ? -10.578 21.5 -4.934 1 98.5 242 GLU B C 1
ATOM 4446 O O . GLU B 1 242 ? -11.781 21.25 -4.918 1 98.5 242 GLU B O 1
ATOM 4451 N N . ALA B 1 243 ? -9.672 20.703 -4.461 1 98.56 243 ALA B N 1
ATOM 4452 C CA . ALA B 1 243 ? -10.047 19.453 -3.811 1 98.56 243 ALA B CA 1
ATOM 4453 C C . ALA B 1 243 ? -10.836 19.703 -2.531 1 98.56 243 ALA B C 1
ATOM 4455 O O . ALA B 1 243 ? -11.828 19.031 -2.262 1 98.56 243 ALA B O 1
ATOM 4456 N N . VAL B 1 244 ? -10.367 20.688 -1.742 1 98.81 244 VAL B N 1
ATOM 4457 C CA . VAL B 1 244 ? -11.07 21.031 -0.511 1 98.81 244 VAL B CA 1
ATOM 4458 C C . VAL B 1 244 ? -12.484 21.516 -0.839 1 98.81 244 VAL B C 1
ATOM 4460 O O . VAL B 1 244 ? -13.453 21.094 -0.213 1 98.81 244 VAL B O 1
ATOM 4463 N N . ALA B 1 245 ? -12.602 22.359 -1.822 1 98.75 245 ALA B N 1
ATOM 4464 C CA . ALA B 1 245 ? -13.914 22.859 -2.244 1 98.75 245 ALA B CA 1
ATOM 4465 C C . ALA B 1 245 ? -14.812 21.719 -2.699 1 98.75 245 ALA B C 1
ATOM 4467 O O . ALA B 1 245 ? -16 21.688 -2.363 1 98.75 245 ALA B O 1
ATOM 4468 N N . ALA B 1 246 ? -14.289 20.812 -3.461 1 98.38 246 ALA B N 1
ATOM 4469 C CA . ALA B 1 246 ? -15.055 19.656 -3.957 1 98.38 246 ALA B CA 1
ATOM 4470 C C . ALA B 1 246 ? -15.547 18.797 -2.805 1 98.38 246 ALA B C 1
ATOM 4472 O O . ALA B 1 246 ? -16.688 18.344 -2.807 1 98.38 246 ALA B O 1
ATOM 4473 N N . SER B 1 247 ? -14.664 18.547 -1.851 1 98.56 247 SER B N 1
ATOM 4474 C CA . SER B 1 247 ? -15.031 17.734 -0.693 1 98.56 247 SER B CA 1
ATOM 4475 C C . SER B 1 247 ? -16.141 18.406 0.117 1 98.56 247 SER B C 1
ATOM 4477 O O . SER B 1 247 ? -17.094 17.734 0.542 1 98.56 247 SER B O 1
ATOM 4479 N N . LEU B 1 248 ? -16.031 19.703 0.344 1 98.75 248 LEU B N 1
ATOM 4480 C CA . LEU B 1 248 ? -17.062 20.438 1.071 1 98.75 248 LEU B CA 1
ATOM 4481 C C . LEU B 1 248 ? -18.375 20.406 0.321 1 98.75 248 LEU B C 1
ATOM 4483 O O . LEU B 1 248 ? -19.438 20.141 0.914 1 98.75 248 LEU B O 1
ATOM 4487 N N . ALA B 1 249 ? -18.312 20.578 -0.956 1 98.69 249 ALA B N 1
ATOM 4488 C CA . ALA B 1 249 ? -19.531 20.562 -1.775 1 98.69 249 ALA B CA 1
ATOM 4489 C C . ALA B 1 249 ? -20.219 19.203 -1.705 1 98.69 249 ALA B C 1
ATOM 4491 O O . ALA B 1 249 ? -21.453 19.141 -1.588 1 98.69 249 ALA B O 1
ATOM 4492 N N . GLU B 1 250 ? -19.469 18.172 -1.772 1 97.75 250 GLU B N 1
ATOM 4493 C CA . GLU B 1 250 ? -20.016 16.828 -1.69 1 97.75 250 GLU B CA 1
ATOM 4494 C C . GLU B 1 250 ? -20.703 16.594 -0.346 1 97.75 250 GLU B C 1
ATOM 4496 O O . GLU B 1 250 ? -21.688 15.844 -0.262 1 97.75 250 GLU B O 1
ATOM 4501 N N . ALA B 1 251 ? -20.203 17.266 0.655 1 98.12 251 ALA B N 1
ATOM 4502 C CA . ALA B 1 251 ? -20.781 17.125 1.994 1 98.12 251 ALA B CA 1
ATOM 4503 C C . ALA B 1 251 ? -21.938 18.094 2.195 1 98.12 251 ALA B C 1
ATOM 4505 O O . ALA B 1 251 ? -22.547 18.125 3.264 1 98.12 251 ALA B O 1
ATOM 4506 N N . GLY B 1 252 ? -22.203 18.953 1.155 1 98.5 252 GLY B N 1
ATOM 4507 C CA . GLY B 1 252 ? -23.25 19.953 1.272 1 98.5 252 GLY B CA 1
ATOM 4508 C C . GLY B 1 252 ? -22.859 21.109 2.166 1 98.5 252 GLY B C 1
ATOM 4509 O O . GLY B 1 252 ? -23.719 21.703 2.826 1 98.5 252 GLY B O 1
ATOM 4510 N N . LEU B 1 253 ? -21.594 21.391 2.295 1 98.69 253 LEU B N 1
ATOM 4511 C CA . LEU B 1 253 ? -21.062 22.422 3.176 1 98.69 253 LEU B CA 1
ATOM 4512 C C . LEU B 1 253 ? -20.266 23.453 2.385 1 98.69 253 LEU B C 1
ATOM 4514 O O . LEU B 1 253 ? -20.031 23.281 1.189 1 98.69 253 LEU B O 1
ATOM 4518 N N . THR B 1 254 ? -19.938 24.578 3.049 1 98.38 254 THR B N 1
ATOM 4519 C CA . THR B 1 254 ? -19.078 25.625 2.5 1 98.38 254 THR B CA 1
ATOM 4520 C C . THR B 1 254 ? -17.938 25.938 3.453 1 98.38 254 THR B C 1
ATOM 4522 O O . THR B 1 254 ? -17.859 25.375 4.543 1 98.38 254 THR B O 1
ATOM 4525 N N . SER B 1 255 ? -17.047 26.812 3.008 1 98.38 255 SER B N 1
ATOM 4526 C CA . SER B 1 255 ? -15.93 27.234 3.836 1 98.38 255 SER B CA 1
ATOM 4527 C C . SER B 1 255 ? -16.406 27.828 5.152 1 98.38 255 SER B C 1
ATOM 4529 O O . SER B 1 255 ? -15.719 27.734 6.172 1 98.38 255 SER B O 1
ATOM 4531 N N . ASP B 1 256 ? -17.609 28.375 5.172 1 98 256 ASP B N 1
ATOM 4532 C CA . ASP B 1 256 ? -18.156 29.016 6.363 1 98 256 ASP B CA 1
ATOM 4533 C C . ASP B 1 256 ? -18.484 27.984 7.445 1 98 256 ASP B C 1
ATOM 4535 O O . ASP B 1 256 ? -18.562 28.312 8.625 1 98 256 ASP B O 1
ATOM 4539 N N . ASP B 1 257 ? -18.641 26.781 7.031 1 98.38 257 ASP B N 1
ATOM 4540 C CA . ASP B 1 257 ? -19.031 25.719 7.957 1 98.38 257 ASP B CA 1
ATOM 4541 C C . ASP B 1 257 ? -17.812 25.078 8.602 1 98.38 257 ASP B C 1
ATOM 4543 O O . ASP B 1 257 ? -17.938 24.312 9.562 1 98.38 257 ASP B O 1
ATOM 4547 N N . VAL B 1 258 ? -16.625 25.422 8.102 1 98.75 258 VAL B N 1
ATOM 4548 C CA . VAL B 1 258 ? -15.406 24.75 8.539 1 98.75 258 VAL B CA 1
ATOM 4549 C C . VAL B 1 258 ? -14.938 25.344 9.867 1 98.75 258 VAL B C 1
ATOM 4551 O O . VAL B 1 258 ? -14.711 26.547 9.969 1 98.75 258 VAL B O 1
ATOM 4554 N N . SER B 1 259 ? -14.758 24.484 10.859 1 98.62 259 SER B N 1
ATOM 4555 C CA . SER B 1 259 ? -14.227 24.891 12.156 1 98.62 259 SER B CA 1
ATOM 4556 C C . SER B 1 259 ? -12.703 24.938 12.133 1 98.62 259 SER B C 1
ATOM 4558 O O . SER B 1 259 ? -12.102 25.797 12.781 1 98.62 259 SER B O 1
ATOM 4560 N N . LEU B 1 260 ? -12.117 24.016 11.438 1 98.69 260 LEU B N 1
ATOM 4561 C CA . LEU B 1 260 ? -10.664 23.953 11.383 1 98.69 260 LEU B CA 1
ATOM 4562 C C . LEU B 1 260 ? -10.195 23.375 10.055 1 98.69 260 LEU B C 1
ATOM 4564 O O . LEU B 1 260 ? -10.633 22.297 9.648 1 98.69 260 LEU B O 1
ATOM 4568 N N . LEU B 1 261 ? -9.344 24.094 9.312 1 98.81 261 LEU B N 1
ATOM 4569 C CA . LEU B 1 261 ? -8.656 23.609 8.125 1 98.81 261 LEU B CA 1
ATOM 4570 C C . LEU B 1 261 ? -7.25 23.125 8.461 1 98.81 261 LEU B C 1
ATOM 4572 O O . LEU B 1 261 ? -6.469 23.859 9.086 1 98.81 261 LEU B O 1
ATOM 4576 N N . ILE B 1 262 ? -6.934 21.922 8.156 1 98.81 262 ILE B N 1
ATOM 4577 C CA . ILE B 1 262 ? -5.598 21.344 8.289 1 98.81 262 ILE B CA 1
ATOM 4578 C C . ILE B 1 262 ? -5.152 20.766 6.953 1 98.81 262 ILE B C 1
ATOM 4580 O O . ILE B 1 262 ? -5.777 19.844 6.438 1 98.81 262 ILE B O 1
ATOM 4584 N N . THR B 1 263 ? -4.078 21.297 6.379 1 98.56 263 THR B N 1
ATOM 4585 C CA . THR B 1 263 ? -3.584 20.844 5.086 1 98.56 263 THR B CA 1
ATOM 4586 C C . THR B 1 263 ? -2.213 20.188 5.234 1 98.56 263 THR B C 1
ATOM 4588 O O . THR B 1 263 ? -1.654 20.141 6.332 1 98.56 263 THR B O 1
ATOM 4591 N N . HIS B 1 264 ? -1.759 19.578 4.184 1 96.81 264 HIS B N 1
ATOM 4592 C CA . HIS B 1 264 ? -0.348 19.219 4.094 1 96.81 264 HIS B CA 1
ATOM 4593 C C . HIS B 1 264 ? 0.547 20.406 4.418 1 96.81 264 HIS B C 1
ATOM 4595 O O . HIS B 1 264 ? 0.083 21.547 4.449 1 96.81 264 HIS B O 1
ATOM 4601 N N . GLN B 1 265 ? 1.82 20.141 4.75 1 94.94 265 GLN B N 1
ATOM 4602 C CA . GLN B 1 265 ? 2.65 21.234 5.258 1 94.94 265 GLN B CA 1
ATOM 4603 C C . GLN B 1 265 ? 4.023 21.234 4.594 1 94.94 265 GLN B C 1
ATOM 4605 O O . GLN B 1 265 ? 5.035 20.953 5.246 1 94.94 265 GLN B O 1
ATOM 4610 N N . PRO B 1 266 ? 4.062 21.609 3.301 1 92.56 266 PRO B N 1
ATOM 4611 C CA . PRO B 1 266 ? 5.367 21.672 2.639 1 92.56 266 PRO B CA 1
ATOM 4612 C C . PRO B 1 266 ? 6.227 22.828 3.158 1 92.56 266 PRO B C 1
ATOM 4614 O O . PRO B 1 266 ? 7.441 22.688 3.307 1 92.56 266 PRO B O 1
ATOM 4617 N N . ASN B 1 267 ? 5.637 24 3.336 1 90.25 267 ASN B N 1
ATOM 4618 C CA . ASN B 1 267 ? 6.273 25.188 3.898 1 90.25 267 ASN B CA 1
ATOM 4619 C C . ASN B 1 267 ? 5.238 26.25 4.293 1 90.25 267 ASN B C 1
ATOM 4621 O O . ASN B 1 267 ? 4.043 26.062 4.066 1 90.25 267 ASN B O 1
ATOM 4625 N N . GLU B 1 268 ? 5.707 27.312 4.844 1 90.69 268 GLU B N 1
ATOM 4626 C CA . GLU B 1 268 ? 4.812 28.312 5.41 1 90.69 268 GLU B CA 1
ATOM 4627 C C . GLU B 1 268 ? 4.059 29.062 4.312 1 90.69 268 GLU B C 1
ATOM 4629 O O . GLU B 1 268 ? 2.906 29.453 4.5 1 90.69 268 GLU B O 1
ATOM 4634 N N . ASP B 1 269 ? 4.648 29.281 3.203 1 92.75 269 ASP B N 1
ATOM 4635 C CA . ASP B 1 269 ? 4.023 30 2.1 1 92.75 269 ASP B CA 1
ATOM 4636 C C . ASP B 1 269 ? 2.836 29.219 1.535 1 92.75 269 ASP B C 1
ATOM 4638 O O . ASP B 1 269 ? 1.8 29.812 1.214 1 92.75 269 ASP B O 1
ATOM 4642 N N . PHE B 1 270 ? 3.01 27.953 1.357 1 94.5 270 PHE B N 1
ATOM 4643 C CA . PHE B 1 270 ? 1.923 27.109 0.881 1 94.5 270 PHE B CA 1
ATOM 4644 C C . PHE B 1 270 ? 0.725 27.172 1.821 1 94.5 270 PHE B C 1
ATOM 4646 O O . PHE B 1 270 ? -0.412 27.344 1.374 1 94.5 270 PHE B O 1
ATOM 4653 N N . LEU B 1 271 ? 0.986 27.078 3.098 1 95.44 271 LEU B N 1
ATOM 4654 C CA . LEU B 1 271 ? -0.073 27.094 4.102 1 95.44 271 LEU B CA 1
ATOM 4655 C C . LEU B 1 271 ? -0.874 28.391 4.027 1 95.44 271 LEU B C 1
ATOM 4657 O O . LEU B 1 271 ? -2.105 28.375 4.027 1 95.44 271 LEU B O 1
ATOM 4661 N N . ALA B 1 272 ? -0.178 29.516 3.963 1 95.06 272 ALA B N 1
ATOM 4662 C CA . ALA B 1 272 ? -0.823 30.828 3.906 1 95.06 272 ALA B CA 1
ATOM 4663 C C . ALA B 1 272 ? -1.679 30.969 2.65 1 95.06 272 ALA B C 1
ATOM 4665 O O . ALA B 1 272 ? -2.814 31.438 2.715 1 95.06 272 ALA B O 1
ATOM 4666 N N . GLU B 1 273 ? -1.138 30.516 1.561 1 96.38 273 GLU B N 1
ATOM 4667 C CA . GLU B 1 273 ? -1.849 30.641 0.293 1 96.38 273 GLU B CA 1
ATOM 4668 C C . GLU B 1 273 ? -3.055 29.719 0.235 1 96.38 273 GLU B C 1
ATOM 4670 O O . GLU B 1 273 ? -4.109 30.094 -0.288 1 96.38 273 GLU B O 1
ATOM 4675 N N . TRP B 1 274 ? -2.932 28.484 0.705 1 97.69 274 TRP B N 1
ATOM 4676 C CA . TRP B 1 274 ? -4.031 27.531 0.678 1 97.69 274 TRP B CA 1
ATOM 4677 C C . TRP B 1 274 ? -5.199 28.031 1.527 1 97.69 274 TRP B C 1
ATOM 4679 O O . TRP B 1 274 ? -6.359 27.906 1.126 1 97.69 274 TRP B O 1
ATOM 4689 N N . ARG B 1 275 ? -4.914 28.547 2.748 1 96.81 275 ARG B N 1
ATOM 4690 C CA . ARG B 1 275 ? -6.02 29.047 3.562 1 96.81 275 ARG B CA 1
ATOM 4691 C C . ARG B 1 275 ? -6.742 30.203 2.861 1 96.81 275 ARG B C 1
ATOM 4693 O O . ARG B 1 275 ? -7.973 30.266 2.881 1 96.81 275 ARG B O 1
ATOM 4700 N N . LYS B 1 276 ? -5.98 31.109 2.238 1 97.5 276 LYS B N 1
ATOM 4701 C CA . LYS B 1 276 ? -6.57 32.219 1.495 1 97.5 276 LYS B CA 1
ATOM 4702 C C . LYS B 1 276 ? -7.453 31.703 0.359 1 97.5 276 LYS B C 1
ATOM 4704 O O . LYS B 1 276 ? -8.594 32.156 0.209 1 97.5 276 LYS B O 1
ATOM 4709 N N . ARG B 1 277 ? -6.98 30.766 -0.38 1 98 277 ARG B N 1
ATOM 4710 C CA . ARG B 1 277 ? -7.684 30.266 -1.558 1 98 277 ARG B CA 1
ATOM 4711 C C . ARG B 1 277 ? -8.898 29.438 -1.158 1 98 277 ARG B C 1
ATOM 4713 O O . ARG B 1 277 ? -9.883 29.375 -1.896 1 98 277 ARG B O 1
ATOM 4720 N N . CYS B 1 278 ? -8.828 28.812 -0.018 1 98.25 278 CYS B N 1
ATOM 4721 C CA . CYS B 1 278 ? -9.961 28.062 0.495 1 98.25 278 CYS B CA 1
ATOM 4722 C C . CYS B 1 278 ? -11.008 28.984 1.102 1 98.25 278 CYS B C 1
ATOM 4724 O O . CYS B 1 278 ? -12.133 28.562 1.385 1 98.25 278 CYS B O 1
ATOM 4726 N N . GLY B 1 279 ? -10.641 30.219 1.311 1 97.94 279 GLY B N 1
ATOM 4727 C CA . GLY B 1 279 ? -11.539 31.188 1.94 1 97.94 279 GLY B CA 1
ATOM 4728 C C . GLY B 1 279 ? -11.727 30.938 3.426 1 97.94 279 GLY B C 1
ATOM 4729 O O . GLY B 1 279 ? -12.812 31.156 3.965 1 97.94 279 GLY B O 1
ATOM 4730 N N . ILE B 1 280 ? -10.75 30.422 4.062 1 97.81 280 ILE B N 1
ATOM 4731 C CA . ILE B 1 280 ? -10.828 30.109 5.484 1 97.81 280 ILE B CA 1
ATOM 4732 C C . ILE B 1 280 ? -9.789 30.938 6.25 1 97.81 280 ILE B C 1
ATOM 4734 O O . ILE B 1 280 ? -8.586 30.812 5.996 1 97.81 280 ILE B O 1
ATOM 4738 N N . GLU B 1 281 ? -10.227 31.719 7.207 1 94.5 281 GLU B N 1
ATOM 4739 C CA . GLU B 1 281 ? -9.375 32.625 7.953 1 94.5 281 GLU B CA 1
ATOM 4740 C C . GLU B 1 281 ? -8.359 31.891 8.812 1 94.5 281 GLU B C 1
ATOM 4742 O O . GLU B 1 281 ? -8.617 30.766 9.234 1 94.5 281 GLU B O 1
ATOM 4747 N N . GLU B 1 282 ? -7.273 32.531 9.102 1 94.62 282 GLU B N 1
ATOM 4748 C CA . GLU B 1 282 ? -6.156 31.938 9.836 1 94.62 282 GLU B CA 1
ATOM 4749 C C . GLU B 1 282 ? -6.609 31.391 11.188 1 94.62 282 GLU B C 1
ATOM 4751 O O . GLU B 1 282 ? -6.137 30.344 11.633 1 94.62 282 GLU B O 1
ATOM 4756 N N . ALA B 1 283 ? -7.574 32.062 11.805 1 95.75 283 ALA B N 1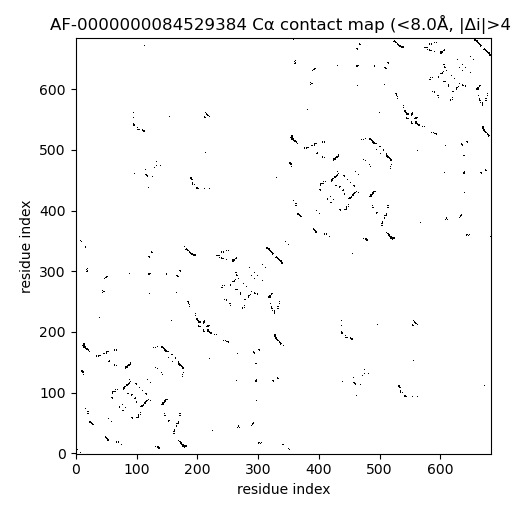
ATOM 4757 C CA . ALA B 1 283 ? -8.031 31.656 13.133 1 95.75 283 ALA B CA 1
ATOM 4758 C C . ALA B 1 283 ? -8.703 30.281 13.078 1 95.75 283 ALA B C 1
ATOM 4760 O O . ALA B 1 283 ? -8.805 29.609 14.102 1 95.75 283 ALA B O 1
ATOM 4761 N N . ARG B 1 284 ? -9.086 29.844 11.891 1 98 284 ARG B N 1
ATOM 4762 C CA . ARG B 1 284 ? -9.734 28.562 11.711 1 98 284 ARG B CA 1
ATOM 4763 C C . ARG B 1 284 ? -8.82 27.578 10.984 1 98 284 ARG B C 1
ATOM 4765 O O . ARG B 1 284 ? -9.289 26.703 10.258 1 98 284 ARG B O 1
ATOM 4772 N N . THR B 1 285 ? -7.539 27.828 11.125 1 97.88 285 THR B N 1
ATOM 4773 C CA . THR B 1 285 ? -6.539 26.906 10.609 1 97.88 285 THR B CA 1
ATOM 4774 C C . THR B 1 285 ? -5.559 26.5 11.711 1 97.88 285 THR B C 1
ATOM 4776 O O . THR B 1 285 ? -5.465 27.172 12.734 1 97.88 285 THR B O 1
ATOM 4779 N N . HIS B 1 286 ? -4.934 25.375 11.578 1 97.94 286 HIS B N 1
ATOM 4780 C CA . HIS B 1 286 ? -3.912 24.875 12.5 1 97.94 286 HIS B CA 1
ATOM 4781 C C . HIS B 1 286 ? -2.801 24.156 11.75 1 97.94 286 HIS B C 1
ATOM 4783 O O . HIS B 1 286 ? -3.051 23.516 10.727 1 97.94 286 HIS B O 1
ATOM 4789 N N . ASP B 1 287 ? -1.53 24.328 12.148 1 97.25 287 ASP B N 1
ATOM 4790 C CA . ASP B 1 287 ? -0.398 23.609 11.586 1 97.25 287 ASP B CA 1
ATOM 4791 C C . ASP B 1 287 ? 0.669 23.344 12.648 1 97.25 287 ASP B C 1
ATOM 4793 O O . ASP B 1 287 ? 0.663 23.969 13.711 1 97.25 287 ASP B O 1
ATOM 4797 N N . THR B 1 288 ? 1.492 22.391 12.422 1 97.94 288 THR B N 1
ATOM 4798 C CA . THR B 1 288 ? 2.582 22.016 13.32 1 97.94 288 THR B CA 1
ATOM 4799 C C . THR B 1 288 ? 3.926 22.094 12.602 1 97.94 288 THR B C 1
ATOM 4801 O O . THR B 1 288 ? 4.914 21.531 13.055 1 97.94 288 THR B O 1
ATOM 4804 N N . LEU B 1 289 ? 3.992 22.781 11.469 1 97.19 289 LEU B N 1
ATOM 4805 C CA . LEU B 1 289 ? 5.152 22.812 10.586 1 97.19 289 LEU B CA 1
ATOM 4806 C C . LEU B 1 289 ? 6.383 23.328 11.328 1 97.19 289 LEU B C 1
ATOM 4808 O O . LEU B 1 289 ? 7.453 22.719 11.258 1 97.19 289 LEU B O 1
ATOM 4812 N N . ALA B 1 290 ? 6.207 24.438 12.062 1 96.12 290 ALA B N 1
ATOM 4813 C CA . ALA B 1 290 ? 7.352 25.078 12.711 1 96.12 290 ALA B CA 1
ATOM 4814 C C . ALA B 1 290 ? 7.992 24.141 13.734 1 96.12 290 ALA B C 1
ATOM 4816 O O . ALA B 1 290 ? 9.211 24.156 13.93 1 96.12 290 ALA B O 1
ATOM 4817 N N . LYS B 1 291 ? 7.188 23.297 14.312 1 96.62 291 LYS B N 1
ATOM 4818 C CA . LYS B 1 291 ? 7.652 22.484 15.438 1 96.62 291 LYS B CA 1
ATOM 4819 C C . LYS B 1 291 ? 8.109 21.109 14.977 1 96.62 291 LYS B C 1
ATOM 4821 O O . LYS B 1 291 ? 9.055 20.531 15.523 1 96.62 291 LYS B O 1
ATOM 4826 N N . TYR B 1 292 ? 7.43 20.547 13.977 1 97.31 292 TYR B N 1
ATOM 4827 C CA . TYR B 1 292 ? 7.672 19.141 13.688 1 97.31 292 TYR B CA 1
ATOM 4828 C C . TYR B 1 292 ? 8.133 18.953 12.242 1 97.31 292 TYR B C 1
ATOM 4830 O O . TYR B 1 292 ? 8.562 17.859 11.859 1 97.31 292 TYR B O 1
ATOM 4838 N N . GLY B 1 293 ? 8.094 20.016 11.43 1 95.81 293 GLY B N 1
ATOM 4839 C CA . GLY B 1 293 ? 8.453 19.906 10.023 1 95.81 293 GLY B CA 1
ATOM 4840 C C . GLY B 1 293 ? 7.43 19.141 9.203 1 95.81 293 GLY B C 1
ATOM 4841 O O . GLY B 1 293 ? 6.312 18.906 9.664 1 95.81 293 GLY B O 1
ATOM 4842 N N . ASN B 1 294 ? 7.789 18.922 7.969 1 94.81 294 ASN B N 1
ATOM 4843 C CA . ASN B 1 294 ? 6.98 18.125 7.059 1 94.81 294 ASN B CA 1
ATOM 4844 C C . ASN B 1 294 ? 7.133 16.625 7.34 1 94.81 294 ASN B C 1
ATOM 4846 O O . ASN B 1 294 ? 8.234 16.078 7.246 1 94.81 294 ASN B O 1
ATOM 4850 N N . LEU B 1 295 ? 6.027 16.016 7.645 1 96.44 295 LEU B N 1
ATOM 4851 C CA . LEU B 1 295 ? 6.039 14.594 7.957 1 96.44 295 LEU B CA 1
ATOM 4852 C C . LEU B 1 295 ? 5.359 13.789 6.855 1 96.44 295 LEU B C 1
ATOM 4854 O O . LEU B 1 295 ? 4.789 12.727 7.121 1 96.44 295 LEU B O 1
ATOM 4858 N N . PHE B 1 296 ? 5.246 14.305 5.684 1 95.81 296 PHE B N 1
ATOM 4859 C CA . PHE B 1 296 ? 4.652 13.633 4.531 1 95.81 296 PHE B CA 1
ATOM 4860 C C . PHE B 1 296 ? 3.223 13.203 4.84 1 95.81 296 PHE B C 1
ATOM 4862 O O . PHE B 1 296 ? 2.383 14.031 5.199 1 95.81 296 PHE B O 1
ATOM 4869 N N . ALA B 1 297 ? 2.947 11.906 4.824 1 97.44 297 ALA B N 1
ATOM 4870 C CA . ALA B 1 297 ? 1.594 11.414 5.074 1 97.44 297 ALA B CA 1
ATOM 4871 C C . ALA B 1 297 ? 1.169 11.688 6.516 1 97.44 297 ALA B C 1
ATOM 4873 O O . ALA B 1 297 ? -0.022 11.672 6.832 1 97.44 297 ALA B O 1
ATOM 4874 N N . GLY B 1 298 ? 2.133 11.914 7.359 1 98 298 GLY B N 1
ATOM 4875 C CA . GLY B 1 298 ? 1.852 12.117 8.773 1 98 298 GLY B CA 1
ATOM 4876 C C . GLY B 1 298 ? 1.537 13.562 9.117 1 98 298 GLY B C 1
ATOM 4877 O O . GLY B 1 298 ? 1.118 13.859 10.234 1 98 298 GLY B O 1
ATOM 4878 N N . SER B 1 299 ? 1.626 14.5 8.164 1 97.44 299 SER B N 1
ATOM 4879 C CA . SER B 1 299 ? 1.519 15.922 8.461 1 97.44 299 SER B CA 1
ATOM 4880 C C . SER B 1 299 ? 0.13 16.281 8.977 1 97.44 299 SER B C 1
ATOM 4882 O O . SER B 1 299 ? -0.002 16.969 9.984 1 97.44 299 SER B O 1
ATOM 4884 N N . ILE B 1 300 ? -0.896 15.766 8.312 1 98.81 300 ILE B N 1
ATOM 4885 C CA . ILE B 1 300 ? -2.256 16.125 8.695 1 98.81 300 ILE B CA 1
ATOM 4886 C C . ILE B 1 300 ? -2.609 15.453 10.023 1 98.81 300 ILE B C 1
ATOM 4888 O O . ILE B 1 300 ? -3.006 16.125 10.977 1 98.81 300 ILE B O 1
ATOM 4892 N N . PRO B 1 301 ? -2.359 14.172 10.188 1 98.88 301 PRO B N 1
ATOM 4893 C CA . PRO B 1 301 ? -2.805 13.547 11.43 1 98.88 301 PRO B CA 1
ATOM 4894 C C . PRO B 1 301 ? -1.978 13.984 12.641 1 98.88 301 PRO B C 1
ATOM 4896 O O . PRO B 1 301 ? -2.492 14.031 13.758 1 98.88 301 PRO B O 1
ATOM 4899 N N . VAL B 1 302 ? -0.676 14.305 12.469 1 98.81 302 VAL B N 1
ATOM 4900 C CA . VAL B 1 302 ? 0.079 14.852 13.594 1 98.81 302 VAL B CA 1
ATOM 4901 C C . VAL B 1 302 ? -0.556 16.172 14.055 1 98.81 302 VAL B C 1
ATOM 4903 O O . VAL B 1 302 ? -0.647 16.422 15.25 1 98.81 302 VAL B O 1
ATOM 4906 N N . THR B 1 303 ? -1.007 16.953 13.094 1 98.88 303 THR B N 1
ATOM 4907 C CA . THR B 1 303 ? -1.615 18.25 13.391 1 98.88 303 THR B CA 1
ATOM 4908 C C . THR B 1 303 ? -3.002 18.062 14 1 98.88 303 THR B C 1
ATOM 4910 O O . THR B 1 303 ? -3.396 18.812 14.891 1 98.88 303 THR B O 1
ATOM 4913 N N . VAL B 1 304 ? -3.785 17.078 13.523 1 98.81 304 VAL B N 1
ATOM 4914 C CA . VAL B 1 304 ? -5.074 16.766 14.125 1 98.81 304 VAL B CA 1
ATOM 4915 C C . VAL B 1 304 ? -4.867 16.328 15.578 1 98.81 304 VAL B C 1
ATOM 4917 O O . VAL B 1 304 ? -5.586 16.781 16.469 1 98.81 304 VAL B O 1
ATOM 4920 N N . ALA B 1 305 ? -3.902 15.453 15.828 1 98.81 305 ALA B N 1
ATOM 4921 C CA . ALA B 1 305 ? -3.596 15.008 17.188 1 98.81 305 ALA B CA 1
ATOM 4922 C C . ALA B 1 305 ? -3.236 16.188 18.078 1 98.81 305 ALA B C 1
ATOM 4924 O O . ALA B 1 305 ? -3.689 16.266 19.219 1 98.81 305 ALA B O 1
ATOM 4925 N N . ASP B 1 306 ? -2.391 17.031 17.531 1 98.69 306 ASP B N 1
ATOM 4926 C CA . ASP B 1 306 ? -1.992 18.234 18.266 1 98.69 306 ASP B CA 1
ATOM 4927 C C . ASP B 1 306 ? -3.203 19.094 18.609 1 98.69 306 ASP B C 1
ATOM 4929 O O . ASP B 1 306 ? -3.326 19.578 19.734 1 98.69 306 ASP B O 1
ATOM 4933 N N . ALA B 1 307 ? -4.086 19.297 17.641 1 98.56 307 ALA B N 1
ATOM 4934 C CA . ALA B 1 307 ? -5.301 20.078 17.844 1 98.56 307 ALA B CA 1
ATOM 4935 C C . ALA B 1 307 ? -6.18 19.453 18.938 1 98.56 307 ALA B C 1
ATOM 4937 O O . ALA B 1 307 ? -6.734 20.156 19.781 1 98.56 307 ALA B O 1
ATOM 4938 N N . LEU B 1 308 ? -6.316 18.141 18.891 1 97.94 308 LEU B N 1
ATOM 4939 C CA . LEU B 1 308 ? -7.094 17.438 19.906 1 97.94 308 LEU B CA 1
ATOM 4940 C C . LEU B 1 308 ? -6.469 17.594 21.281 1 97.94 308 LEU B C 1
ATOM 4942 O O . LEU B 1 308 ? -7.168 17.891 22.25 1 97.94 308 LEU B O 1
ATOM 4946 N N . ASP B 1 309 ? -5.191 17.438 21.359 1 97.25 309 ASP B N 1
ATOM 4947 C CA . ASP B 1 309 ? -4.477 17.5 22.625 1 97.25 309 ASP B CA 1
ATOM 4948 C C . ASP B 1 309 ? -4.57 18.906 23.234 1 97.25 309 ASP B C 1
ATOM 4950 O O . ASP B 1 309 ? -4.496 19.062 24.453 1 97.25 309 ASP B O 1
ATOM 4954 N N . HIS B 1 310 ? -4.762 19.891 22.406 1 97.31 310 HIS B N 1
ATOM 4955 C CA . HIS B 1 310 ? -4.797 21.266 22.891 1 97.31 310 HIS B CA 1
ATOM 4956 C C . HIS B 1 310 ? -6.23 21.781 22.984 1 97.31 310 HIS B C 1
ATOM 4958 O O . HIS B 1 310 ? -6.453 22.969 23.172 1 97.31 310 HIS B O 1
ATOM 4964 N N . GLY B 1 311 ? -7.242 20.938 22.734 1 96.5 311 GLY B N 1
ATOM 4965 C CA . GLY B 1 311 ? -8.641 21.281 22.922 1 96.5 311 GLY B CA 1
ATOM 4966 C C . GLY B 1 311 ? -9.172 22.219 21.859 1 96.5 311 GLY B C 1
ATOM 4967 O O . GLY B 1 311 ? -10.102 22.984 22.094 1 96.5 311 GLY B O 1
ATOM 4968 N N . LEU B 1 312 ? -8.609 22.156 20.641 1 97.44 312 LEU B N 1
ATOM 4969 C CA . LEU B 1 312 ? -9 23.062 19.578 1 97.44 312 LEU B CA 1
ATOM 4970 C C . LEU B 1 312 ? -10.18 22.5 18.781 1 97.44 312 LEU B C 1
ATOM 4972 O O . LEU B 1 312 ? -10.789 23.203 17.984 1 97.44 312 LEU B O 1
ATOM 4976 N N . VAL B 1 313 ? -10.5 21.234 19 1 97.69 313 VAL B N 1
ATOM 4977 C CA . VAL B 1 313 ? -11.578 20.562 18.297 1 97.69 313 VAL B CA 1
ATOM 4978 C C . VAL B 1 313 ? -12.664 20.141 19.281 1 97.69 313 VAL B C 1
ATOM 4980 O O . VAL B 1 313 ? -12.391 19.469 20.266 1 97.69 313 VAL B O 1
ATOM 4983 N N . ARG B 1 314 ? -13.953 20.5 18.969 1 96.31 314 ARG B N 1
ATOM 4984 C CA . ARG B 1 314 ? -15.102 20.188 19.812 1 96.31 314 ARG B CA 1
ATOM 4985 C C . ARG B 1 314 ? -16.047 19.219 19.109 1 96.31 314 ARG B C 1
ATOM 4987 O O . ARG B 1 314 ? -15.938 19 17.906 1 96.31 314 ARG B O 1
ATOM 4994 N N . ASP B 1 315 ? -16.938 18.625 19.906 1 97.19 315 ASP B N 1
ATOM 4995 C CA . ASP B 1 315 ? -17.969 17.75 19.344 1 97.19 315 ASP B CA 1
ATOM 4996 C C . ASP B 1 315 ? -18.797 18.5 18.297 1 97.19 315 ASP B C 1
ATOM 4998 O O . ASP B 1 315 ? -19.266 19.609 18.547 1 97.19 315 ASP B O 1
ATOM 5002 N N . GLY B 1 316 ? -18.906 17.891 17.141 1 97.62 316 GLY B N 1
ATOM 5003 C CA . GLY B 1 316 ? -19.719 18.469 16.094 1 97.62 316 GLY B CA 1
ATOM 5004 C C . GLY B 1 316 ? -18.938 19.328 15.125 1 97.62 316 GLY B C 1
ATOM 5005 O O . GLY B 1 316 ? -19.422 19.656 14.039 1 97.62 316 GLY B O 1
ATOM 5006 N N . ASP B 1 317 ? -17.719 19.656 15.453 1 98.44 317 ASP B N 1
ATOM 5007 C CA . ASP B 1 317 ? -16.906 20.516 14.594 1 98.44 317 ASP B CA 1
ATOM 5008 C C . ASP B 1 317 ? -16.688 19.875 13.227 1 98.44 317 ASP B C 1
ATOM 5010 O O . ASP B 1 317 ? -16.516 18.656 13.117 1 98.44 317 ASP B O 1
ATOM 5014 N N . VAL B 1 318 ? -16.688 20.703 12.195 1 98.75 318 VAL B N 1
ATOM 5015 C CA . VAL B 1 318 ? -16.359 20.281 10.836 1 98.75 318 VAL B CA 1
ATOM 5016 C C . VAL B 1 318 ? -14.883 20.547 10.547 1 98.75 318 VAL B C 1
ATOM 5018 O O . VAL B 1 318 ? -14.43 21.688 10.609 1 98.75 318 VAL B O 1
ATOM 5021 N N . LEU B 1 319 ? -14.148 19.531 10.32 1 98.88 319 LEU B N 1
ATOM 5022 C CA . LEU B 1 319 ? -12.75 19.609 9.914 1 98.88 319 LEU B CA 1
ATOM 5023 C C . LEU B 1 319 ? -12.602 19.406 8.406 1 98.88 319 LEU B C 1
ATOM 5025 O O . LEU B 1 319 ? -13.203 18.5 7.844 1 98.88 319 LEU B O 1
ATOM 5029 N N . ALA B 1 320 ? -11.844 20.281 7.758 1 98.88 320 ALA B N 1
ATOM 5030 C CA . ALA B 1 320 ? -11.5 20.125 6.344 1 98.88 320 ALA B CA 1
ATOM 5031 C C . ALA B 1 320 ? -10.016 19.828 6.168 1 98.88 320 ALA B C 1
ATOM 5033 O O . ALA B 1 320 ? -9.164 20.484 6.773 1 98.88 320 ALA B O 1
ATOM 5034 N N . PHE B 1 321 ? -9.766 18.812 5.402 1 98.88 321 PHE B N 1
ATOM 5035 C CA . PHE B 1 321 ? -8.391 18.406 5.121 1 98.88 321 PHE B CA 1
ATOM 5036 C C . PHE B 1 321 ? -8.086 18.547 3.635 1 98.88 321 PHE B C 1
ATOM 5038 O O . PHE B 1 321 ? -8.945 18.281 2.791 1 98.88 321 PHE B O 1
ATOM 5045 N N . GLY B 1 322 ? -6.887 18.938 3.26 1 98.75 322 GLY B N 1
ATOM 5046 C CA . GLY B 1 322 ? -6.395 19 1.894 1 98.75 322 GLY B CA 1
ATOM 5047 C C . GLY B 1 322 ? -4.918 18.656 1.777 1 98.75 322 GLY B C 1
ATOM 5048 O O . GLY B 1 322 ? -4.113 19.062 2.615 1 98.75 322 GLY B O 1
ATOM 5049 N N . THR B 1 323 ? -4.57 17.875 0.829 1 98.5 323 THR B N 1
ATOM 5050 C CA . THR B 1 323 ? -3.182 17.484 0.605 1 98.5 323 THR B CA 1
ATOM 5051 C C . THR B 1 323 ? -2.951 17.109 -0.858 1 98.5 323 THR B C 1
ATOM 5053 O O . THR B 1 323 ? -3.893 17.094 -1.653 1 98.5 323 THR B O 1
ATOM 5056 N N . PHE B 1 324 ? -1.695 17 -1.238 1 97.88 324 PHE B N 1
ATOM 5057 C CA . PHE B 1 324 ? -1.254 16.531 -2.545 1 97.88 324 PHE B CA 1
ATOM 5058 C C . PHE B 1 324 ? 0.053 15.758 -2.428 1 97.88 324 PHE B C 1
ATOM 5060 O O . PHE B 1 324 ? 0.71 15.789 -1.386 1 97.88 324 PHE B O 1
ATOM 5067 N N . ALA B 1 325 ? 0.336 15.047 -3.508 1 97 325 ALA B N 1
ATOM 5068 C CA . ALA B 1 325 ? 1.511 14.188 -3.43 1 97 325 ALA B CA 1
ATOM 5069 C C . ALA B 1 325 ? 2.395 14.352 -4.664 1 97 325 ALA B C 1
ATOM 5071 O O . ALA B 1 325 ? 1.915 14.727 -5.734 1 97 325 ALA B O 1
ATOM 5072 N N . ASN B 1 326 ? 3.627 14.148 -4.531 1 96.38 326 ASN B N 1
ATOM 5073 C CA . ASN B 1 326 ? 4.633 13.945 -5.57 1 96.38 326 ASN B CA 1
ATOM 5074 C C . ASN B 1 326 ? 4.59 15.062 -6.609 1 96.38 326 ASN B C 1
ATOM 5076 O O . ASN B 1 326 ? 4.605 14.797 -7.812 1 96.38 326 ASN B O 1
ATOM 5080 N N . GLY B 1 327 ? 4.461 16.266 -6.137 1 95.56 327 GLY B N 1
ATOM 5081 C CA . GLY B 1 327 ? 4.453 17.406 -7.035 1 95.56 327 GLY B CA 1
ATOM 5082 C C . GLY B 1 327 ? 3.115 17.609 -7.723 1 95.56 327 GLY B C 1
ATOM 5083 O O . GLY B 1 327 ? 3.021 18.375 -8.695 1 95.56 327 GLY B O 1
ATOM 5084 N N . GLY B 1 328 ? 2.137 16.812 -7.281 1 97.31 328 GLY B N 1
ATOM 5085 C CA . GLY B 1 328 ? 0.792 17.047 -7.785 1 97.31 328 GLY B CA 1
ATOM 5086 C C . GLY B 1 328 ? 0.281 15.906 -8.648 1 97.31 328 GLY B C 1
ATOM 5087 O O . GLY B 1 328 ? -0.668 16.078 -9.414 1 97.31 328 GLY B O 1
ATOM 5088 N N . ASP B 1 329 ? 0.874 14.766 -8.555 1 97.56 329 ASP B N 1
ATOM 5089 C CA . ASP B 1 329 ? 0.341 13.664 -9.352 1 97.56 329 ASP B CA 1
ATOM 5090 C C . ASP B 1 329 ? -0.854 13.016 -8.656 1 97.56 329 ASP B C 1
ATOM 5092 O O . ASP B 1 329 ? -1.522 12.156 -9.242 1 97.56 329 ASP B O 1
ATOM 5096 N N . LEU B 1 330 ? -1.109 13.438 -7.465 1 98 330 LEU B N 1
ATOM 5097 C CA . LEU B 1 330 ? -2.275 13.008 -6.699 1 98 330 LEU B CA 1
ATOM 5098 C C . LEU B 1 330 ? -2.738 14.109 -5.75 1 98 330 LEU B C 1
ATOM 5100 O O . LEU B 1 330 ? -1.914 14.82 -5.172 1 98 330 LEU B O 1
ATOM 5104 N N . VAL B 1 331 ? -4.016 14.281 -5.621 1 98.31 331 VAL B N 1
ATOM 5105 C CA . VAL B 1 331 ? -4.594 15.242 -4.684 1 98.31 331 VAL B CA 1
ATOM 5106 C C . VAL B 1 331 ? -5.715 14.57 -3.893 1 98.31 331 VAL B C 1
ATOM 5108 O O . VAL B 1 331 ? -6.379 13.664 -4.391 1 98.31 331 VAL B O 1
ATOM 5111 N N . SER B 1 332 ? -5.836 14.938 -2.641 1 98.62 332 SER B N 1
ATOM 5112 C CA . SER B 1 332 ? -6.859 14.367 -1.771 1 98.62 332 SER B CA 1
ATOM 5113 C C . SER B 1 332 ? -7.402 15.406 -0.799 1 98.62 332 SER B C 1
ATOM 5115 O O . SER B 1 332 ? -6.688 16.328 -0.401 1 98.62 332 SER B O 1
ATOM 5117 N N . ALA B 1 333 ? -8.633 15.336 -0.482 1 98.88 333 ALA B N 1
ATOM 5118 C CA . ALA B 1 333 ? -9.312 16.156 0.513 1 98.88 333 ALA B CA 1
ATOM 5119 C C . ALA B 1 333 ? -10.414 15.375 1.219 1 98.88 333 ALA B C 1
ATOM 5121 O O . ALA B 1 333 ? -10.891 14.359 0.704 1 98.88 333 ALA B O 1
ATOM 5122 N N . MET B 1 334 ? -10.734 15.82 2.367 1 98.88 334 MET B N 1
ATOM 5123 C CA . MET B 1 334 ? -11.75 15.133 3.166 1 98.88 334 MET B CA 1
ATOM 5124 C C . MET B 1 334 ? -12.461 16.109 4.098 1 98.88 334 MET B C 1
ATOM 5126 O O . MET B 1 334 ? -11.836 17.016 4.641 1 98.88 334 MET B O 1
ATOM 5130 N N . THR B 1 335 ? -13.75 15.961 4.234 1 98.88 335 THR B N 1
ATOM 5131 C CA . THR B 1 335 ? -14.555 16.688 5.207 1 98.88 335 THR B CA 1
ATOM 5132 C C . THR B 1 335 ? -15.039 15.766 6.316 1 98.88 335 THR B C 1
ATOM 5134 O O . THR B 1 335 ? -15.688 14.75 6.051 1 98.88 335 THR B O 1
ATOM 5137 N N . VAL B 1 336 ? -14.664 16.109 7.535 1 98.75 336 VAL B N 1
ATOM 5138 C CA . VAL B 1 336 ? -14.922 15.25 8.68 1 98.75 336 VAL B CA 1
ATOM 5139 C C . VAL B 1 336 ? -15.758 15.992 9.719 1 98.75 336 VAL B C 1
ATOM 5141 O O . VAL B 1 336 ? -15.516 17.172 9.992 1 98.75 336 VAL B O 1
ATOM 5144 N N . ARG B 1 337 ? -16.766 15.391 10.234 1 98.69 337 ARG B N 1
ATOM 5145 C CA . ARG B 1 337 ? -17.438 15.844 11.453 1 98.69 337 ARG B CA 1
ATOM 5146 C C . ARG B 1 337 ? -16.875 15.125 12.68 1 98.69 337 ARG B C 1
ATOM 5148 O O . ARG B 1 337 ? -17 13.906 12.797 1 98.69 337 ARG B O 1
ATOM 5155 N N . TRP B 1 338 ? -16.297 15.867 13.531 1 98.25 338 TRP B N 1
ATOM 5156 C CA . TRP B 1 338 ? -15.703 15.258 14.719 1 98.25 338 TRP B CA 1
ATOM 5157 C C . TRP B 1 338 ? -16.766 14.977 15.781 1 98.25 338 TRP B C 1
ATOM 5159 O O . TRP B 1 338 ? -17.625 15.812 16.031 1 98.25 338 TRP B O 1
ATOM 5169 N N . HIS B 1 339 ? -16.703 13.781 16.297 1 96.56 339 HIS B N 1
ATOM 5170 C CA . HIS B 1 339 ? -17.562 13.398 17.422 1 96.56 339 HIS B CA 1
ATOM 5171 C C . HIS B 1 339 ? -16.734 13.07 18.656 1 96.56 339 HIS B C 1
ATOM 5173 O O . HIS B 1 339 ? -15.906 12.148 18.641 1 96.56 339 HIS B O 1
ATOM 5179 N N . ALA B 1 340 ? -17.047 13.898 19.719 1 87.62 340 ALA B N 1
ATOM 5180 C CA . ALA B 1 340 ? -16.359 13.625 20.969 1 87.62 340 ALA B CA 1
ATOM 5181 C C . ALA B 1 340 ? -16.922 12.383 21.656 1 87.62 340 ALA B C 1
ATOM 5183 O O . ALA B 1 340 ? -18.141 12.297 21.875 1 87.62 340 ALA B O 1
ATOM 5184 N N . GLY B 1 341 ? -16.109 11.328 21.906 1 78.38 341 GLY B N 1
ATOM 5185 C CA . GLY B 1 341 ? -16.547 10.133 22.594 1 78.38 341 GLY B CA 1
ATOM 5186 C C . GLY B 1 341 ? -17.172 9.109 21.672 1 78.38 341 GLY B C 1
ATOM 5187 O O . GLY B 1 341 ? -17.469 9.406 20.516 1 78.38 341 GLY B O 1
ATOM 5188 N N . ARG B 1 342 ? -17.188 7.852 22.156 1 72 342 ARG B N 1
ATOM 5189 C CA . ARG B 1 342 ? -17.859 6.781 21.422 1 72 342 ARG B CA 1
ATOM 5190 C C . ARG B 1 342 ? -19.359 6.801 21.656 1 72 342 ARG B C 1
ATOM 5192 O O . ARG B 1 342 ? -19.812 7.191 22.75 1 72 342 ARG B O 1
#